Protein AF-0000000080788919 (afdb_homodimer)

Organism: Sulfurisphaera tokodaii (strain DSM 16993 / JCM 10545 / NBRC 100140 / 7) (NCBI:txid273063)

Structure (mmCIF, N/CA/C/O backbone):
data_AF-0000000080788919-model_v1
#
loop_
_entity.id
_entity.type
_entity.pdbx_description
1 polymer 'Uncharacterized protein'
#
loop_
_atom_site.group_PDB
_atom_site.id
_atom_site.type_symbol
_atom_site.label_atom_id
_atom_site.label_alt_id
_atom_site.label_comp_id
_atom_site.label_asym_id
_atom_site.label_entity_id
_atom_site.label_seq_id
_atom_site.pdbx_PDB_ins_code
_atom_site.Cartn_x
_atom_site.Cartn_y
_atom_site.Cartn_z
_atom_site.occupancy
_atom_site.B_iso_or_equiv
_atom_site.auth_seq_id
_atom_site.auth_comp_id
_atom_site.auth_asym_id
_atom_site.auth_atom_id
_atom_site.pdbx_PDB_model_num
ATOM 1 N N . MET A 1 1 ? 0.714 -27.656 5.027 1 92.06 1 MET A N 1
ATOM 2 C CA . MET A 1 1 ? 1.326 -26.547 5.746 1 92.06 1 MET A CA 1
ATOM 3 C C . MET A 1 1 ? 0.27 -25.547 6.203 1 92.06 1 MET A C 1
ATOM 5 O O . MET A 1 1 ? -0.819 -25.484 5.629 1 92.06 1 MET A O 1
ATOM 9 N N . LYS A 1 2 ? 0.567 -24.75 7.246 1 94.69 2 LYS A N 1
ATOM 10 C CA . LYS A 1 2 ? -0.382 -23.797 7.82 1 94.69 2 LYS A CA 1
ATOM 11 C C . LYS A 1 2 ? 0.015 -22.359 7.496 1 94.69 2 LYS A C 1
ATOM 13 O O . LYS A 1 2 ? 1.193 -22.016 7.566 1 94.69 2 LYS A O 1
ATOM 18 N N . CYS A 1 3 ? -1.042 -21.672 7.047 1 95.75 3 CYS A N 1
ATOM 19 C CA . CYS A 1 3 ? -0.857 -20.234 6.789 1 95.75 3 CYS A CA 1
ATOM 20 C C . CYS A 1 3 ? -1.698 -19.406 7.742 1 95.75 3 CYS A C 1
ATOM 22 O O . CYS A 1 3 ? -2.865 -19.719 7.988 1 95.75 3 CYS A O 1
ATOM 24 N N . SER A 1 4 ? -1.069 -18.422 8.266 1 95.31 4 SER A N 1
ATOM 25 C CA . SER A 1 4 ? -1.77 -17.469 9.125 1 95.31 4 SER A CA 1
ATOM 26 C C . SER A 1 4 ? -1.318 -16.047 8.852 1 95.31 4 SER A C 1
ATOM 28 O O . SER A 1 4 ? -0.12 -15.773 8.742 1 95.31 4 SER A O 1
ATOM 30 N N . THR A 1 5 ? -2.281 -15.148 8.789 1 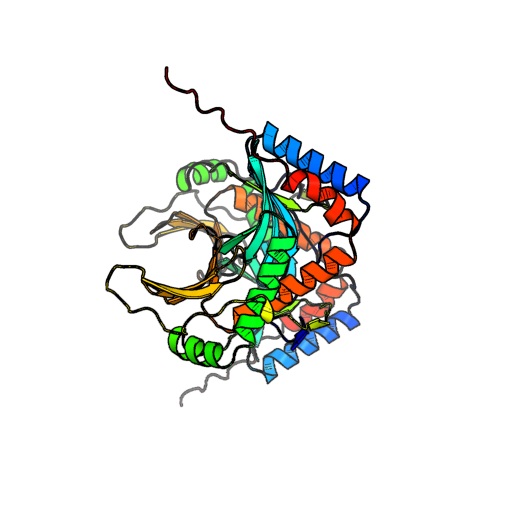94.69 5 THR A N 1
ATOM 31 C CA . THR A 1 5 ? -1.932 -13.742 8.578 1 94.69 5 THR A CA 1
ATOM 32 C C . THR A 1 5 ? -1.255 -13.164 9.82 1 94.69 5 THR A C 1
ATOM 34 O O . THR A 1 5 ? -0.525 -12.18 9.734 1 94.69 5 THR A O 1
ATOM 37 N N . GLU A 1 6 ? -1.433 -13.797 10.93 1 89.81 6 GLU A N 1
ATOM 38 C CA . GLU A 1 6 ? -0.822 -13.336 12.172 1 89.81 6 GLU A CA 1
ATOM 39 C C . GLU A 1 6 ? 0.675 -13.625 12.195 1 89.81 6 GLU A C 1
ATOM 41 O O . GLU A 1 6 ? 1.472 -12.781 12.602 1 89.81 6 GLU A O 1
ATOM 46 N N . SER A 1 7 ? 1.004 -14.758 11.734 1 88.25 7 SER A N 1
ATOM 47 C CA . SER A 1 7 ? 2.393 -15.195 11.828 1 88.25 7 SER A CA 1
ATOM 48 C C . SER A 1 7 ? 3.197 -14.75 10.609 1 88.25 7 SER A C 1
ATOM 50 O O . SER A 1 7 ? 4.43 -14.758 10.641 1 88.25 7 SER A O 1
ATOM 52 N N . ASN A 1 8 ? 2.535 -14.422 9.547 1 92.94 8 ASN A N 1
ATOM 53 C CA . ASN A 1 8 ? 3.189 -14 8.312 1 92.94 8 ASN A CA 1
ATOM 54 C C . ASN A 1 8 ? 3.068 -12.492 8.102 1 92.94 8 ASN A C 1
ATOM 56 O O . ASN A 1 8 ? 2.039 -12.008 7.629 1 92.94 8 ASN A O 1
ATOM 60 N N . ARG A 1 9 ? 4.117 -11.852 8.289 1 90.81 9 ARG A N 1
ATOM 61 C CA . ARG A 1 9 ? 4.148 -10.391 8.289 1 90.81 9 ARG A CA 1
ATOM 62 C C . ARG A 1 9 ? 3.75 -9.836 6.93 1 90.81 9 ARG A C 1
ATOM 64 O O . ARG A 1 9 ? 3.08 -8.805 6.844 1 90.81 9 ARG A O 1
ATOM 71 N N . ASP A 1 10 ? 4.109 -10.492 5.914 1 92.75 10 ASP A N 1
ATOM 72 C CA . ASP A 1 10 ? 3.904 -9.984 4.559 1 92.75 10 ASP A CA 1
ATOM 73 C C . ASP A 1 10 ? 2.428 -10.016 4.176 1 92.75 10 ASP A C 1
ATOM 75 O O . ASP A 1 10 ? 1.976 -9.219 3.357 1 92.75 10 ASP A O 1
ATOM 79 N N . ILE A 1 11 ? 1.684 -10.867 4.812 1 95.5 11 ILE A N 1
ATOM 80 C CA . ILE A 1 11 ? 0.294 -10.969 4.383 1 95.5 11 ILE A CA 1
ATOM 81 C C . ILE A 1 11 ? -0.629 -10.484 5.5 1 95.5 11 ILE A C 1
ATOM 83 O O . ILE A 1 11 ? -1.854 -10.555 5.375 1 95.5 11 ILE A O 1
ATOM 87 N N . ARG A 1 12 ? -0.046 -9.961 6.539 1 93.5 12 ARG A N 1
ATOM 88 C CA . ARG A 1 12 ? -0.843 -9.273 7.551 1 93.5 12 ARG A CA 1
ATOM 89 C C . ARG A 1 12 ? -1.669 -8.148 6.934 1 93.5 12 ARG A C 1
ATOM 91 O O . ARG A 1 12 ? -1.258 -7.543 5.941 1 93.5 12 ARG A O 1
ATOM 98 N N . GLY A 1 13 ? -2.924 -7.965 7.551 1 91.06 13 GLY A N 1
ATOM 99 C CA . GLY A 1 13 ? -3.779 -6.91 7.035 1 91.06 13 GLY A CA 1
ATOM 100 C C . GLY A 1 13 ? -4.504 -7.301 5.762 1 91.06 13 GLY A C 1
ATOM 101 O O . GLY A 1 13 ? -5.012 -6.438 5.039 1 91.06 13 GLY A O 1
ATOM 102 N N . PHE A 1 14 ? -4.508 -8.562 5.496 1 94.44 14 PHE A N 1
ATOM 103 C CA . PHE A 1 14 ? -5.207 -9.039 4.309 1 94.44 14 PHE A CA 1
ATOM 104 C C . PHE A 1 14 ? -6.645 -8.531 4.293 1 94.44 14 PHE A C 1
ATOM 106 O O . PHE A 1 14 ? -7.352 -8.609 5.297 1 94.44 14 PHE A O 1
ATOM 113 N N . ASN A 1 15 ? -6.969 -8.016 3.158 1 91.88 15 ASN A N 1
ATOM 114 C CA . ASN A 1 15 ? -8.32 -7.504 2.947 1 91.88 15 ASN A CA 1
ATOM 115 C C . ASN A 1 15 ? -8.836 -7.852 1.554 1 91.88 15 ASN A C 1
ATOM 117 O O . ASN A 1 15 ? -8.195 -7.531 0.551 1 91.88 15 ASN A O 1
ATOM 121 N N . PHE A 1 16 ? -9.898 -8.625 1.577 1 93.75 16 PHE A N 1
ATOM 122 C CA . PHE A 1 16 ? -10.617 -8.852 0.33 1 93.75 16 PHE A CA 1
ATOM 123 C C . PHE A 1 16 ? -11.609 -7.723 0.065 1 93.75 16 PHE A C 1
ATOM 125 O O . PHE A 1 16 ? -12.508 -7.473 0.875 1 93.75 16 PHE A O 1
ATOM 132 N N . LEU A 1 17 ? -11.469 -6.941 -0.942 1 91.38 17 LEU A N 1
ATOM 133 C CA . LEU A 1 17 ? -12.102 -5.641 -1.112 1 91.38 17 LEU A CA 1
ATOM 134 C C . LEU A 1 17 ? -13.461 -5.781 -1.795 1 91.38 17 LEU A C 1
ATOM 136 O O . LEU A 1 17 ? -13.914 -4.863 -2.48 1 91.38 17 LEU A O 1
ATOM 140 N N . LEU A 1 18 ? -14.047 -6.965 -1.7 1 92.19 18 LEU A N 1
ATOM 141 C CA . LEU A 1 18 ? -15.359 -7.176 -2.305 1 92.19 18 LEU A CA 1
ATOM 142 C C . LEU A 1 18 ? -16.375 -7.605 -1.258 1 92.19 18 LEU A C 1
ATOM 144 O O . LEU A 1 18 ? -16.125 -8.539 -0.488 1 92.19 18 LEU A O 1
ATOM 148 N N . ASP A 1 19 ? -17.531 -6.949 -1.277 1 87.06 19 ASP A N 1
ATOM 149 C CA . ASP A 1 19 ? -18.625 -7.301 -0.381 1 87.06 19 ASP A CA 1
ATOM 150 C C . ASP A 1 19 ? -19.75 -7.992 -1.141 1 87.06 19 ASP A C 1
ATOM 152 O O . ASP A 1 19 ? -20.562 -8.711 -0.545 1 87.06 19 ASP A O 1
ATOM 156 N N . ASN A 1 20 ? -19.828 -7.703 -2.428 1 92.44 20 ASN A N 1
ATOM 157 C CA . ASN A 1 20 ? -20.891 -8.242 -3.281 1 92.44 20 ASN A CA 1
ATOM 158 C C . ASN A 1 20 ? -20.344 -9.273 -4.266 1 92.44 20 ASN A C 1
ATOM 160 O O . ASN A 1 20 ? -19.516 -8.938 -5.117 1 92.44 20 ASN A O 1
ATOM 164 N N . CYS A 1 21 ? -20.859 -10.438 -4.172 1 96.19 21 CYS A N 1
ATOM 165 C CA . CYS A 1 21 ? -20.359 -11.516 -5.016 1 96.19 21 CYS A CA 1
ATOM 166 C C . CYS A 1 21 ? -21.375 -11.883 -6.094 1 96.19 21 CYS A C 1
ATOM 168 O O . CYS A 1 21 ? -21.312 -12.969 -6.664 1 96.19 21 CYS A O 1
ATOM 170 N N . ASP A 1 22 ? -22.281 -10.969 -6.312 1 97 22 ASP A N 1
ATOM 171 C CA . ASP A 1 22 ? -23.266 -11.211 -7.359 1 97 22 ASP A CA 1
ATOM 172 C C . ASP A 1 22 ? -22.625 -11.141 -8.742 1 97 22 ASP A C 1
ATOM 174 O O . ASP A 1 22 ? -22.047 -10.117 -9.117 1 97 22 ASP A O 1
ATOM 178 N N . LYS A 1 23 ? -22.859 -12.117 -9.477 1 97.5 23 LYS A N 1
ATOM 179 C CA . LYS A 1 23 ? -22.203 -12.266 -10.781 1 97.5 23 LYS A CA 1
ATOM 180 C C . LYS A 1 23 ? -22.609 -11.125 -11.719 1 97.5 23 LYS A C 1
ATOM 182 O O . LYS A 1 23 ? -21.75 -10.531 -12.383 1 97.5 23 LYS A O 1
ATOM 187 N N . GLU A 1 24 ? -23.859 -10.867 -11.852 1 97.75 24 GLU A N 1
ATOM 188 C CA . GLU A 1 24 ? -24.344 -9.852 -12.773 1 97.75 24 GLU A CA 1
ATOM 189 C C . GLU A 1 24 ? -23.844 -8.461 -12.383 1 97.75 24 GLU A C 1
ATOM 191 O O . GLU A 1 24 ? -23.422 -7.688 -13.242 1 97.75 24 GLU A O 1
ATOM 196 N N . TYR A 1 25 ? -23.953 -8.258 -11.117 1 97.44 25 TYR A N 1
ATOM 197 C CA . TYR A 1 25 ? -23.438 -6.988 -10.609 1 97.44 25 TYR A CA 1
ATOM 198 C C . TYR A 1 25 ? -21.953 -6.828 -10.953 1 97.44 25 TYR A C 1
ATOM 200 O O . TYR A 1 25 ? -21.547 -5.801 -11.5 1 97.44 25 TYR A O 1
ATOM 208 N N . LEU A 1 26 ? -21.188 -7.82 -10.719 1 97.75 26 LEU A N 1
ATOM 209 C CA . LEU A 1 26 ? -19.75 -7.777 -10.938 1 97.75 26 LEU A CA 1
ATOM 210 C C . LEU A 1 26 ? -19.422 -7.699 -12.43 1 97.75 26 LEU A C 1
ATOM 212 O O . LEU A 1 26 ? -18.531 -6.953 -12.836 1 97.75 26 LEU A O 1
ATOM 216 N N . ALA A 1 27 ? -20.125 -8.414 -13.195 1 97.62 27 ALA A N 1
ATOM 217 C CA . ALA A 1 27 ? -19.938 -8.367 -14.641 1 97.62 27 ALA A CA 1
ATOM 218 C C . ALA A 1 27 ? -20.156 -6.957 -15.18 1 97.62 27 ALA A C 1
ATOM 220 O O . ALA A 1 27 ? -19.406 -6.477 -16.031 1 97.62 27 ALA A O 1
ATOM 221 N N . ASN A 1 28 ? -21.156 -6.336 -14.68 1 97.5 28 ASN A N 1
ATOM 222 C CA . ASN A 1 28 ? -21.453 -4.973 -15.102 1 97.5 28 ASN A CA 1
ATOM 223 C C . ASN A 1 28 ? -20.359 -4.004 -14.695 1 97.5 28 ASN A C 1
ATOM 225 O O . ASN A 1 28 ? -19.984 -3.119 -15.477 1 97.5 28 ASN A O 1
ATOM 229 N N . LYS A 1 29 ? -19.859 -4.199 -13.531 1 96.62 29 LYS A N 1
ATOM 230 C CA . LYS A 1 29 ? -18.766 -3.354 -13.062 1 96.62 29 LYS A CA 1
ATOM 231 C C . LYS A 1 29 ? -17.531 -3.518 -13.945 1 96.62 29 LYS A C 1
ATOM 233 O O . LYS A 1 29 ? -16.906 -2.531 -14.336 1 96.62 29 LYS A O 1
ATOM 238 N N . PHE A 1 30 ? -17.188 -4.719 -14.266 1 97.31 30 PHE A N 1
ATOM 239 C CA . PHE A 1 30 ? -16.031 -4.969 -15.109 1 97.31 30 PHE A CA 1
ATOM 240 C C . PHE A 1 30 ? -16.234 -4.406 -16.5 1 97.31 30 PHE A C 1
ATOM 242 O O . PHE A 1 30 ? -15.305 -3.898 -17.125 1 97.31 30 PHE A O 1
ATOM 249 N N . GLN A 1 31 ? -17.453 -4.527 -16.938 1 97.56 31 GLN A N 1
ATOM 250 C CA . GLN A 1 31 ? -17.781 -3.961 -18.234 1 97.56 31 GLN A CA 1
ATOM 251 C C . GLN A 1 31 ? -17.594 -2.445 -18.25 1 97.56 31 GLN A C 1
ATOM 253 O O . GLN A 1 31 ? -17.094 -1.877 -19.219 1 97.56 31 GLN A O 1
ATOM 258 N N . GLU A 1 32 ? -17.969 -1.853 -17.219 1 96.88 32 GLU A N 1
ATOM 259 C CA . GLU A 1 32 ? -17.781 -0.412 -17.078 1 96.88 32 GLU A CA 1
ATOM 260 C C . GLU A 1 32 ? -16.312 -0.043 -17.125 1 96.88 32 GLU A C 1
ATOM 262 O O . GLU A 1 32 ? -15.914 0.874 -17.844 1 96.88 32 GLU A O 1
ATOM 267 N N . PHE A 1 33 ? -15.523 -0.736 -16.406 1 96.88 33 PHE A N 1
ATOM 268 C CA . PHE A 1 33 ? -14.086 -0.459 -16.391 1 96.88 33 PHE A CA 1
ATOM 269 C C . PHE A 1 33 ? -13.469 -0.733 -17.75 1 96.88 33 PHE A C 1
ATOM 271 O O . PHE A 1 33 ? -12.57 -0.006 -18.188 1 96.88 33 PHE A O 1
ATOM 278 N N . ARG A 1 34 ? -13.906 -1.797 -18.344 1 97.06 34 ARG A N 1
ATOM 279 C CA . ARG A 1 34 ? -13.422 -2.104 -19.688 1 97.06 34 ARG A CA 1
ATOM 280 C C . ARG A 1 34 ? -13.742 -0.966 -20.656 1 97.06 34 ARG A C 1
ATOM 282 O O . ARG A 1 34 ? -12.875 -0.533 -21.422 1 97.06 34 ARG A O 1
ATOM 289 N N . LYS A 1 35 ? -14.953 -0.471 -20.562 1 96.94 35 LYS A N 1
ATOM 290 C CA . LYS A 1 35 ? -15.359 0.657 -21.391 1 96.94 35 LYS A CA 1
ATOM 291 C C . LYS A 1 35 ? -14.508 1.891 -21.109 1 96.94 35 LYS A C 1
ATOM 293 O O . LYS A 1 35 ? -14.031 2.547 -22.031 1 96.94 35 LYS A O 1
ATOM 298 N N . LEU A 1 36 ? -14.297 2.174 -19.922 1 96.12 36 LEU A N 1
ATOM 299 C CA . LEU A 1 36 ? -13.5 3.326 -19.516 1 96.12 36 LEU A CA 1
ATOM 300 C C . LEU A 1 36 ? -12.062 3.193 -20 1 96.12 36 LEU A C 1
ATOM 302 O O . LEU A 1 36 ? -11.492 4.148 -20.547 1 96.12 36 LEU A O 1
ATOM 306 N N . ALA A 1 37 ? -11.5 2.035 -19.812 1 95.81 37 ALA A N 1
ATOM 307 C CA . ALA A 1 37 ? -10.141 1.792 -20.281 1 95.81 37 ALA A CA 1
ATOM 308 C C . ALA A 1 37 ? -10.016 2.035 -21.781 1 95.81 37 ALA A C 1
ATOM 310 O O . ALA A 1 37 ? -9.109 2.738 -22.234 1 95.81 37 ALA A O 1
ATOM 311 N N . ASN A 1 38 ? -10.922 1.567 -22.484 1 96.06 38 ASN A N 1
ATOM 312 C CA . ASN A 1 38 ? -10.898 1.669 -23.938 1 96.06 38 ASN A CA 1
ATOM 313 C C . ASN A 1 38 ? -11.125 3.104 -24.406 1 96.06 38 ASN A C 1
ATOM 315 O O . ASN A 1 38 ? -10.477 3.566 -25.344 1 96.06 38 ASN A O 1
ATOM 319 N N . GLU A 1 39 ? -12.008 3.818 -23.766 1 96.81 39 GLU A N 1
ATOM 320 C CA . GLU A 1 39 ? -12.352 5.176 -24.172 1 96.81 39 GLU A CA 1
ATOM 321 C C . GLU A 1 39 ? -11.25 6.164 -23.812 1 96.81 39 GLU A C 1
ATOM 323 O O . GLU A 1 39 ? -10.938 7.066 -24.594 1 96.81 39 GLU A O 1
ATOM 328 N N . THR A 1 40 ? -10.648 5.957 -22.703 1 94.62 40 THR A N 1
ATOM 329 C CA . THR A 1 40 ? -9.648 6.914 -22.234 1 94.62 40 THR A CA 1
ATOM 330 C C . THR A 1 40 ? -8.258 6.547 -22.75 1 94.62 40 THR A C 1
ATOM 332 O O . THR A 1 40 ? -7.348 7.379 -22.734 1 94.62 40 THR A O 1
ATOM 335 N N . GLY A 1 41 ? -8.102 5.312 -23.125 1 94.69 41 GLY A N 1
ATOM 336 C CA . GLY A 1 41 ? -6.797 4.84 -23.562 1 94.69 41 GLY A CA 1
ATOM 337 C C . GLY A 1 41 ? -5.848 4.566 -22.422 1 94.69 41 GLY A C 1
ATOM 338 O O . GLY A 1 41 ? -4.645 4.379 -22.641 1 94.69 41 GLY A O 1
ATOM 339 N N . LYS A 1 42 ? -6.387 4.484 -21.203 1 95.38 42 LYS A N 1
ATOM 340 C CA . LYS A 1 42 ? -5.566 4.262 -20.016 1 95.38 42 LYS A CA 1
ATOM 341 C C . LYS A 1 42 ? -5.715 2.83 -19.516 1 95.38 42 LYS A C 1
ATOM 343 O O . LYS A 1 42 ? -6.793 2.236 -19.625 1 95.38 42 LYS A O 1
ATOM 348 N N . THR A 1 43 ? -4.656 2.299 -18.938 1 96.19 43 THR A N 1
ATOM 349 C CA . THR A 1 43 ? -4.73 1.003 -18.281 1 96.19 43 THR A CA 1
ATOM 350 C C . THR A 1 43 ? -5.418 1.128 -16.922 1 96.19 43 THR A C 1
ATOM 352 O O . THR A 1 43 ? -5.074 2.002 -16.125 1 96.19 43 THR A O 1
ATOM 355 N N . TYR A 1 44 ? -6.348 0.268 -16.719 1 96.88 44 TYR A N 1
ATOM 356 C CA . TYR A 1 44 ? -7.02 0.245 -15.43 1 96.88 44 TYR A CA 1
ATOM 357 C C . TYR A 1 44 ? -6.539 -0.928 -14.586 1 96.88 44 TYR A C 1
ATOM 359 O O . TYR A 1 44 ? -6.566 -2.076 -15.031 1 96.88 44 TYR A O 1
ATOM 367 N N . ILE A 1 45 ? -6.062 -0.588 -13.43 1 95.5 45 ILE A N 1
ATOM 368 C CA . ILE A 1 45 ? -5.672 -1.569 -12.422 1 95.5 45 ILE A CA 1
ATOM 369 C C . ILE A 1 45 ? -6.723 -1.624 -11.32 1 95.5 45 ILE A C 1
ATOM 371 O O . ILE A 1 45 ? -6.824 -0.7 -10.508 1 95.5 45 ILE A O 1
ATOM 375 N N . ILE A 1 46 ? -7.457 -2.709 -11.305 1 96.69 46 ILE A N 1
ATOM 376 C CA . ILE A 1 46 ? -8.57 -2.857 -10.375 1 96.69 46 ILE A CA 1
ATOM 377 C C . ILE A 1 46 ? -8.141 -3.711 -9.18 1 96.69 46 ILE A C 1
ATOM 379 O O . ILE A 1 46 ? -7.871 -4.906 -9.336 1 96.69 46 ILE A O 1
ATOM 383 N N . ARG A 1 47 ? -8.133 -3.111 -8.023 1 94.62 47 ARG A N 1
ATOM 384 C CA . ARG A 1 47 ? -7.703 -3.822 -6.82 1 94.62 47 ARG A CA 1
ATOM 385 C C . ARG A 1 47 ? -8.82 -4.715 -6.285 1 94.62 47 ARG A C 1
ATOM 387 O O . ARG A 1 47 ? -9.961 -4.277 -6.16 1 94.62 47 ARG A O 1
ATOM 394 N N . LEU A 1 48 ? -8.414 -5.961 -5.965 1 96.62 48 LEU A N 1
ATOM 395 C CA . LEU A 1 48 ? -9.406 -6.902 -5.449 1 96.62 48 LEU A CA 1
ATOM 396 C C . LEU A 1 48 ? -9.039 -7.363 -4.039 1 96.62 48 LEU A C 1
ATOM 398 O O . LEU A 1 48 ? -9.906 -7.793 -3.277 1 96.62 48 LEU A O 1
ATOM 402 N N . ALA A 1 49 ? -7.82 -7.34 -3.738 1 95.38 49 ALA A N 1
ATOM 403 C CA . ALA A 1 49 ? -7.336 -7.695 -2.406 1 95.38 49 ALA A CA 1
ATOM 404 C C . ALA A 1 49 ? -5.977 -7.062 -2.127 1 95.38 49 ALA A C 1
ATOM 406 O O . ALA A 1 49 ? -5.23 -6.746 -3.057 1 95.38 49 ALA A O 1
ATOM 407 N N . ASP A 1 50 ? -5.742 -6.879 -0.892 1 92.44 50 ASP A N 1
ATOM 408 C CA . ASP A 1 50 ? -4.441 -6.332 -0.512 1 92.44 50 ASP A CA 1
ATOM 409 C C . ASP A 1 50 ? -3.977 -6.906 0.825 1 92.44 50 ASP A C 1
ATOM 411 O O . ASP A 1 50 ? -4.727 -7.613 1.499 1 92.44 50 ASP A O 1
ATOM 415 N N . SER A 1 51 ? -2.709 -6.738 1.062 1 92.69 51 SER A N 1
ATOM 416 C CA . SER A 1 51 ? -2.027 -7.039 2.318 1 92.69 51 SER A CA 1
ATOM 417 C C . SER A 1 51 ? -0.844 -6.102 2.539 1 92.69 51 SER A C 1
ATOM 419 O O . SER A 1 51 ? -0.671 -5.125 1.806 1 92.69 51 SER A O 1
ATOM 421 N N . ASN A 1 52 ? -0.05 -6.41 3.512 1 89.94 52 ASN A N 1
ATOM 422 C CA . ASN A 1 52 ? 1.105 -5.57 3.811 1 89.94 52 ASN A CA 1
ATOM 423 C C . ASN A 1 52 ? 2.105 -5.562 2.658 1 89.94 52 ASN A C 1
ATOM 425 O O . ASN A 1 52 ? 2.777 -4.559 2.422 1 89.94 52 ASN A O 1
ATOM 429 N N . TYR A 1 53 ? 2.084 -6.707 1.93 1 92.88 53 TYR A N 1
ATOM 430 C CA . TYR A 1 53 ? 3.16 -6.793 0.949 1 92.88 53 TYR A CA 1
ATOM 431 C C . TYR A 1 53 ? 2.611 -7.109 -0.437 1 92.88 53 TYR A C 1
ATOM 433 O O . TYR A 1 53 ? 3.184 -6.699 -1.448 1 92.88 53 TYR A O 1
ATOM 441 N N . TYR A 1 54 ? 1.488 -7.84 -0.473 1 95.38 54 TYR A N 1
ATOM 442 C CA . TYR A 1 54 ? 0.986 -8.289 -1.768 1 95.38 54 TYR A CA 1
ATOM 443 C C . TYR A 1 54 ? -0.381 -7.684 -2.062 1 95.38 54 TYR A C 1
ATOM 445 O O . TYR A 1 54 ? -1.137 -7.363 -1.142 1 95.38 54 TYR A O 1
ATOM 453 N N . ARG A 1 55 ? -0.616 -7.617 -3.334 1 96 55 ARG A N 1
ATOM 454 C CA . ARG A 1 55 ? -1.917 -7.211 -3.857 1 96 55 ARG A CA 1
ATOM 455 C C . ARG A 1 55 ? -2.381 -8.156 -4.961 1 96 55 ARG A C 1
ATOM 457 O O . ARG A 1 55 ? -1.562 -8.703 -5.703 1 96 55 ARG A O 1
ATOM 464 N N . PHE A 1 56 ? -3.658 -8.336 -5.016 1 97.69 56 PHE A N 1
ATOM 465 C CA . PHE A 1 56 ? -4.316 -9.039 -6.113 1 97.69 56 PHE A CA 1
ATOM 466 C C . PHE A 1 56 ? -5.164 -8.078 -6.938 1 97.69 56 PHE A C 1
ATOM 468 O O . PHE A 1 56 ? -6.07 -7.43 -6.41 1 97.69 56 PHE A O 1
ATOM 475 N N . GLU A 1 57 ? -4.84 -8.039 -8.195 1 97.75 57 GLU A N 1
ATOM 476 C CA . GLU A 1 57 ? -5.414 -6.996 -9.031 1 97.75 57 GLU A CA 1
ATOM 477 C C . GLU A 1 57 ? -5.824 -7.543 -10.398 1 97.75 57 GLU A C 1
ATOM 479 O O . GLU A 1 57 ? -5.332 -8.586 -10.828 1 97.75 57 GLU A O 1
ATOM 484 N N . ILE A 1 58 ? -6.754 -6.84 -11.016 1 98 58 ILE A N 1
ATOM 485 C CA . ILE A 1 58 ? -7.094 -7.039 -12.422 1 98 58 ILE A CA 1
ATOM 486 C C . ILE A 1 58 ? -6.535 -5.891 -13.258 1 98 58 ILE A C 1
ATOM 488 O O . ILE A 1 58 ? -6.73 -4.719 -12.922 1 98 58 ILE A O 1
ATOM 492 N N . ILE A 1 59 ? -5.836 -6.25 -14.297 1 97.62 59 ILE A N 1
ATOM 493 C CA . ILE A 1 59 ? -5.297 -5.242 -15.203 1 97.62 59 ILE A CA 1
ATOM 494 C C . ILE A 1 59 ? -6.082 -5.254 -16.516 1 97.62 59 ILE A C 1
ATOM 496 O O . ILE A 1 59 ? -6.098 -6.262 -17.219 1 97.62 59 ILE A O 1
ATOM 500 N N . MET A 1 60 ? -6.656 -4.168 -16.812 1 97.5 60 MET A N 1
ATOM 501 C CA . MET A 1 60 ? -7.332 -4.016 -18.094 1 97.5 60 MET A CA 1
ATOM 502 C C . MET A 1 60 ? -6.566 -3.055 -19 1 97.5 60 MET A C 1
ATOM 504 O O . MET A 1 60 ? -6.613 -1.84 -18.812 1 97.5 60 MET A O 1
ATOM 508 N N . VAL A 1 61 ? -5.902 -3.613 -19.938 1 96.44 61 VAL A N 1
ATOM 509 C CA . VAL A 1 61 ? -5.168 -2.824 -20.922 1 96.44 61 VAL A CA 1
ATOM 510 C C . VAL A 1 61 ? -6.125 -2.33 -22.016 1 96.44 61 VAL A C 1
ATOM 512 O O . VAL A 1 61 ? -6.934 -3.102 -22.531 1 96.44 61 VAL A O 1
ATOM 515 N N . PRO A 1 62 ? -5.992 -1.065 -22.344 1 96.12 62 PRO A N 1
ATOM 516 C CA . PRO A 1 62 ? -6.938 -0.522 -23.328 1 96.12 62 PRO A CA 1
ATOM 517 C C . PRO A 1 62 ? -6.938 -1.299 -24.641 1 96.12 62 PRO A C 1
ATOM 519 O O . PRO A 1 62 ? -5.875 -1.516 -25.234 1 96.12 62 PRO A O 1
ATOM 522 N N . ASN A 1 63 ? -8.148 -1.633 -25.016 1 94.5 63 ASN A N 1
ATOM 523 C CA . ASN A 1 63 ? -8.398 -2.332 -26.266 1 94.5 63 ASN A CA 1
ATOM 524 C C . ASN A 1 63 ? -7.523 -3.572 -26.406 1 94.5 63 ASN A C 1
ATOM 526 O O . ASN A 1 63 ? -7.059 -3.893 -27.5 1 94.5 63 ASN A O 1
ATOM 530 N N . SER A 1 64 ? -7.219 -4.121 -25.281 1 94.31 64 SER A N 1
ATOM 531 C CA . SER A 1 64 ? -6.316 -5.27 -25.266 1 94.31 64 SER A CA 1
ATOM 532 C C . SER A 1 64 ? -6.723 -6.285 -24.203 1 94.31 64 SER A C 1
ATOM 534 O O . SER A 1 64 ? -7.91 -6.504 -23.969 1 94.31 64 SER A O 1
ATOM 536 N N . VAL A 1 65 ? -5.812 -6.832 -23.609 1 94.94 65 VAL A N 1
ATOM 537 C CA . VAL A 1 65 ? -6.043 -8 -22.766 1 94.94 65 VAL A CA 1
ATOM 538 C C . VAL A 1 65 ? -6.438 -7.547 -21.359 1 94.94 65 VAL A C 1
ATOM 540 O O . VAL A 1 65 ? -6.211 -6.395 -20.984 1 94.94 65 VAL A O 1
ATOM 543 N N . THR A 1 66 ? -7.133 -8.438 -20.719 1 97.56 66 THR A N 1
ATOM 544 C CA . THR A 1 66 ? -7.344 -8.398 -19.281 1 97.56 66 THR A CA 1
ATOM 545 C C . THR A 1 66 ? -6.516 -9.477 -18.578 1 97.56 66 THR A C 1
ATOM 547 O O . THR A 1 66 ? -6.473 -10.625 -19.031 1 97.56 66 THR A O 1
ATOM 550 N N . LEU A 1 67 ? -5.82 -9.047 -17.531 1 98 67 LEU A N 1
ATOM 551 C CA . LEU A 1 67 ? -4.906 -9.969 -16.859 1 98 67 LEU A CA 1
ATOM 552 C C . LEU A 1 67 ? -5.16 -9.984 -15.359 1 98 67 LEU A C 1
ATOM 554 O O . LEU A 1 67 ? -5.613 -8.984 -14.789 1 98 67 LEU A O 1
ATOM 558 N N . LEU A 1 68 ? -4.922 -11.141 -14.758 1 98.31 68 LEU A N 1
ATOM 559 C CA . LEU A 1 68 ? -4.754 -11.203 -13.312 1 98.31 68 LEU A CA 1
ATOM 560 C C . LEU A 1 68 ? -3.346 -10.789 -12.906 1 98.31 68 LEU A C 1
ATOM 562 O O . LEU A 1 68 ? -2.373 -11.141 -13.578 1 98.31 68 LEU A O 1
ATOM 566 N N . SER A 1 69 ? -3.264 -10.078 -11.789 1 98.12 69 SER A N 1
ATOM 567 C CA . SER A 1 69 ? -1.941 -9.633 -11.367 1 98.12 69 SER A CA 1
ATOM 568 C C . SER A 1 69 ? -1.735 -9.844 -9.875 1 98.12 69 SER A C 1
ATOM 570 O O . SER A 1 69 ? -2.596 -9.492 -9.062 1 98.12 69 SER A O 1
ATOM 572 N N . ILE A 1 70 ? -0.691 -10.508 -9.523 1 98.25 70 ILE A N 1
ATOM 573 C CA . ILE A 1 70 ? -0.138 -10.461 -8.172 1 98.25 70 ILE A CA 1
ATOM 574 C C . ILE A 1 70 ? 1.02 -9.461 -8.125 1 98.25 70 ILE A C 1
ATOM 576 O O . ILE A 1 70 ? 2.014 -9.625 -8.836 1 98.25 70 ILE A O 1
ATOM 580 N N . ALA A 1 71 ? 0.837 -8.43 -7.277 1 95.81 71 ALA A N 1
ATOM 581 C CA . ALA A 1 71 ? 1.854 -7.383 -7.215 1 95.81 71 ALA A CA 1
ATOM 582 C C . ALA A 1 71 ? 2.299 -7.141 -5.773 1 95.81 71 ALA A C 1
ATOM 584 O O . ALA A 1 71 ? 1.561 -7.434 -4.832 1 95.81 71 ALA A O 1
ATOM 585 N N . THR A 1 72 ? 3.479 -6.699 -5.652 1 91.56 72 THR A N 1
ATOM 586 C CA . THR A 1 72 ? 3.885 -6.191 -4.348 1 91.56 72 THR A CA 1
ATOM 587 C C . THR A 1 72 ? 3.311 -4.797 -4.105 1 91.56 72 THR A C 1
ATOM 589 O O . THR A 1 72 ? 2.904 -4.117 -5.047 1 91.56 72 THR A O 1
ATOM 592 N N . ALA A 1 73 ? 3.314 -4.352 -2.891 1 78.62 73 ALA A N 1
ATOM 593 C CA . ALA A 1 73 ? 2.697 -3.086 -2.5 1 78.62 73 ALA A CA 1
ATOM 594 C C . ALA A 1 73 ? 3.373 -1.907 -3.197 1 78.62 73 ALA A C 1
ATOM 596 O O . ALA A 1 73 ? 2.738 -0.879 -3.445 1 78.62 73 ALA A O 1
ATOM 597 N N . ARG A 1 74 ? 4.605 -2.078 -3.646 1 69.69 74 ARG A N 1
ATOM 598 C CA . ARG A 1 74 ? 5.332 -1.007 -4.324 1 69.69 74 ARG A CA 1
ATOM 599 C C . ARG A 1 74 ? 4.973 -0.955 -5.805 1 69.69 74 ARG A C 1
ATOM 601 O O . ARG A 1 74 ? 5.219 0.051 -6.473 1 69.69 74 ARG A O 1
ATOM 608 N N . GLY A 1 75 ? 4.383 -2.029 -6.379 1 68.88 75 GLY A N 1
ATOM 609 C CA . GLY A 1 75 ? 3.803 -2.074 -7.711 1 68.88 75 GLY A CA 1
ATOM 610 C C . GLY A 1 75 ? 4.816 -2.385 -8.797 1 68.88 75 GLY A C 1
ATOM 611 O O . GLY A 1 75 ? 4.445 -2.646 -9.945 1 68.88 75 GLY A O 1
ATOM 612 N N . VAL A 1 76 ? 6.082 -2.355 -8.547 1 76.19 76 VAL A N 1
ATOM 613 C CA . VAL A 1 76 ? 7.074 -2.514 -9.602 1 76.19 76 VAL A CA 1
ATOM 614 C C . VAL A 1 76 ? 7.461 -3.984 -9.734 1 76.19 76 VAL A C 1
ATOM 616 O O . VAL A 1 76 ? 8.039 -4.395 -10.75 1 76.19 76 VAL A O 1
ATOM 619 N N . ASN A 1 77 ? 7.105 -4.789 -8.828 1 92.19 77 ASN A N 1
ATOM 620 C CA . ASN A 1 77 ? 7.348 -6.227 -8.797 1 92.19 77 ASN A CA 1
ATOM 621 C C . ASN A 1 77 ? 6.043 -7.016 -8.852 1 92.19 77 ASN A C 1
ATOM 623 O O . ASN A 1 77 ? 5.293 -7.051 -7.871 1 92.19 77 ASN A O 1
ATOM 627 N N . ASN A 1 78 ? 5.789 -7.52 -10.086 1 96.19 78 ASN A N 1
ATOM 628 C CA . ASN A 1 78 ? 4.508 -8.195 -10.266 1 96.19 78 ASN A CA 1
ATOM 629 C C . ASN A 1 78 ? 4.609 -9.328 -11.281 1 96.19 78 ASN A C 1
ATOM 631 O O . ASN A 1 78 ? 5.594 -9.422 -12.016 1 96.19 78 ASN A O 1
ATOM 635 N N . ILE A 1 79 ? 3.662 -10.234 -11.227 1 97.81 79 ILE A N 1
ATOM 636 C CA . ILE A 1 79 ? 3.457 -11.258 -12.242 1 97.81 79 ILE A CA 1
ATOM 637 C C . ILE A 1 79 ? 2.014 -11.211 -12.742 1 97.81 79 ILE A C 1
ATOM 639 O O . ILE A 1 79 ? 1.079 -11.125 -11.938 1 97.81 79 ILE A O 1
ATOM 643 N N . ASN A 1 80 ? 1.933 -11.188 -14.039 1 97.69 80 ASN A N 1
ATOM 644 C CA . ASN A 1 80 ? 0.621 -11.125 -14.68 1 97.69 80 ASN A CA 1
ATOM 645 C C . ASN A 1 80 ? 0.225 -12.477 -15.266 1 97.69 80 ASN A C 1
ATOM 647 O O . ASN A 1 80 ? 1.022 -13.117 -15.953 1 97.69 80 ASN A O 1
ATOM 651 N N . LEU A 1 81 ? -0.946 -12.891 -14.961 1 97.81 81 LEU A N 1
ATOM 652 C CA . LEU A 1 81 ? -1.441 -14.211 -15.344 1 97.81 81 LEU A CA 1
ATOM 653 C C . LEU A 1 81 ? -2.682 -14.086 -16.219 1 97.81 81 LEU A C 1
ATOM 655 O O . LEU A 1 81 ? -3.428 -13.117 -16.125 1 97.81 81 LEU A O 1
ATOM 659 N N . ARG A 1 82 ? -2.955 -15.109 -16.984 1 95.5 82 ARG A N 1
ATOM 660 C CA . ARG A 1 82 ? -3.99 -15.023 -18.016 1 95.5 82 ARG A CA 1
ATOM 661 C C . ARG A 1 82 ? -5.305 -15.617 -17.516 1 95.5 82 ARG A C 1
ATOM 663 O O . ARG A 1 82 ? -6.363 -15.367 -18.094 1 95.5 82 ARG A O 1
ATOM 670 N N . ASP A 1 83 ? -5.199 -16.453 -16.578 1 96.25 83 ASP A N 1
ATOM 671 C CA . ASP A 1 83 ? -6.41 -17.125 -16.109 1 96.25 83 ASP A CA 1
ATOM 672 C C . ASP A 1 83 ? -6.227 -17.641 -14.68 1 96.25 83 ASP A C 1
ATOM 674 O O . ASP A 1 83 ? -5.141 -17.516 -14.102 1 96.25 83 ASP A O 1
ATOM 678 N N . PHE A 1 84 ? -7.285 -18.234 -14.156 1 97.56 84 PHE A N 1
ATOM 679 C CA . PHE A 1 84 ? -7.285 -18.656 -12.758 1 97.56 84 PHE A CA 1
ATOM 680 C C . PHE A 1 84 ? -6.504 -19.953 -12.578 1 97.56 84 PHE A C 1
ATOM 682 O O . PHE A 1 84 ? -5.977 -20.219 -11.5 1 97.56 84 PHE A O 1
ATOM 689 N N . SER A 1 85 ? -6.406 -20.719 -13.617 1 96.94 85 SER A N 1
ATOM 690 C CA . SER A 1 85 ? -5.586 -21.922 -13.531 1 96.94 85 SER A CA 1
ATOM 691 C C . SER A 1 85 ? -4.117 -21.578 -13.32 1 96.94 85 SER A C 1
ATOM 693 O O . SER A 1 85 ? -3.402 -22.281 -12.609 1 96.94 85 SER A O 1
ATOM 695 N N . ALA A 1 86 ? -3.697 -20.547 -13.938 1 97.31 86 ALA A N 1
ATOM 696 C CA . ALA A 1 86 ? -2.328 -20.078 -13.742 1 97.31 86 ALA A CA 1
ATOM 697 C C . ALA A 1 86 ? -2.115 -19.594 -12.312 1 97.31 86 ALA A C 1
ATOM 699 O O . ALA A 1 86 ? -1.018 -19.719 -11.766 1 97.31 86 ALA A O 1
ATOM 700 N N . LEU A 1 87 ? -3.115 -19.031 -11.766 1 98.31 87 LEU A N 1
ATOM 701 C CA . LEU A 1 87 ? -3.064 -18.625 -10.367 1 98.31 87 LEU A CA 1
ATOM 702 C C . LEU A 1 87 ? -2.877 -19.828 -9.453 1 98.31 87 LEU A C 1
ATOM 704 O O . LEU A 1 87 ? -2.094 -19.781 -8.5 1 98.31 87 LEU A O 1
ATOM 708 N N . GLU A 1 88 ? -3.531 -20.875 -9.758 1 98.31 88 GLU A N 1
ATOM 709 C CA . GLU A 1 88 ? -3.375 -22.125 -9.023 1 98.31 88 GLU A CA 1
ATOM 710 C C . GLU A 1 88 ? -1.961 -22.672 -9.172 1 98.31 88 GLU A C 1
ATOM 712 O O . GLU A 1 88 ? -1.384 -23.188 -8.211 1 98.31 88 GLU A O 1
ATOM 717 N N . GLU A 1 89 ? -1.482 -22.531 -10.32 1 98.5 89 GLU A N 1
ATOM 718 C CA . GLU A 1 89 ? -0.112 -22.984 -10.562 1 98.5 89 GLU A CA 1
ATOM 719 C C . GLU A 1 89 ? 0.88 -22.172 -9.727 1 98.5 89 GLU A C 1
ATOM 721 O O . GLU A 1 89 ? 1.849 -22.719 -9.203 1 98.5 89 GLU A O 1
ATOM 726 N N . LEU A 1 90 ? 0.613 -20.922 -9.688 1 98.81 90 LEU A N 1
ATOM 727 C CA . LEU A 1 90 ? 1.473 -20.062 -8.891 1 98.81 90 LEU A CA 1
ATOM 728 C C . LEU A 1 90 ? 1.468 -20.469 -7.426 1 98.81 90 LEU A C 1
ATOM 730 O O . LEU A 1 90 ? 2.521 -20.516 -6.789 1 98.81 90 LEU A O 1
ATOM 734 N N . ALA A 1 91 ? 0.289 -20.766 -6.938 1 98.69 91 ALA A N 1
ATOM 735 C CA . ALA A 1 91 ? 0.161 -21.25 -5.562 1 98.69 91 ALA A CA 1
ATOM 736 C C . ALA A 1 91 ? 0.938 -22.547 -5.363 1 98.69 91 ALA A C 1
ATOM 738 O O . ALA A 1 91 ? 1.728 -22.656 -4.426 1 98.69 91 ALA A O 1
ATOM 739 N N . THR A 1 92 ? 0.771 -23.406 -6.262 1 98.69 92 THR A N 1
ATOM 740 C CA . THR A 1 92 ? 1.403 -24.719 -6.168 1 98.69 92 THR A CA 1
ATOM 741 C C . THR A 1 92 ? 2.924 -24.578 -6.207 1 98.69 92 THR A C 1
ATOM 743 O O . THR A 1 92 ? 3.621 -25.141 -5.355 1 98.69 92 THR A O 1
ATOM 746 N N . LEU A 1 93 ? 3.375 -23.844 -7.133 1 98.81 93 LEU A N 1
ATOM 747 C CA . LEU A 1 93 ? 4.816 -23.703 -7.312 1 98.81 93 LEU A CA 1
ATOM 748 C C . LEU A 1 93 ? 5.445 -23.016 -6.105 1 98.81 93 LEU A C 1
ATOM 750 O O . LEU A 1 93 ? 6.488 -23.453 -5.613 1 98.81 93 LEU A O 1
ATOM 754 N N . SER A 1 94 ? 4.832 -21.984 -5.637 1 98.62 94 SER A N 1
ATOM 755 C CA . SER A 1 94 ? 5.383 -21.25 -4.5 1 98.62 94 SER A CA 1
ATOM 756 C C . SER A 1 94 ? 5.375 -22.109 -3.236 1 98.62 94 SER A C 1
ATOM 758 O O . SER A 1 94 ? 6.352 -22.125 -2.488 1 98.62 94 SER A O 1
ATOM 760 N N . CYS A 1 95 ? 4.305 -22.812 -3.039 1 98.62 95 CYS A N 1
ATOM 761 C CA . CYS A 1 95 ? 4.199 -23.641 -1.849 1 98.62 95 CYS A CA 1
ATOM 762 C C . CYS A 1 95 ? 5.188 -24.797 -1.903 1 98.62 95 CYS A C 1
ATOM 764 O O . CYS A 1 95 ? 5.875 -25.078 -0.921 1 98.62 95 CYS A O 1
ATOM 766 N N . CYS A 1 96 ? 5.207 -25.453 -2.996 1 98.75 96 CYS A N 1
ATOM 767 C CA . CYS A 1 96 ? 6.098 -26.594 -3.139 1 98.75 96 CYS A CA 1
ATOM 768 C C . CYS A 1 96 ? 7.559 -26.172 -3.051 1 98.75 96 CYS A C 1
ATOM 770 O O . CYS A 1 96 ? 8.391 -26.891 -2.492 1 98.75 96 CYS A O 1
ATOM 772 N N . ALA A 1 97 ? 7.82 -25.031 -3.633 1 98.44 97 ALA A N 1
ATOM 773 C CA . ALA A 1 97 ? 9.172 -24.484 -3.52 1 98.44 97 ALA A CA 1
ATOM 774 C C . ALA A 1 97 ? 9.547 -24.25 -2.059 1 98.44 97 ALA A C 1
ATOM 776 O O . ALA A 1 97 ? 10.633 -24.625 -1.617 1 98.44 97 ALA A O 1
ATOM 777 N N . TYR A 1 98 ? 8.672 -23.703 -1.293 1 97.25 98 TYR A N 1
ATOM 778 C CA . TYR A 1 98 ? 8.953 -23.391 0.103 1 97.25 98 TYR A CA 1
ATOM 779 C C . TYR A 1 98 ? 9.102 -24.656 0.934 1 97.25 98 TYR A C 1
ATOM 781 O O . TYR A 1 98 ? 9.867 -24.688 1.9 1 97.25 98 TYR A O 1
ATOM 789 N N . GLN A 1 99 ? 8.406 -25.625 0.546 1 96.56 99 GLN A N 1
ATOM 790 C CA . GLN A 1 99 ? 8.391 -26.859 1.324 1 96.56 99 GLN A CA 1
ATOM 791 C C . GLN A 1 99 ? 9.555 -27.766 0.941 1 96.56 99 GLN A C 1
ATOM 793 O O . GLN A 1 99 ? 9.781 -28.797 1.571 1 96.56 99 GLN A O 1
ATOM 798 N N . ASN A 1 100 ? 10.242 -27.406 -0.089 1 96.94 100 ASN A N 1
ATOM 799 C CA . ASN A 1 100 ? 11.391 -28.203 -0.522 1 96.94 100 ASN A CA 1
ATOM 800 C C . ASN A 1 100 ? 12.633 -27.891 0.305 1 96.94 100 ASN A C 1
ATOM 802 O O . ASN A 1 100 ? 13.273 -26.859 0.106 1 96.94 100 ASN A O 1
ATOM 806 N N . ASP A 1 101 ? 13.031 -28.844 1.118 1 95.75 101 ASP A N 1
ATOM 807 C CA . ASP A 1 101 ? 14.117 -28.625 2.078 1 95.75 101 ASP A CA 1
ATOM 808 C C . ASP A 1 101 ? 15.438 -28.359 1.363 1 95.75 101 ASP A C 1
ATOM 810 O O . ASP A 1 101 ? 16.219 -27.516 1.798 1 95.75 101 ASP A O 1
ATOM 814 N N . LYS A 1 102 ? 15.664 -29.078 0.38 1 96.5 102 LYS A N 1
ATOM 815 C CA . LYS A 1 102 ? 16.906 -28.875 -0.37 1 96.5 102 LYS A CA 1
ATOM 816 C C . LYS A 1 102 ? 16.953 -27.484 -0.975 1 96.5 102 LYS A C 1
ATOM 818 O O . LYS A 1 102 ? 18 -26.828 -0.935 1 96.5 102 LYS A O 1
ATOM 823 N N . LEU A 1 103 ? 15.875 -27.094 -1.524 1 97.25 103 LEU A N 1
ATOM 824 C CA . LEU A 1 103 ? 15.812 -25.75 -2.092 1 97.25 103 LEU A CA 1
ATOM 825 C C . LEU A 1 103 ? 15.984 -24.688 -1.006 1 97.25 103 LEU A C 1
ATOM 827 O O . LEU A 1 103 ? 16.656 -23.672 -1.224 1 97.25 103 LEU A O 1
ATOM 831 N N . LYS A 1 104 ? 15.359 -24.859 0.068 1 94.69 104 LYS A N 1
ATOM 832 C CA . LYS A 1 104 ? 15.469 -23.922 1.19 1 94.69 104 LYS A CA 1
ATOM 833 C C . LYS A 1 104 ? 16.922 -23.719 1.59 1 94.69 104 LYS A C 1
ATOM 835 O O . LYS A 1 104 ? 17.375 -22.578 1.747 1 94.69 104 LYS A O 1
ATOM 840 N N . GLU A 1 105 ? 17.641 -24.766 1.721 1 94.56 105 GLU A N 1
ATOM 841 C CA . GLU A 1 105 ? 19.062 -24.688 2.08 1 94.56 105 GLU A CA 1
ATOM 842 C C . GLU A 1 105 ? 19.859 -23.953 1.015 1 94.56 105 GLU A C 1
ATOM 844 O O . GLU A 1 105 ? 20.672 -23.078 1.337 1 94.56 105 GLU A O 1
ATOM 849 N N . LEU A 1 106 ? 19.578 -24.281 -0.149 1 95 106 LEU A N 1
ATOM 850 C CA . LEU A 1 106 ? 20.266 -23.641 -1.271 1 95 106 LEU A CA 1
ATOM 851 C C . LEU A 1 106 ? 19.953 -22.156 -1.318 1 95 106 LEU A C 1
ATOM 853 O O . LEU A 1 106 ? 20.859 -21.344 -1.532 1 95 106 LEU A O 1
ATOM 857 N N . ALA A 1 107 ? 18.734 -21.844 -1.136 1 93.44 107 ALA A N 1
ATOM 858 C CA . ALA A 1 107 ? 18.281 -20.453 -1.214 1 93.44 107 ALA A CA 1
ATOM 859 C C . ALA A 1 107 ? 18.875 -19.625 -0.086 1 93.44 107 ALA A C 1
ATOM 861 O O . ALA A 1 107 ? 19.219 -18.453 -0.281 1 93.44 107 ALA A O 1
ATOM 862 N N . LEU A 1 108 ? 18.984 -20.156 1.05 1 91.88 108 LEU A N 1
ATOM 863 C CA . LEU A 1 108 ? 19.578 -19.453 2.184 1 91.88 108 LEU A CA 1
ATOM 864 C C . LEU A 1 108 ? 21.031 -19.094 1.914 1 91.88 108 LEU A C 1
ATOM 866 O O . LEU A 1 108 ? 21.5 -18.016 2.275 1 91.88 108 LEU A O 1
ATOM 870 N N . GLN A 1 109 ? 21.703 -19.984 1.288 1 90.31 109 GLN A N 1
ATOM 871 C CA . GLN A 1 109 ? 23.094 -19.734 0.893 1 90.31 109 GLN A CA 1
ATOM 872 C C . GLN A 1 109 ? 23.172 -18.672 -0.201 1 90.31 109 GLN A C 1
ATOM 874 O O . GLN A 1 109 ? 24.078 -17.844 -0.209 1 90.31 109 GLN A O 1
ATOM 879 N N . PHE A 1 110 ? 22.266 -18.703 -1.022 1 94.56 110 PHE A N 1
ATOM 880 C CA . PHE A 1 110 ? 22.25 -17.859 -2.213 1 94.56 110 PHE A CA 1
ATOM 881 C C . PHE A 1 110 ? 21.828 -16.438 -1.863 1 94.56 110 PHE A C 1
ATOM 883 O O . PHE A 1 110 ? 22.5 -15.469 -2.266 1 94.56 110 PHE A O 1
ATOM 890 N N . LEU A 1 111 ? 20.719 -16.234 -1.159 1 93.69 111 LEU A N 1
ATOM 891 C CA . LEU A 1 111 ? 20.125 -14.938 -0.868 1 93.69 111 LEU A CA 1
ATOM 892 C C . LEU A 1 111 ? 20.719 -14.336 0.401 1 93.69 111 LEU A C 1
ATOM 894 O O . LEU A 1 111 ? 20.641 -13.125 0.619 1 93.69 111 LEU A O 1
ATOM 898 N N . GLY A 1 112 ? 21.312 -15.086 1.142 1 82.25 112 GLY A N 1
ATOM 899 C CA . GLY A 1 112 ? 21.766 -14.648 2.449 1 82.25 112 GLY A CA 1
ATOM 900 C C . GLY A 1 112 ? 20.734 -14.844 3.541 1 82.25 112 GLY A C 1
ATOM 901 O O . GLY A 1 112 ? 19.594 -15.203 3.262 1 82.25 112 GLY A O 1
ATOM 902 N N . GLY A 1 113 ? 21.234 -14.688 4.762 1 67.38 113 GLY A N 1
ATOM 903 C CA . GLY A 1 113 ? 20.359 -14.914 5.902 1 67.38 113 GLY A CA 1
ATOM 904 C C . GLY A 1 113 ? 19.234 -13.891 6.008 1 67.38 113 GLY A C 1
ATOM 905 O O . GLY A 1 113 ? 19.297 -12.836 5.371 1 67.38 113 GLY A O 1
ATOM 906 N N . GLN A 1 114 ? 18.172 -14.359 6.664 1 66.62 114 GLN A N 1
ATOM 907 C CA . GLN A 1 114 ? 16.984 -13.531 6.883 1 66.62 114 GLN A CA 1
ATOM 908 C C . GLN A 1 114 ? 17.328 -12.312 7.734 1 66.62 114 GLN A C 1
ATOM 910 O O . GLN A 1 114 ? 18.016 -12.422 8.75 1 66.62 114 GLN A O 1
ATOM 915 N N . ARG A 1 115 ? 17.047 -11.227 7.09 1 63.72 115 ARG A N 1
ATOM 916 C CA . ARG A 1 115 ? 17.266 -10.016 7.875 1 63.72 115 ARG A CA 1
ATOM 917 C C . ARG A 1 115 ? 16.141 -9.812 8.891 1 63.72 115 ARG A C 1
ATOM 919 O O . ARG A 1 115 ? 14.969 -10.039 8.578 1 63.72 115 ARG A O 1
ATOM 926 N N . GLU A 1 116 ? 16.484 -9.672 10.117 1 72.56 116 GLU A N 1
ATOM 927 C CA . GLU A 1 116 ? 15.516 -9.297 11.148 1 72.56 116 GLU A CA 1
ATOM 928 C C . GLU A 1 116 ? 14.938 -7.906 10.875 1 72.56 116 GLU A C 1
ATOM 930 O O . GLU A 1 116 ? 15.656 -7.004 10.445 1 72.56 116 GLU A O 1
ATOM 935 N N . TYR A 1 117 ? 13.586 -7.91 11.055 1 79.12 117 TYR A N 1
ATOM 936 C CA . TYR A 1 117 ? 12.938 -6.617 10.836 1 79.12 117 TYR A CA 1
ATOM 937 C C . TYR A 1 117 ? 12.961 -5.781 12.109 1 79.12 117 TYR A C 1
ATOM 939 O O . TYR A 1 117 ? 12.68 -6.289 13.203 1 79.12 117 TYR A O 1
ATOM 947 N N . GLU A 1 118 ? 13.281 -4.52 11.938 1 84.88 118 GLU A N 1
ATOM 948 C CA . GLU A 1 118 ? 13.328 -3.586 13.055 1 84.88 118 GLU A CA 1
ATOM 949 C C . GLU A 1 118 ? 11.93 -3.053 13.383 1 84.88 118 GLU A C 1
ATOM 951 O O . GLU A 1 118 ? 11.719 -2.477 14.453 1 84.88 118 GLU A O 1
ATOM 956 N N . SER A 1 119 ? 10.992 -3.367 12.508 1 90.19 119 SER A N 1
ATOM 957 C CA . SER A 1 119 ? 9.648 -2.854 12.719 1 90.19 119 SER A CA 1
ATOM 958 C C . SER A 1 119 ? 8.594 -3.887 12.328 1 90.19 119 SER A C 1
ATOM 960 O O . SER A 1 119 ? 8.867 -4.793 11.539 1 90.19 119 SER A O 1
ATOM 962 N N . GLU A 1 120 ? 7.465 -3.797 12.969 1 90.94 120 GLU A N 1
ATOM 963 C CA . GLU A 1 120 ? 6.266 -4.566 12.648 1 90.94 120 GLU A CA 1
ATOM 964 C C . GLU A 1 120 ? 5.141 -3.664 12.156 1 90.94 120 GLU A C 1
ATOM 966 O O . GLU A 1 120 ? 4.898 -2.598 12.727 1 90.94 120 GLU A O 1
ATOM 971 N N . VAL A 1 121 ? 4.609 -4.008 11.047 1 89.69 121 VAL A N 1
ATOM 972 C CA . VAL A 1 121 ? 3.443 -3.287 10.539 1 89.69 121 VAL A CA 1
ATOM 973 C C . VAL A 1 121 ? 2.174 -4.086 10.828 1 89.69 121 VAL A C 1
ATOM 975 O O . VAL A 1 121 ? 2.049 -5.238 10.414 1 89.69 121 VAL A O 1
ATOM 978 N N . VAL A 1 122 ? 1.277 -3.438 11.562 1 91.69 122 VAL A N 1
ATOM 979 C CA . VAL A 1 122 ? 0.084 -4.148 12.016 1 91.69 122 VAL A CA 1
ATOM 980 C C . VAL A 1 122 ? -1.141 -3.25 11.859 1 91.69 122 VAL A C 1
ATOM 982 O O . VAL A 1 122 ? -1.012 -2.027 11.75 1 91.69 122 VAL A O 1
ATOM 985 N N . ASP A 1 123 ? -2.281 -3.879 11.734 1 89.56 123 ASP A N 1
ATOM 986 C CA . ASP A 1 123 ? -3.543 -3.152 11.844 1 89.56 123 ASP A CA 1
ATOM 987 C C . ASP A 1 123 ? -4.043 -3.133 13.281 1 89.56 123 ASP A C 1
ATOM 989 O O . ASP A 1 123 ? -3.791 -4.066 14.047 1 89.56 123 ASP A O 1
ATOM 993 N N . LEU A 1 124 ? -4.742 -2.086 13.594 1 90 124 LEU A N 1
ATOM 994 C CA . LEU A 1 124 ? -5.262 -1.976 14.953 1 90 124 LEU A CA 1
ATOM 995 C C . LEU A 1 124 ? -6.25 -3.098 15.25 1 90 124 LEU A C 1
ATOM 997 O O . LEU A 1 124 ? -6.227 -3.684 16.328 1 90 124 LEU A O 1
ATOM 1001 N N . GLU A 1 125 ? -7.105 -3.295 14.273 1 83.31 125 GLU A N 1
ATOM 1002 C CA . GLU A 1 125 ? -8.055 -4.402 14.344 1 83.31 125 GLU A CA 1
ATOM 1003 C C . GLU A 1 125 ? -7.738 -5.461 13.281 1 83.31 125 GLU A C 1
ATOM 1005 O O . GLU A 1 125 ? -8.141 -5.32 12.125 1 83.31 125 GLU A O 1
ATOM 1010 N N . GLU A 1 126 ? -6.926 -6.344 13.695 1 76.81 126 GLU A N 1
ATOM 1011 C CA . GLU A 1 126 ? -6.473 -7.352 12.742 1 76.81 126 GLU A CA 1
ATOM 1012 C C . GLU A 1 126 ? -7.484 -8.484 12.609 1 76.81 126 GLU A C 1
ATOM 1014 O O . GLU A 1 126 ? -7.992 -8.984 13.617 1 76.81 126 GLU A O 1
ATOM 1019 N N . LYS A 1 127 ? -7.879 -8.703 11.406 1 81.56 127 LYS A N 1
ATOM 1020 C CA . LYS A 1 127 ? -8.641 -9.914 11.117 1 81.56 127 LYS A CA 1
ATOM 1021 C C . LYS A 1 127 ? -7.715 -11.07 10.734 1 81.56 127 LYS A C 1
ATOM 1023 O O . LYS A 1 127 ? -7 -10.992 9.734 1 81.56 127 LYS A O 1
ATOM 1028 N N . THR A 1 128 ? -7.734 -12.078 11.594 1 90.56 128 THR A N 1
ATOM 1029 C CA . THR A 1 128 ? -6.84 -13.211 11.367 1 90.56 128 THR A CA 1
ATOM 1030 C C . THR A 1 128 ? -7.484 -14.234 10.445 1 90.56 128 THR A C 1
ATOM 1032 O O . THR A 1 128 ? -8.648 -14.602 10.625 1 90.56 128 THR A O 1
ATOM 1035 N N . ILE A 1 129 ? -6.742 -14.562 9.461 1 94.56 129 ILE A N 1
ATOM 1036 C CA . ILE A 1 129 ? -7.129 -15.641 8.555 1 94.56 129 ILE A CA 1
ATOM 1037 C C . ILE A 1 129 ? -6.133 -16.797 8.664 1 94.56 129 ILE A C 1
ATOM 1039 O O . ILE A 1 129 ? -4.922 -16.578 8.609 1 94.56 129 ILE A O 1
ATOM 1043 N N . GLU A 1 130 ? -6.691 -18 8.938 1 96.06 130 GLU A N 1
ATOM 1044 C CA . GLU A 1 130 ? -5.875 -19.203 8.984 1 96.06 130 GLU A CA 1
ATOM 1045 C C . GLU A 1 130 ? -6.398 -20.266 8.023 1 96.06 130 GLU A C 1
ATOM 1047 O O . GLU A 1 130 ? -7.598 -20.562 8 1 96.06 130 GLU A O 1
ATOM 1052 N N . ILE A 1 131 ? -5.434 -20.75 7.277 1 96.19 131 ILE A N 1
ATOM 1053 C CA . ILE A 1 131 ? -5.836 -21.797 6.352 1 96.19 131 ILE A CA 1
ATOM 1054 C C . ILE A 1 131 ? -4.789 -22.906 6.34 1 96.19 131 ILE A C 1
ATOM 1056 O O . ILE A 1 131 ? -3.621 -22.672 6.652 1 96.19 131 ILE A O 1
ATOM 1060 N N . GLU A 1 132 ? -5.258 -24.062 6.031 1 97.12 132 GLU A N 1
ATOM 1061 C CA . GLU A 1 132 ? -4.379 -25.219 5.816 1 97.12 132 GLU A CA 1
ATOM 1062 C C . GLU A 1 132 ? -4.234 -25.531 4.332 1 97.12 132 GLU A C 1
ATOM 1064 O O . GLU A 1 132 ? -5.227 -25.594 3.605 1 97.12 132 GLU A O 1
ATOM 1069 N N . ILE A 1 133 ? -3.006 -25.688 3.975 1 96.25 133 ILE A N 1
ATOM 1070 C CA . ILE A 1 133 ? -2.717 -25.891 2.561 1 96.25 133 ILE A CA 1
ATOM 1071 C C . ILE A 1 133 ? -1.997 -27.219 2.365 1 96.25 133 ILE A C 1
ATOM 1073 O O . ILE A 1 133 ? -1.067 -27.547 3.107 1 96.25 133 ILE A O 1
ATOM 1077 N N . SER A 1 134 ? -2.486 -27.969 1.434 1 95.12 134 SER A N 1
ATOM 1078 C CA . SER A 1 134 ? -1.836 -29.203 0.987 1 95.12 134 SER A CA 1
ATOM 1079 C C . SER A 1 134 ? -1.594 -29.172 -0.519 1 95.12 134 SER A C 1
ATOM 1081 O O . SER A 1 134 ? -2.404 -29.688 -1.291 1 95.12 134 SER A O 1
ATOM 1083 N N . PRO A 1 135 ? -0.471 -28.578 -0.844 1 95.75 135 PRO A N 1
ATOM 1084 C CA . PRO A 1 135 ? -0.228 -28.453 -2.283 1 95.75 135 PRO A CA 1
ATOM 1085 C C . PRO A 1 135 ? 0.098 -29.797 -2.941 1 95.75 135 PRO A C 1
ATOM 1087 O O . PRO A 1 135 ? 0.723 -30.656 -2.32 1 95.75 135 PRO A O 1
ATOM 1090 N N . ASP A 1 136 ? -0.291 -30.031 -4.16 1 96.69 136 ASP A N 1
ATOM 1091 C CA . ASP A 1 136 ? 0.082 -31.203 -4.965 1 96.69 136 ASP A CA 1
ATOM 1092 C C . ASP A 1 136 ? 1.413 -30.969 -5.676 1 96.69 136 ASP A C 1
ATOM 1094 O O . ASP A 1 136 ? 1.438 -30.531 -6.828 1 96.69 136 ASP A O 1
ATOM 1098 N N . CYS A 1 137 ? 2.451 -31.375 -5.055 1 97.88 137 CYS A N 1
ATOM 1099 C CA . CYS A 1 137 ? 3.781 -31.062 -5.562 1 97.88 137 CYS A CA 1
ATOM 1100 C C . CYS A 1 137 ? 4.168 -31.984 -6.703 1 97.88 137 CYS A C 1
ATOM 1102 O O . CYS A 1 137 ? 5.215 -31.812 -7.328 1 97.88 137 CYS A O 1
ATOM 1104 N N . ASN A 1 138 ? 3.275 -32.938 -7.008 1 96.94 138 ASN A N 1
ATOM 1105 C CA . ASN A 1 138 ? 3.488 -33.781 -8.195 1 96.94 138 ASN A CA 1
ATOM 1106 C C . ASN A 1 138 ? 3.357 -32.938 -9.477 1 96.94 138 ASN A C 1
ATOM 1108 O O . ASN A 1 138 ? 3.805 -33.375 -10.539 1 96.94 138 ASN A O 1
ATOM 1112 N N . LYS A 1 139 ? 2.781 -31.812 -9.312 1 97.62 139 LYS A N 1
ATOM 1113 C CA . LYS A 1 139 ? 2.555 -30.953 -10.477 1 97.62 139 LYS A CA 1
ATOM 1114 C C . LYS A 1 139 ? 3.766 -30.078 -10.75 1 97.62 139 LYS A C 1
ATOM 1116 O O . LYS A 1 139 ? 3.754 -29.266 -11.688 1 97.62 139 LYS A O 1
ATOM 1121 N N . VAL A 1 140 ? 4.746 -30.234 -9.938 1 98.56 140 VAL A N 1
ATOM 1122 C CA . VAL A 1 140 ? 5.961 -29.438 -10.078 1 98.56 140 VAL A CA 1
ATOM 1123 C C . VAL A 1 140 ? 7.113 -30.328 -10.547 1 98.56 140 VAL A C 1
ATOM 1125 O O . VAL A 1 140 ? 7.379 -31.375 -9.953 1 98.56 140 VAL A O 1
ATOM 1128 N N . GLU A 1 141 ? 7.707 -29.906 -11.664 1 98.5 141 GLU A N 1
ATOM 1129 C CA . GLU A 1 141 ? 8.906 -30.578 -12.148 1 98.5 141 GLU A CA 1
ATOM 1130 C C . GLU A 1 141 ? 10.172 -29.891 -11.633 1 98.5 141 GLU A C 1
ATOM 1132 O O . GLU A 1 141 ? 10.305 -28.672 -11.734 1 98.5 141 GLU A O 1
ATOM 1137 N N . TRP A 1 142 ? 11.07 -30.672 -11.133 1 98.31 142 TRP A N 1
ATOM 1138 C CA . TRP A 1 142 ? 12.281 -30.125 -10.523 1 98.31 142 TRP A CA 1
ATOM 1139 C C . TRP A 1 142 ? 13.5 -30.391 -11.406 1 98.31 142 TRP A C 1
ATOM 1141 O O . TRP A 1 142 ? 13.648 -31.484 -11.961 1 98.31 142 TRP A O 1
ATOM 1151 N N . ASN A 1 143 ? 14.258 -29.375 -11.531 1 97.31 143 ASN A N 1
ATOM 1152 C CA . ASN A 1 143 ? 15.586 -29.531 -12.117 1 97.31 143 ASN A CA 1
ATOM 1153 C C . ASN A 1 143 ? 16.641 -29.781 -11.047 1 97.31 143 ASN A C 1
ATOM 1155 O O . ASN A 1 143 ? 16.344 -29.766 -9.852 1 97.31 143 ASN A O 1
ATOM 1159 N N . GLU A 1 144 ? 17.828 -30.062 -11.602 1 95.62 144 GLU A N 1
ATOM 1160 C CA . GLU A 1 144 ? 18.938 -30.094 -10.641 1 95.62 144 GLU A CA 1
ATOM 1161 C C . GLU A 1 144 ? 19.094 -28.75 -9.938 1 95.62 144 GLU A C 1
ATOM 1163 O O . GLU A 1 144 ? 19.172 -27.703 -10.594 1 95.62 144 GLU A O 1
ATOM 1168 N N . LEU A 1 145 ? 19.062 -28.828 -8.617 1 96.12 145 LEU A N 1
ATOM 1169 C CA . LEU A 1 145 ? 19.156 -27.594 -7.836 1 96.12 145 LEU A CA 1
ATOM 1170 C C . LEU A 1 145 ? 20.594 -27.078 -7.797 1 96.12 145 LEU A C 1
ATOM 1172 O O . LEU A 1 145 ? 21.406 -27.562 -7.008 1 96.12 145 LEU A O 1
ATOM 1176 N N . LYS A 1 146 ? 20.797 -26.156 -8.633 1 94.69 146 LYS A N 1
ATOM 1177 C CA . LYS A 1 146 ? 22.109 -25.516 -8.742 1 94.69 146 LYS A CA 1
ATOM 1178 C C . LYS A 1 146 ? 21.969 -24 -8.812 1 94.69 146 LYS A C 1
ATOM 1180 O O . LYS A 1 146 ? 21 -23.469 -9.352 1 94.69 146 LYS A O 1
ATOM 1185 N N . LEU A 1 147 ? 22.922 -23.359 -8.266 1 94.69 147 LEU A N 1
ATOM 1186 C CA . LEU A 1 147 ? 22.938 -21.906 -8.289 1 94.69 147 LEU A CA 1
ATOM 1187 C C . LEU A 1 147 ? 23.609 -21.391 -9.555 1 94.69 147 LEU A C 1
ATOM 1189 O O . LEU A 1 147 ? 24.5 -22.047 -10.109 1 94.69 147 LEU A O 1
ATOM 1193 N N . PRO A 1 148 ? 23.141 -20.234 -10.008 1 94.88 148 PRO A N 1
ATOM 1194 C CA . PRO A 1 148 ? 23.812 -19.672 -11.18 1 94.88 148 PRO A CA 1
ATOM 1195 C C . PRO A 1 148 ? 25.219 -19.172 -10.883 1 94.88 148 PRO A C 1
ATOM 1197 O O . PRO A 1 148 ? 25.5 -18.703 -9.773 1 94.88 148 PRO A O 1
ATOM 1200 N N . GLU A 1 149 ? 26.047 -19.234 -11.891 1 91.56 149 GLU A N 1
ATOM 1201 C CA . GLU A 1 149 ? 27.406 -18.703 -11.766 1 91.56 149 GLU A CA 1
ATOM 1202 C C . GLU A 1 149 ? 27.422 -17.188 -11.992 1 91.56 149 GLU A C 1
ATOM 1204 O O . GLU A 1 149 ? 26.828 -16.688 -12.945 1 91.56 149 GLU A O 1
ATOM 1209 N N . GLN A 1 150 ? 28.047 -16.531 -11.102 1 88.44 150 GLN A N 1
ATOM 1210 C CA . GLN A 1 150 ? 28.109 -15.078 -11.227 1 88.44 150 GLN A CA 1
ATOM 1211 C C . GLN A 1 150 ? 29.125 -14.664 -12.289 1 88.44 150 GLN A C 1
ATOM 1213 O O . GLN A 1 150 ? 30.281 -15.102 -12.266 1 88.44 150 GLN A O 1
ATOM 1218 N N . VAL A 1 151 ? 28.625 -13.961 -13.266 1 88.19 151 VAL A N 1
ATOM 1219 C CA . VAL A 1 151 ? 29.469 -13.367 -14.289 1 88.19 151 VAL A CA 1
ATOM 1220 C C . VAL A 1 151 ? 29.422 -11.844 -14.188 1 88.19 151 VAL A C 1
ATOM 1222 O O . VAL A 1 151 ? 28.328 -11.258 -14.156 1 88.19 151 VAL A O 1
ATOM 1225 N N . GLU A 1 152 ? 30.547 -11.25 -14.156 1 89.31 152 GLU A N 1
ATOM 1226 C CA . GLU A 1 152 ? 30.609 -9.805 -13.961 1 89.31 152 GLU A CA 1
ATOM 1227 C C . GLU A 1 152 ? 29.875 -9.062 -15.062 1 89.31 152 GLU A C 1
ATOM 1229 O O . GLU A 1 152 ? 30.062 -9.344 -16.25 1 89.31 152 GLU A O 1
ATOM 1234 N N . GLY A 1 153 ? 29.016 -8.18 -14.688 1 88.44 153 GLY A N 1
ATOM 1235 C CA . GLY A 1 153 ? 28.328 -7.273 -15.594 1 88.44 153 GLY A CA 1
ATOM 1236 C C . GLY A 1 153 ? 27.141 -7.91 -16.281 1 88.44 153 GLY A C 1
ATOM 1237 O O . GLY A 1 153 ? 26.5 -7.293 -17.141 1 88.44 153 GLY A O 1
ATOM 1238 N N . LYS A 1 154 ? 26.875 -9.219 -15.938 1 90.88 154 LYS A N 1
ATOM 1239 C CA . LYS A 1 154 ? 25.781 -9.891 -16.656 1 90.88 154 LYS A CA 1
ATOM 1240 C C . LYS A 1 154 ? 24.844 -10.594 -15.68 1 90.88 154 LYS A C 1
ATOM 1242 O O . LYS A 1 154 ? 25.266 -11.055 -14.617 1 90.88 154 LYS A O 1
ATOM 1247 N N . TRP A 1 155 ? 23.547 -10.594 -16.062 1 91.44 155 TRP A N 1
ATOM 1248 C CA . TRP A 1 155 ? 22.562 -11.406 -15.344 1 91.44 155 TRP A CA 1
ATOM 1249 C C . TRP A 1 155 ? 22.641 -12.867 -15.773 1 91.44 155 TRP A C 1
ATOM 1251 O O . TRP A 1 155 ? 22.688 -13.164 -16.969 1 91.44 155 TRP A O 1
ATOM 1261 N N . THR A 1 156 ? 22.828 -13.734 -14.789 1 95 156 THR A N 1
ATOM 1262 C CA . THR A 1 156 ? 22.797 -15.172 -15.039 1 95 156 THR A CA 1
ATOM 1263 C C . THR A 1 156 ? 21.625 -15.82 -14.305 1 95 156 THR A C 1
ATOM 1265 O O . THR A 1 156 ? 21.219 -15.359 -13.234 1 95 156 THR A O 1
ATOM 1268 N N . THR A 1 157 ? 21.094 -16.875 -14.945 1 95.06 157 THR A N 1
ATOM 1269 C CA . THR A 1 157 ? 19.891 -17.5 -14.398 1 95.06 157 THR A CA 1
ATOM 1270 C C . THR A 1 157 ? 20.016 -19.016 -14.414 1 95.06 157 THR A C 1
ATOM 1272 O O . THR A 1 157 ? 20.672 -19.578 -15.289 1 95.06 157 THR A O 1
ATOM 1275 N N . THR A 1 158 ? 19.484 -19.688 -13.406 1 96.81 158 THR A N 1
ATOM 1276 C CA . THR A 1 158 ? 19.297 -21.141 -13.367 1 96.81 158 THR A CA 1
ATOM 1277 C C . THR A 1 158 ? 17.844 -21.5 -13.078 1 96.81 158 THR A C 1
ATOM 1279 O O . THR A 1 158 ? 17.25 -20.953 -12.148 1 96.81 158 THR A O 1
ATOM 1282 N N . GLU A 1 159 ? 17.328 -22.266 -13.898 1 97.44 159 GLU A N 1
ATOM 1283 C CA . GLU A 1 159 ? 15.977 -22.75 -13.656 1 97.44 159 GLU A CA 1
ATOM 1284 C C . GLU A 1 159 ? 15.969 -23.875 -12.625 1 97.44 159 GLU A C 1
ATOM 1286 O O . GLU A 1 159 ? 16.703 -24.859 -12.758 1 97.44 159 GLU A O 1
ATOM 1291 N N . LEU A 1 160 ? 15.117 -23.781 -11.664 1 98.31 160 LEU A N 1
ATOM 1292 C CA . LEU A 1 160 ? 15.125 -24.703 -10.539 1 98.31 160 LEU A CA 1
ATOM 1293 C C . LEU A 1 160 ? 13.938 -25.672 -10.609 1 98.31 160 LEU A C 1
ATOM 1295 O O . LEU A 1 160 ? 14.055 -26.844 -10.242 1 98.31 160 LEU A O 1
ATOM 1299 N N . ALA A 1 161 ? 12.852 -25.203 -10.992 1 98.62 161 ALA A N 1
ATOM 1300 C CA . ALA A 1 161 ? 11.617 -25.969 -11.109 1 98.62 161 ALA A CA 1
ATOM 1301 C C . ALA A 1 161 ? 10.648 -25.312 -12.086 1 98.62 161 ALA A C 1
ATOM 1303 O O . ALA A 1 161 ? 10.836 -24.156 -12.477 1 98.62 161 ALA A O 1
ATOM 1304 N N . TYR A 1 162 ? 9.688 -26.062 -12.516 1 98.31 162 TYR A N 1
ATOM 1305 C CA . TYR A 1 162 ? 8.695 -25.484 -13.406 1 98.31 162 TYR A CA 1
ATOM 1306 C C . TYR A 1 162 ? 7.383 -26.25 -13.336 1 98.31 162 TYR A C 1
ATOM 1308 O O . TYR A 1 162 ? 7.352 -27.391 -12.867 1 98.31 162 TYR A O 1
ATOM 1316 N N . THR A 1 163 ? 6.348 -25.625 -13.617 1 98.12 163 THR A N 1
ATOM 1317 C CA . THR A 1 163 ? 5.039 -26.203 -13.93 1 98.12 163 THR A CA 1
ATOM 1318 C C . THR A 1 163 ? 4.723 -26.047 -15.414 1 98.12 163 THR A C 1
ATOM 1320 O O . THR A 1 163 ? 5.625 -25.875 -16.234 1 98.12 163 THR A O 1
ATOM 1323 N N . ASP A 1 164 ? 3.426 -26.156 -15.773 1 96.06 164 ASP A N 1
ATOM 1324 C CA . ASP A 1 164 ? 3.055 -26.078 -17.172 1 96.06 164 ASP A CA 1
ATOM 1325 C C . ASP A 1 164 ? 3.385 -24.688 -17.75 1 96.06 164 ASP A C 1
ATOM 1327 O O . ASP A 1 164 ? 3.807 -24.578 -18.891 1 96.06 164 ASP A O 1
ATOM 1331 N N . ARG A 1 165 ? 3.248 -23.641 -16.922 1 96.62 165 ARG A N 1
ATOM 1332 C CA . ARG A 1 165 ? 3.334 -22.297 -17.5 1 96.62 165 ARG A CA 1
ATOM 1333 C C . ARG A 1 165 ? 4.285 -21.422 -16.703 1 96.62 165 ARG A C 1
ATOM 1335 O O . ARG A 1 165 ? 4.609 -20.312 -17.125 1 96.62 165 ARG A O 1
ATOM 1342 N N . LEU A 1 166 ? 4.711 -21.875 -15.523 1 98.56 166 LEU A N 1
ATOM 1343 C CA . LEU A 1 166 ? 5.504 -21.031 -14.648 1 98.56 166 LEU A CA 1
ATOM 1344 C C . LEU A 1 166 ? 6.863 -21.656 -14.359 1 98.56 166 LEU A C 1
ATOM 1346 O O . LEU A 1 166 ? 6.992 -22.891 -14.336 1 98.56 166 LEU A O 1
ATOM 1350 N N . TYR A 1 167 ? 7.801 -20.781 -14.141 1 98.5 167 TYR A N 1
ATOM 1351 C CA . TYR A 1 167 ? 9.18 -21.219 -13.938 1 98.5 167 TYR A CA 1
ATOM 1352 C C . TYR A 1 167 ? 9.773 -20.578 -12.695 1 98.5 167 TYR A C 1
ATOM 1354 O O . TYR A 1 167 ? 9.711 -19.359 -12.523 1 98.5 167 TYR A O 1
ATOM 1362 N N . LEU A 1 168 ? 10.336 -21.391 -11.836 1 98.62 168 LEU A N 1
ATOM 1363 C CA . LEU A 1 168 ? 11.109 -20.938 -10.68 1 98.62 168 LEU A CA 1
ATOM 1364 C C . LEU A 1 168 ? 12.586 -20.844 -11.023 1 98.62 168 LEU A C 1
ATOM 1366 O O . LEU A 1 168 ? 13.188 -21.812 -11.477 1 98.62 168 LEU A O 1
ATOM 1370 N N . LYS A 1 169 ? 13.133 -19.703 -10.781 1 97.81 169 LYS A N 1
ATOM 1371 C CA . LYS A 1 169 ? 14.523 -19.5 -11.195 1 97.81 169 LYS A CA 1
ATOM 1372 C C . LYS A 1 169 ? 15.312 -18.781 -10.109 1 97.81 169 LYS A C 1
ATOM 1374 O O . LYS A 1 169 ? 14.75 -18.031 -9.305 1 97.81 169 LYS A O 1
ATOM 1379 N N . ALA A 1 170 ? 16.578 -19.062 -10.102 1 97.38 170 ALA A N 1
ATOM 1380 C CA . ALA A 1 170 ? 17.547 -18.234 -9.375 1 97.38 170 ALA A CA 1
ATOM 1381 C C . ALA A 1 170 ? 18.25 -17.266 -10.305 1 97.38 170 ALA A C 1
ATOM 1383 O O . ALA A 1 170 ? 18.719 -17.641 -11.383 1 97.38 170 ALA A O 1
ATOM 1384 N N . LEU A 1 171 ? 18.25 -16.047 -9.93 1 96.12 171 LEU A N 1
ATOM 1385 C CA . LEU A 1 171 ? 18.812 -14.984 -10.742 1 96.12 171 LEU A CA 1
ATOM 1386 C C . LEU A 1 171 ? 19.922 -14.25 -9.977 1 96.12 171 LEU A C 1
ATOM 1388 O O . LEU A 1 171 ? 19.734 -13.875 -8.82 1 96.12 171 LEU A O 1
ATOM 1392 N N . THR A 1 172 ? 21.109 -14.047 -10.656 1 94.56 172 THR A N 1
ATOM 1393 C CA . THR A 1 172 ? 22.188 -13.305 -10.016 1 94.56 172 THR A CA 1
ATOM 1394 C C . THR A 1 172 ? 22.766 -12.266 -10.969 1 94.56 172 THR A C 1
ATOM 1396 O O . THR A 1 172 ? 22.859 -12.508 -12.172 1 94.56 172 THR A O 1
ATOM 1399 N N . GLY A 1 173 ? 23.016 -11.141 -10.531 1 91.88 173 GLY A N 1
ATOM 1400 C CA . GLY A 1 173 ? 23.625 -9.984 -11.172 1 91.88 173 GLY A CA 1
ATOM 1401 C C . GLY A 1 173 ? 24.047 -8.906 -10.188 1 91.88 173 GLY A C 1
ATOM 1402 O O . GLY A 1 173 ? 24.828 -9.164 -9.273 1 91.88 173 GLY A O 1
ATOM 1403 N N . GLN A 1 174 ? 23.406 -7.75 -10.383 1 88.94 174 GLN A N 1
ATOM 1404 C CA . GLN A 1 174 ? 23.641 -6.715 -9.375 1 88.94 174 GLN A CA 1
ATOM 1405 C C . GLN A 1 174 ? 23.031 -7.094 -8.039 1 88.94 174 GLN A C 1
ATOM 1407 O O . GLN A 1 174 ? 23.406 -6.551 -6.996 1 88.94 174 GLN A O 1
ATOM 1412 N N . GLY A 1 175 ? 22.219 -8 -8.148 1 90.69 175 GLY A N 1
ATOM 1413 C CA . GLY A 1 175 ? 21.578 -8.578 -6.973 1 90.69 175 GLY A CA 1
ATOM 1414 C C . GLY A 1 175 ? 21.25 -10.047 -7.133 1 90.69 175 GLY A C 1
ATOM 1415 O O . GLY A 1 175 ? 21.516 -10.641 -8.18 1 90.69 175 GLY A O 1
ATOM 1416 N N . LYS A 1 176 ? 20.859 -10.656 -6.051 1 94.12 176 LYS A N 1
ATOM 1417 C CA . LYS A 1 176 ? 20.453 -12.055 -6.078 1 94.12 176 LYS A CA 1
ATOM 1418 C C . LYS A 1 176 ? 18.969 -12.203 -5.766 1 94.12 176 LYS A C 1
ATOM 1420 O O . LYS A 1 176 ? 18.469 -11.609 -4.809 1 94.12 176 LYS A O 1
ATOM 1425 N N . PHE A 1 177 ? 18.281 -13.055 -6.594 1 95.62 177 PHE A N 1
ATOM 1426 C CA . PHE A 1 177 ? 16.844 -13.195 -6.426 1 95.62 177 PHE A CA 1
ATOM 1427 C C . PHE A 1 177 ? 16.391 -14.617 -6.742 1 95.62 177 PHE A C 1
ATOM 1429 O O . PHE A 1 177 ? 17.016 -15.297 -7.566 1 95.62 177 PHE A O 1
ATOM 1436 N N . ILE A 1 178 ? 15.367 -15 -6.066 1 97.06 178 ILE A N 1
ATOM 1437 C CA . ILE A 1 178 ? 14.523 -16.078 -6.57 1 97.06 178 ILE A CA 1
ATOM 1438 C C . ILE A 1 178 ? 13.328 -15.484 -7.309 1 97.06 178 ILE A C 1
ATOM 1440 O O . ILE A 1 178 ? 12.719 -14.516 -6.848 1 97.06 178 ILE A O 1
ATOM 1444 N N . THR A 1 179 ? 13.023 -16.078 -8.477 1 97.38 179 THR A N 1
ATOM 1445 C CA . THR A 1 179 ? 11.945 -15.5 -9.281 1 97.38 179 THR A CA 1
ATOM 1446 C C . THR A 1 179 ? 10.984 -16.578 -9.758 1 97.38 179 THR A C 1
ATOM 1448 O O . THR A 1 179 ? 11.391 -17.734 -9.969 1 97.38 179 THR A O 1
ATOM 1451 N N . ILE A 1 180 ? 9.797 -16.234 -9.82 1 98.5 180 ILE A N 1
ATOM 1452 C CA . ILE A 1 180 ? 8.812 -17 -10.578 1 98.5 180 ILE A CA 1
ATOM 1453 C C . ILE A 1 180 ? 8.391 -16.219 -11.82 1 98.5 180 ILE A C 1
ATOM 1455 O O . ILE A 1 180 ? 7.973 -15.062 -11.719 1 98.5 180 ILE A O 1
ATOM 1459 N N . SER A 1 181 ? 8.539 -16.859 -12.938 1 98.12 181 SER A N 1
ATOM 1460 C CA . SER A 1 181 ? 8.25 -16.156 -14.188 1 98.12 181 SER A CA 1
ATOM 1461 C C . SER A 1 181 ? 7.355 -17.016 -15.094 1 98.12 181 SER A C 1
ATOM 1463 O O . SER A 1 181 ? 7.203 -18.219 -14.875 1 98.12 181 SER A O 1
ATOM 1465 N N . THR A 1 182 ? 6.723 -16.312 -16.031 1 97 182 THR A N 1
ATOM 1466 C CA . THR A 1 182 ? 6.109 -17.016 -17.156 1 97 182 THR A CA 1
ATOM 1467 C C . THR A 1 182 ? 7.145 -17.344 -18.219 1 97 182 THR A C 1
ATOM 1469 O O . THR A 1 182 ? 8.352 -17.234 -17.984 1 97 182 THR A O 1
ATOM 1472 N N . GLU A 1 183 ? 6.621 -17.797 -19.359 1 93.56 183 GLU A N 1
ATOM 1473 C CA . GLU A 1 183 ? 7.527 -18.062 -20.469 1 93.56 183 GLU A CA 1
ATOM 1474 C C . GLU A 1 183 ? 8.312 -16.828 -20.859 1 93.56 183 GLU A C 1
ATOM 1476 O O . GLU A 1 183 ? 9.445 -16.922 -21.344 1 93.56 183 GLU A O 1
ATOM 1481 N N . ARG A 1 184 ? 7.637 -15.75 -20.656 1 91.81 184 ARG A N 1
ATOM 1482 C CA . ARG A 1 184 ? 8.312 -14.469 -20.844 1 91.81 184 ARG A CA 1
ATOM 1483 C C . ARG A 1 184 ? 9.031 -14.039 -19.562 1 91.81 184 ARG A C 1
ATOM 1485 O O . ARG A 1 184 ? 8.391 -13.633 -18.594 1 91.81 184 ARG A O 1
ATOM 1492 N N . PRO A 1 185 ? 10.281 -13.922 -19.609 1 89.62 185 PRO A N 1
ATOM 1493 C CA . PRO A 1 185 ? 11.039 -13.695 -18.375 1 89.62 185 PRO A CA 1
ATOM 1494 C C . PRO A 1 185 ? 10.766 -12.328 -17.75 1 89.62 185 PRO A C 1
ATOM 1496 O O . PRO A 1 185 ? 10.953 -12.141 -16.547 1 89.62 185 PRO A O 1
ATOM 1499 N N . GLN A 1 186 ? 10.289 -11.414 -18.516 1 91.5 186 GLN A N 1
ATOM 1500 C CA . GLN A 1 186 ? 10 -10.078 -18 1 91.5 186 GLN A CA 1
ATOM 1501 C C . GLN A 1 186 ? 8.758 -10.078 -17.125 1 91.5 186 GLN A C 1
ATOM 1503 O O . GLN A 1 186 ? 8.594 -9.203 -16.266 1 91.5 186 GLN A O 1
ATOM 1508 N N . ASN A 1 187 ? 7.926 -11.008 -17.438 1 96.44 187 ASN A N 1
ATOM 1509 C CA . ASN A 1 187 ? 6.754 -11.188 -16.594 1 96.44 187 ASN A CA 1
ATOM 1510 C C . ASN A 1 187 ? 7.055 -12.109 -15.406 1 96.44 187 ASN A C 1
ATOM 1512 O O . ASN A 1 187 ? 6.879 -13.32 -15.5 1 96.44 187 ASN A O 1
ATOM 1516 N N . SER A 1 188 ? 7.57 -11.422 -14.344 1 97.06 188 SER A N 1
ATOM 1517 C CA . SER A 1 188 ? 8.062 -12.211 -13.219 1 97.06 188 SER A CA 1
ATOM 1518 C C . SER A 1 188 ? 7.883 -11.461 -11.898 1 97.06 188 SER A C 1
ATOM 1520 O O . SER A 1 188 ? 7.777 -10.234 -11.883 1 97.06 188 SER A O 1
ATOM 1522 N N . ILE A 1 189 ? 7.793 -12.203 -10.875 1 97.31 189 ILE A N 1
ATOM 1523 C CA . ILE A 1 189 ? 7.863 -11.68 -9.516 1 97.31 189 ILE A CA 1
ATOM 1524 C C . ILE A 1 189 ? 9.148 -12.156 -8.844 1 97.31 189 ILE A C 1
ATOM 1526 O O . ILE A 1 189 ? 9.508 -13.336 -8.938 1 97.31 189 ILE A O 1
ATOM 1530 N N . LYS A 1 190 ? 9.812 -11.281 -8.18 1 95.94 190 LYS A N 1
ATOM 1531 C CA . LYS A 1 190 ? 11.148 -11.555 -7.652 1 95.94 190 LYS A CA 1
ATOM 1532 C C . LYS A 1 190 ? 11.148 -11.508 -6.125 1 95.94 190 LYS A C 1
ATOM 1534 O O . LYS A 1 190 ? 10.438 -10.703 -5.523 1 95.94 190 LYS A O 1
ATOM 1539 N N . PHE A 1 191 ? 12.023 -12.305 -5.562 1 94.06 191 PHE A N 1
ATOM 1540 C CA . PHE A 1 191 ? 12.141 -12.398 -4.113 1 94.06 191 PHE A CA 1
ATOM 1541 C C . PHE A 1 191 ? 13.602 -12.305 -3.686 1 94.06 191 PHE A C 1
ATOM 1543 O O . PHE A 1 191 ? 14.461 -12.984 -4.246 1 94.06 191 PHE A O 1
ATOM 1550 N N . ASN A 1 192 ? 13.844 -11.484 -2.67 1 92.56 192 ASN A N 1
ATOM 1551 C CA . ASN A 1 192 ? 15.195 -11.391 -2.123 1 92.56 192 ASN A CA 1
ATOM 1552 C C . ASN A 1 192 ? 15.328 -12.18 -0.822 1 92.56 192 ASN A C 1
ATOM 1554 O O . ASN A 1 192 ? 16.359 -12.109 -0.149 1 92.56 192 ASN A O 1
ATOM 1558 N N . SER A 1 193 ? 14.328 -12.82 -0.408 1 92.25 193 SER A N 1
ATOM 1559 C CA . SER A 1 193 ? 14.305 -13.719 0.742 1 92.25 193 SER A CA 1
ATOM 1560 C C . SER A 1 193 ? 13.461 -14.961 0.459 1 92.25 193 SER A C 1
ATOM 1562 O O . SER A 1 193 ? 12.438 -14.875 -0.226 1 92.25 193 SER A O 1
ATOM 1564 N N . PHE A 1 194 ? 13.883 -16.031 1.041 1 93.44 194 PHE A N 1
ATOM 1565 C CA . PHE A 1 194 ? 13.18 -17.297 0.803 1 93.44 194 PHE A CA 1
ATOM 1566 C C . PHE A 1 194 ? 11.812 -17.281 1.468 1 93.44 194 PHE A C 1
ATOM 1568 O O . PHE A 1 194 ? 10.859 -17.875 0.952 1 93.44 194 PHE A O 1
ATOM 1575 N N . GLU A 1 195 ? 11.648 -16.5 2.553 1 92.62 195 GLU A N 1
ATOM 1576 C CA . GLU A 1 195 ? 10.406 -16.422 3.314 1 92.62 195 GLU A CA 1
ATOM 1577 C C . GLU A 1 195 ? 9.289 -15.797 2.488 1 92.62 195 GLU A C 1
ATOM 1579 O O . GLU A 1 195 ? 8.109 -16.078 2.711 1 92.62 195 GLU A O 1
ATOM 1584 N N . ARG A 1 196 ? 9.688 -15.094 1.547 1 93.69 196 ARG A N 1
ATOM 1585 C CA . ARG A 1 196 ? 8.688 -14.43 0.719 1 93.69 196 ARG A CA 1
ATOM 1586 C C . ARG A 1 196 ? 7.973 -15.43 -0.182 1 93.69 196 ARG A C 1
ATOM 1588 O O . ARG A 1 196 ? 6.84 -15.188 -0.61 1 93.69 196 ARG A O 1
ATOM 1595 N N . LEU A 1 197 ? 8.617 -16.562 -0.438 1 95.38 197 LEU A N 1
ATOM 1596 C CA . LEU A 1 197 ? 7.922 -17.625 -1.157 1 95.38 197 LEU A CA 1
ATOM 1597 C C . LEU A 1 197 ? 6.773 -18.188 -0.325 1 95.38 197 LEU A C 1
ATOM 1599 O O . LEU A 1 197 ? 5.699 -18.484 -0.856 1 95.38 197 LEU A O 1
ATOM 1603 N N . ASN A 1 198 ? 7.07 -18.297 0.923 1 96.06 198 ASN A N 1
ATOM 1604 C CA . ASN A 1 198 ? 6.02 -18.719 1.841 1 96.06 198 ASN A CA 1
ATOM 1605 C C . ASN A 1 198 ? 4.863 -17.734 1.868 1 96.06 198 ASN A C 1
ATOM 1607 O O . ASN A 1 198 ? 3.697 -18.125 1.824 1 96.06 198 ASN A O 1
ATOM 1611 N N . SER A 1 199 ? 5.25 -16.5 1.938 1 97.19 199 SER A N 1
ATOM 1612 C CA . SER A 1 199 ? 4.238 -15.445 1.979 1 97.19 199 SER A CA 1
ATOM 1613 C C . SER A 1 199 ? 3.391 -15.445 0.709 1 97.19 199 SER A C 1
ATOM 1615 O O . SER A 1 199 ? 2.172 -15.266 0.77 1 97.19 199 SER A O 1
ATOM 1617 N N . LEU A 1 200 ? 4.082 -15.648 -0.382 1 98.31 200 LEU A N 1
ATOM 1618 C CA . LEU A 1 200 ? 3.348 -15.703 -1.642 1 98.31 200 LEU A CA 1
ATOM 1619 C C . LEU A 1 200 ? 2.402 -16.891 -1.667 1 98.31 200 LEU A C 1
ATOM 1621 O O . LEU A 1 200 ? 1.235 -16.766 -2.041 1 98.31 200 LEU A O 1
ATOM 1625 N N . CYS A 1 201 ? 2.934 -18.016 -1.317 1 98.38 201 CYS A N 1
ATOM 1626 C CA . CYS A 1 201 ? 2.125 -19.219 -1.231 1 98.38 201 CYS A CA 1
ATOM 1627 C C . CYS A 1 201 ? 0.865 -18.969 -0.407 1 98.38 201 CYS A C 1
ATOM 1629 O O . CYS A 1 201 ? -0.244 -19.25 -0.863 1 98.38 201 CYS A O 1
ATOM 1631 N N . CYS A 1 202 ? 1.04 -18.422 0.759 1 98.62 202 CYS A N 1
ATOM 1632 C CA . CYS A 1 202 ? -0.078 -18.188 1.666 1 98.62 202 CYS A CA 1
ATOM 1633 C C . CYS A 1 202 ? -1.042 -17.156 1.087 1 98.62 202 CYS A C 1
ATOM 1635 O O . CYS A 1 202 ? -2.258 -17.359 1.115 1 98.62 202 CYS A O 1
ATOM 1637 N N . PHE A 1 203 ? -0.542 -16.078 0.534 1 98.5 203 PHE A N 1
ATOM 1638 C CA . PHE A 1 203 ? -1.371 -15.023 -0.02 1 98.5 203 PHE A CA 1
ATOM 1639 C C . PHE A 1 203 ? -2.246 -15.547 -1.149 1 98.5 203 PHE A C 1
ATOM 1641 O O . PHE A 1 203 ? -3.459 -15.32 -1.16 1 98.5 203 PHE A O 1
ATOM 1648 N N . VAL A 1 204 ? -1.612 -16.281 -2.045 1 98.81 204 VAL A N 1
ATOM 1649 C CA . VAL A 1 204 ? -2.34 -16.75 -3.221 1 98.81 204 VAL A CA 1
ATOM 1650 C C . VAL A 1 204 ? -3.379 -17.781 -2.807 1 98.81 204 VAL A C 1
ATOM 1652 O O . VAL A 1 204 ? -4.488 -17.812 -3.348 1 98.81 204 VAL A O 1
ATOM 1655 N N . ASN A 1 205 ? -3.047 -18.562 -1.846 1 98.62 205 ASN A N 1
ATOM 1656 C CA . ASN A 1 205 ? -4.016 -19.562 -1.404 1 98.62 205 ASN A CA 1
ATOM 1657 C C . ASN A 1 205 ? -5.199 -18.906 -0.688 1 98.62 205 ASN A C 1
ATOM 1659 O O . ASN A 1 205 ? -6.332 -19.391 -0.793 1 98.62 205 ASN A O 1
ATOM 1663 N N . ILE A 1 206 ? -4.938 -17.844 0.065 1 98.31 206 ILE A N 1
ATOM 1664 C CA . ILE A 1 206 ? -6.039 -17.094 0.668 1 98.31 206 ILE A CA 1
ATOM 1665 C C . ILE A 1 206 ? -6.922 -16.5 -0.427 1 98.31 206 ILE A C 1
ATOM 1667 O O . ILE A 1 206 ? -8.148 -16.547 -0.337 1 98.31 206 ILE A O 1
ATOM 1671 N N . ILE A 1 207 ? -6.285 -15.984 -1.482 1 98.38 207 ILE A N 1
ATOM 1672 C CA . ILE A 1 207 ? -7.027 -15.453 -2.619 1 98.38 207 ILE A CA 1
ATOM 1673 C C . ILE A 1 207 ? -7.898 -16.547 -3.229 1 98.38 207 ILE A C 1
ATOM 1675 O O . ILE A 1 207 ? -9.086 -16.328 -3.49 1 98.38 207 ILE A O 1
ATOM 1679 N N . LEU A 1 208 ? -7.297 -17.688 -3.449 1 98.25 208 LEU A N 1
ATOM 1680 C CA . LEU A 1 208 ? -8.031 -18.797 -4.059 1 98.25 208 LEU A CA 1
ATOM 1681 C C . LEU A 1 208 ? -9.227 -19.203 -3.195 1 98.25 208 LEU A C 1
ATOM 1683 O O . LEU A 1 208 ? -10.305 -19.484 -3.717 1 98.25 208 LEU A O 1
ATOM 1687 N N . GLN A 1 209 ? -9.031 -19.219 -1.927 1 97.19 209 GLN A N 1
ATOM 1688 C CA . GLN A 1 209 ? -10.133 -19.516 -1.021 1 97.19 209 GLN A CA 1
ATOM 1689 C C . GLN A 1 209 ? -11.234 -18.469 -1.133 1 97.19 209 GLN A C 1
ATOM 1691 O O . GLN A 1 209 ? -12.422 -18.812 -1.187 1 97.19 209 GLN A O 1
ATOM 1696 N N . LYS A 1 210 ? -10.859 -17.188 -1.15 1 97.38 210 LYS A N 1
ATOM 1697 C CA . LYS A 1 210 ? -11.836 -16.109 -1.274 1 97.38 210 LYS A CA 1
ATOM 1698 C C . LYS A 1 210 ? -12.578 -16.188 -2.605 1 97.38 210 LYS A C 1
ATOM 1700 O O . LYS A 1 210 ? -13.773 -15.898 -2.676 1 97.38 210 LYS A O 1
ATOM 1705 N N . LEU A 1 211 ? -11.844 -16.609 -3.633 1 97.88 211 LEU A N 1
ATOM 1706 C CA . LEU A 1 211 ? -12.461 -16.75 -4.945 1 97.88 211 LEU A CA 1
ATOM 1707 C C . LEU A 1 211 ? -13.484 -17.875 -4.945 1 97.88 211 LEU A C 1
ATOM 1709 O O . LEU A 1 211 ? -14.523 -17.781 -5.602 1 97.88 211 LEU A O 1
ATOM 1713 N N . LYS A 1 212 ? -13.188 -18.906 -4.23 1 96.62 212 LYS A N 1
ATOM 1714 C CA . LYS A 1 212 ? -14.148 -20 -4.098 1 96.62 212 LYS A CA 1
ATOM 1715 C C . LYS A 1 212 ? -15.398 -19.531 -3.354 1 96.62 212 LYS A C 1
ATOM 1717 O O . LYS A 1 212 ? -16.516 -19.922 -3.709 1 96.62 212 LYS A O 1
ATOM 1722 N N . GLU A 1 213 ? -15.203 -18.734 -2.35 1 96.19 213 GLU A N 1
ATOM 1723 C CA . GLU A 1 213 ? -16.312 -18.203 -1.56 1 96.19 213 GLU A CA 1
ATOM 1724 C C . GLU A 1 213 ? -17.125 -17.188 -2.363 1 96.19 213 GLU A C 1
ATOM 1726 O O . GLU A 1 213 ? -18.312 -17 -2.117 1 96.19 213 GLU A O 1
ATOM 1731 N N . CYS A 1 214 ? -16.469 -16.578 -3.279 1 97.19 214 CYS A N 1
ATOM 1732 C CA . CYS A 1 214 ? -17.094 -15.594 -4.145 1 97.19 214 CYS A CA 1
ATOM 1733 C C . CYS A 1 214 ? -17.031 -16.031 -5.605 1 97.19 214 CYS A C 1
ATOM 1735 O O . CYS A 1 214 ? -16.438 -15.344 -6.438 1 97.19 214 CYS A O 1
ATOM 1737 N N . ASN A 1 215 ? -17.766 -17.016 -5.898 1 96.44 215 ASN A N 1
ATOM 1738 C CA . ASN A 1 215 ? -17.688 -17.625 -7.223 1 96.44 215 ASN A CA 1
ATOM 1739 C C . ASN A 1 215 ? -18.234 -16.688 -8.297 1 96.44 215 ASN A C 1
ATOM 1741 O O . ASN A 1 215 ? -17.859 -16.797 -9.469 1 96.44 215 ASN A O 1
ATOM 1745 N N . GLY A 1 216 ? -19.125 -15.82 -7.906 1 97.75 216 GLY A N 1
ATOM 1746 C CA . GLY A 1 216 ? -19.641 -14.836 -8.844 1 97.75 216 GLY A CA 1
ATOM 1747 C C . GLY A 1 216 ? -18.547 -13.984 -9.469 1 97.75 216 GLY A C 1
ATOM 1748 O O . GLY A 1 216 ? -18.672 -13.562 -10.617 1 97.75 216 GLY A O 1
ATOM 1749 N N . LEU A 1 217 ? -17.547 -13.75 -8.711 1 97.94 217 LEU A N 1
ATOM 1750 C CA . LEU A 1 217 ? -16.422 -12.977 -9.219 1 97.94 217 LEU A CA 1
ATOM 1751 C C . LEU A 1 217 ? -15.703 -13.727 -10.336 1 97.94 217 LEU A C 1
ATOM 1753 O O . LEU A 1 217 ? -15.383 -13.148 -11.367 1 97.94 217 LEU A O 1
ATOM 1757 N N . VAL A 1 218 ? -15.438 -15.008 -10.156 1 97.94 218 VAL A N 1
ATOM 1758 C CA . VAL A 1 218 ? -14.758 -15.844 -11.141 1 97.94 218 VAL A CA 1
ATOM 1759 C C . VAL A 1 218 ? -15.586 -15.891 -12.43 1 97.94 218 VAL A C 1
ATOM 1761 O O . VAL A 1 218 ? -15.055 -15.688 -13.523 1 97.94 218 VAL A O 1
ATOM 1764 N N . GLU A 1 219 ? -16.828 -16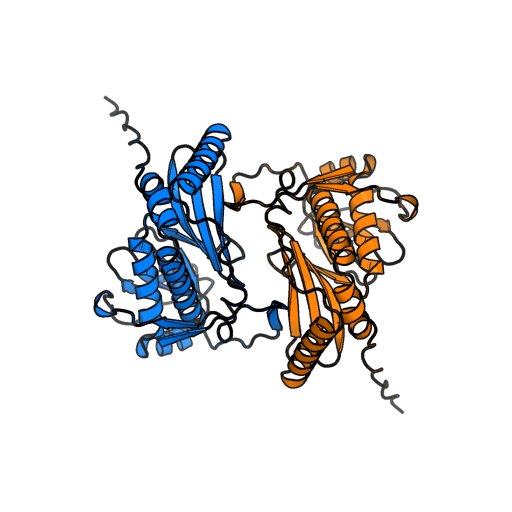.062 -12.281 1 97.88 219 GLU A N 1
ATOM 1765 C CA . GLU A 1 219 ? -17.734 -16.172 -13.43 1 97.88 219 GLU A CA 1
ATOM 1766 C C . GLU A 1 219 ? -17.812 -14.859 -14.188 1 97.88 219 GLU A C 1
ATOM 1768 O O . GLU A 1 219 ? -17.859 -14.844 -15.422 1 97.88 219 GLU A O 1
ATOM 1773 N N . ALA A 1 220 ? -17.828 -13.82 -13.445 1 97.94 220 ALA A N 1
ATOM 1774 C CA . ALA A 1 220 ? -17.953 -12.492 -14.055 1 97.94 220 ALA A CA 1
ATOM 1775 C C . ALA A 1 220 ?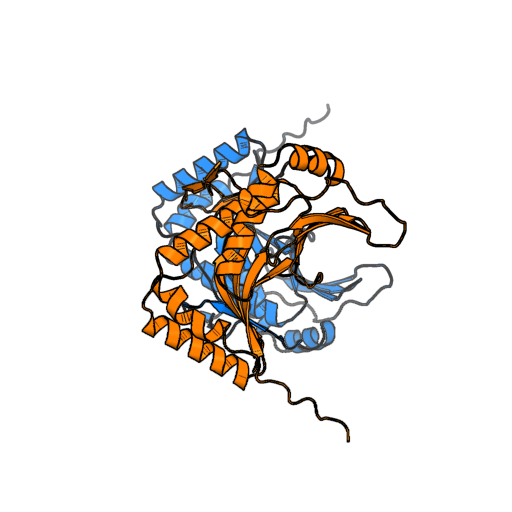 -16.672 -12.133 -14.828 1 97.94 220 ALA A C 1
ATOM 1777 O O . ALA A 1 220 ? -16.75 -11.5 -15.883 1 97.94 220 ALA A O 1
ATOM 1778 N N . LEU A 1 221 ? -15.594 -12.523 -14.305 1 97.75 221 LEU A N 1
ATOM 1779 C CA . LEU A 1 221 ? -14.305 -12.078 -14.82 1 97.75 221 LEU A CA 1
ATOM 1780 C C . LEU A 1 221 ? -13.828 -12.969 -15.961 1 97.75 221 LEU A C 1
ATOM 1782 O O . LEU A 1 221 ? -13.102 -12.523 -16.844 1 97.75 221 LEU A O 1
ATOM 1786 N N . THR A 1 222 ? -14.211 -14.188 -16 1 97.19 222 THR A N 1
ATOM 1787 C CA . THR A 1 222 ? -13.703 -15.203 -16.922 1 97.19 222 THR A CA 1
ATOM 1788 C C . THR A 1 222 ? -13.859 -14.758 -18.375 1 97.19 222 THR A C 1
ATOM 1790 O O . THR A 1 222 ? -12.922 -14.852 -19.156 1 97.19 222 THR A O 1
ATOM 1793 N N . PRO A 1 223 ? -14.992 -14.203 -18.766 1 95.81 223 PRO A N 1
ATOM 1794 C CA . PRO A 1 223 ? -15.133 -13.766 -20.156 1 95.81 223 PRO A CA 1
ATOM 1795 C C . PRO A 1 223 ? -14.117 -12.695 -20.531 1 95.81 223 PRO A C 1
ATOM 1797 O O . PRO A 1 223 ? -13.68 -12.648 -21.688 1 95.81 223 PRO A O 1
ATOM 1800 N N . PHE A 1 224 ? -13.711 -11.867 -19.641 1 96.56 224 PHE A N 1
ATOM 1801 C CA . PHE A 1 224 ? -12.766 -10.797 -19.922 1 96.56 224 PHE A CA 1
ATOM 1802 C C . PHE A 1 224 ? -11.352 -11.344 -20.047 1 96.56 224 PHE A C 1
ATOM 1804 O O . PHE A 1 224 ? -10.523 -10.789 -20.766 1 96.56 224 PHE A O 1
ATOM 1811 N N . LEU A 1 225 ? -11.086 -12.375 -19.344 1 96.69 225 LEU A N 1
ATOM 1812 C CA . LEU A 1 225 ? -9.75 -12.969 -19.359 1 96.69 225 LEU A CA 1
ATOM 1813 C C . LEU A 1 225 ? -9.516 -13.727 -20.656 1 96.69 225 LEU A C 1
ATOM 1815 O O . LEU A 1 225 ? -8.367 -13.875 -21.109 1 96.69 225 LEU A O 1
ATOM 1819 N N . GLN A 1 226 ? -10.531 -14.234 -21.266 1 87.81 226 GLN A N 1
ATOM 1820 C CA . GLN A 1 226 ? -10.453 -15.062 -22.469 1 87.81 226 GLN A CA 1
ATOM 1821 C C . GLN A 1 226 ? -10.438 -14.203 -23.734 1 87.81 226 GLN A C 1
ATOM 1823 O O . GLN A 1 226 ? -10.086 -14.68 -24.812 1 87.81 226 GLN A O 1
ATOM 1828 N N . GLN A 1 227 ? -10.945 -13.023 -23.531 1 73.75 227 GLN A N 1
ATOM 1829 C CA . GLN A 1 227 ? -11.039 -12.172 -24.703 1 73.75 227 GLN A CA 1
ATOM 1830 C C . GLN A 1 227 ? -9.656 -11.945 -25.328 1 73.75 227 GLN A C 1
ATOM 1832 O O . GLN A 1 227 ? -8.703 -11.625 -24.609 1 73.75 227 GLN A O 1
ATOM 1837 N N . GLU A 1 228 ? -9.297 -12.781 -26.312 1 60.06 228 GLU A N 1
ATOM 1838 C CA . GLU A 1 228 ? -8.039 -12.648 -27.031 1 60.06 228 GLU A CA 1
ATOM 1839 C C . GLU A 1 228 ? -7.926 -11.281 -27.703 1 60.06 228 GLU A C 1
ATOM 1841 O O . GLU A 1 228 ? -8.938 -10.648 -28.016 1 60.06 228 GLU A O 1
ATOM 1846 N N . SER A 1 229 ? -6.828 -10.539 -27.406 1 53.97 229 SER A N 1
ATOM 1847 C CA . SER A 1 229 ? -6.586 -9.352 -28.203 1 53.97 229 SER A CA 1
ATOM 1848 C C . SER A 1 229 ? -6.941 -9.594 -29.672 1 53.97 229 SER A C 1
ATOM 1850 O O . SER A 1 229 ? -6.727 -10.688 -30.188 1 53.97 229 SER A O 1
ATOM 1852 N N . GLY A 1 230 ? -8.016 -9.219 -30.156 1 47 230 GLY A N 1
ATOM 1853 C CA . GLY A 1 230 ? -8.172 -9.297 -31.609 1 47 230 GLY A CA 1
ATOM 1854 C C . GLY A 1 230 ? -6.848 -9.406 -32.344 1 47 230 GLY A C 1
ATOM 1855 O O . GLY A 1 230 ? -5.863 -8.766 -31.953 1 47 230 GLY A O 1
ATOM 1856 N N . LYS A 1 231 ? -6.457 -10.602 -33.062 1 42.97 231 LYS A N 1
ATOM 1857 C CA . LYS A 1 231 ? -5.406 -10.797 -34.062 1 42.97 231 LYS A CA 1
ATOM 1858 C C . LYS A 1 231 ? -5.082 -9.484 -34.781 1 42.97 231 LYS A C 1
ATOM 1860 O O . LYS A 1 231 ? -5.969 -8.859 -35.375 1 42.97 231 LYS A O 1
ATOM 1865 N N . ARG A 1 232 ? -4.246 -8.758 -34.375 1 41.09 232 ARG A N 1
ATOM 1866 C CA . ARG A 1 232 ? -3.697 -7.93 -35.438 1 41.09 232 ARG A CA 1
ATOM 1867 C C . ARG A 1 232 ? -3.543 -8.727 -36.719 1 41.09 232 ARG A C 1
ATOM 1869 O O . ARG A 1 232 ? -2.842 -9.742 -36.75 1 41.09 232 ARG A O 1
ATOM 1876 N N . LYS A 1 233 ? -4.469 -8.836 -37.625 1 38.59 233 LYS A N 1
ATOM 1877 C CA . LYS A 1 233 ? -4.207 -9.234 -39 1 38.59 233 LYS A CA 1
ATOM 1878 C C . LYS A 1 233 ? -2.865 -8.688 -39.469 1 38.59 233 LYS A C 1
ATOM 1880 O O . LYS A 1 233 ? -2.648 -7.477 -39.469 1 38.59 233 LYS A O 1
ATOM 1885 N N . ARG A 1 234 ? -1.804 -9.312 -39.344 1 36.09 234 ARG A N 1
ATOM 1886 C CA . ARG A 1 234 ? -0.611 -9 -40.125 1 36.09 234 ARG A CA 1
ATOM 1887 C C . ARG A 1 234 ? -0.976 -8.641 -41.562 1 36.09 234 ARG A C 1
ATOM 1889 O O . ARG A 1 234 ? -1.65 -9.406 -42.25 1 36.09 234 ARG A O 1
ATOM 1896 N N . ARG A 1 235 ? -1.021 -7.449 -41.938 1 36.81 235 ARG A N 1
ATOM 1897 C CA . ARG A 1 235 ? -0.982 -7.117 -43.375 1 36.81 235 ARG A CA 1
ATOM 1898 C C . ARG A 1 235 ? 0.117 -7.895 -44.094 1 36.81 235 ARG A C 1
ATOM 1900 O O . ARG A 1 235 ? 1.291 -7.793 -43.719 1 36.81 235 ARG A O 1
ATOM 1907 N N . LYS A 1 236 ? -0.212 -9.086 -44.5 1 31.7 236 LYS A N 1
ATOM 1908 C CA . LYS A 1 236 ? 0.669 -9.672 -45.5 1 31.7 236 LYS A CA 1
ATOM 1909 C C . LYS A 1 236 ? 1.116 -8.617 -46.5 1 31.7 236 LYS A C 1
ATOM 1911 O O . LYS A 1 236 ? 0.284 -7.961 -47.125 1 31.7 236 LYS A O 1
ATOM 1916 N N . ASN A 1 237 ? 2.156 -7.891 -46.312 1 32.44 237 ASN A N 1
ATOM 1917 C CA . ASN A 1 237 ? 2.732 -7.328 -47.531 1 32.44 237 ASN A CA 1
ATOM 1918 C C . ASN A 1 237 ? 2.688 -8.32 -48.688 1 32.44 237 ASN A C 1
ATOM 1920 O O . ASN A 1 237 ? 3.266 -9.406 -48.594 1 32.44 237 ASN A O 1
ATOM 1924 N N . GLU A 1 238 ? 1.627 -8.289 -49.469 1 25.52 238 GLU A N 1
ATOM 1925 C CA . GLU A 1 238 ? 1.894 -8.531 -50.875 1 25.52 238 GLU A CA 1
ATOM 1926 C C . GLU A 1 238 ? 2.998 -7.621 -51.406 1 25.52 238 GLU A C 1
ATOM 1928 O O . GLU A 1 238 ? 3.043 -6.434 -51.062 1 25.52 238 GLU A O 1
ATOM 1933 N N . MET B 1 1 ? -12.664 24.703 -0.646 1 92 1 MET B N 1
ATOM 1934 C CA . MET B 1 1 ? -12.328 23.797 -1.744 1 92 1 MET B CA 1
ATOM 1935 C C . MET B 1 1 ? -12.977 22.438 -1.549 1 92 1 MET B C 1
ATOM 1937 O O . MET B 1 1 ? -13.312 22.062 -0.426 1 92 1 MET B O 1
ATOM 1941 N N . LYS B 1 2 ? -13.18 21.688 -2.627 1 94.75 2 LYS B N 1
ATOM 1942 C CA . LYS B 1 2 ? -13.844 20.391 -2.582 1 94.75 2 LYS B CA 1
ATOM 1943 C C . LYS B 1 2 ? -12.852 19.25 -2.787 1 94.75 2 LYS B C 1
ATOM 1945 O O . LYS B 1 2 ? -11.969 19.344 -3.643 1 94.75 2 LYS B O 1
ATOM 1950 N N . CYS B 1 3 ? -13.023 18.281 -1.877 1 95.75 3 CYS B N 1
ATOM 1951 C CA . CYS B 1 3 ? -12.227 17.062 -1.996 1 95.75 3 CYS B CA 1
ATOM 1952 C C . CYS B 1 3 ? -13.109 15.852 -2.285 1 95.75 3 CYS B C 1
ATOM 1954 O O . CYS B 1 3 ? -14.164 15.695 -1.676 1 95.75 3 CYS B O 1
ATOM 1956 N N . SER B 1 4 ? -12.664 15.117 -3.211 1 95.44 4 SER B N 1
ATOM 1957 C CA . SER B 1 4 ? -13.352 13.875 -3.535 1 95.44 4 SER B CA 1
ATOM 1958 C C . SER B 1 4 ? -12.359 12.75 -3.818 1 95.44 4 SER B C 1
ATOM 1960 O O . SER B 1 4 ? -11.383 12.938 -4.547 1 95.44 4 SER B O 1
ATOM 1962 N N . THR B 1 5 ? -12.648 11.57 -3.273 1 94.75 5 THR B N 1
ATOM 1963 C CA . THR B 1 5 ? -11.781 10.43 -3.533 1 94.75 5 THR B CA 1
ATOM 1964 C C . THR B 1 5 ? -11.914 9.961 -4.98 1 94.75 5 THR B C 1
ATOM 1966 O O . THR B 1 5 ? -11.016 9.32 -5.52 1 94.75 5 THR B O 1
ATOM 1969 N N . GLU B 1 6 ? -12.984 10.336 -5.602 1 90 6 GLU B N 1
ATOM 1970 C CA . GLU B 1 6 ? -13.211 9.945 -6.988 1 90 6 GLU B CA 1
ATOM 1971 C C . GLU B 1 6 ? -12.328 10.75 -7.938 1 90 6 GLU B C 1
ATOM 1973 O O . GLU B 1 6 ? -11.75 10.195 -8.875 1 90 6 GLU B O 1
ATOM 1978 N N . SER B 1 7 ? -12.219 11.984 -7.66 1 88.31 7 SER B N 1
ATOM 1979 C CA . SER B 1 7 ? -11.5 12.875 -8.57 1 88.31 7 SER B CA 1
ATOM 1980 C C . SER B 1 7 ? -10.016 12.922 -8.242 1 88.31 7 SER B C 1
ATOM 1982 O O . SER B 1 7 ? -9.203 13.359 -9.062 1 88.31 7 SER B O 1
ATOM 1984 N N . ASN B 1 8 ? -9.648 12.531 -7.062 1 93 8 ASN B N 1
ATOM 1985 C CA . ASN B 1 8 ? -8.258 12.539 -6.621 1 93 8 ASN B CA 1
ATOM 1986 C C . ASN B 1 8 ? -7.664 11.133 -6.594 1 93 8 ASN B C 1
ATOM 1988 O O . ASN B 1 8 ? -7.875 10.383 -5.641 1 93 8 ASN B O 1
ATOM 1992 N N . ARG B 1 9 ? -6.859 10.898 -7.504 1 90.88 9 ARG B N 1
ATOM 1993 C CA . ARG B 1 9 ? -6.32 9.562 -7.723 1 90.88 9 ARG B CA 1
ATOM 1994 C C . ARG B 1 9 ? -5.504 9.094 -6.523 1 90.88 9 ARG B C 1
ATOM 1996 O O . ARG B 1 9 ? -5.527 7.914 -6.168 1 90.88 9 ARG B O 1
ATOM 2003 N N . ASP B 1 10 ? -4.84 9.977 -5.906 1 92.69 10 ASP B N 1
ATOM 2004 C CA . ASP B 1 10 ? -3.914 9.625 -4.832 1 92.69 10 ASP B CA 1
ATOM 2005 C C . ASP B 1 10 ? -4.668 9.172 -3.584 1 92.69 10 ASP B C 1
ATOM 2007 O O . ASP B 1 10 ? -4.148 8.383 -2.793 1 92.69 10 ASP B O 1
ATOM 2011 N N . ILE B 1 11 ? -5.887 9.602 -3.457 1 95.5 11 ILE B N 1
ATOM 2012 C CA . ILE B 1 11 ? -6.574 9.258 -2.219 1 95.5 11 ILE B CA 1
ATOM 2013 C C . ILE B 1 11 ? -7.746 8.32 -2.523 1 95.5 11 ILE B C 1
ATOM 2015 O O . ILE B 1 11 ? -8.516 7.965 -1.626 1 95.5 11 ILE B O 1
ATOM 2019 N N . ARG B 1 12 ? -7.844 7.895 -3.752 1 93.56 12 ARG B N 1
ATOM 2020 C CA . ARG B 1 12 ? -8.789 6.836 -4.086 1 93.56 12 ARG B CA 1
ATOM 2021 C C . ARG B 1 12 ? -8.539 5.59 -3.244 1 93.56 12 ARG B C 1
ATOM 2023 O O . ARG B 1 12 ? -7.398 5.316 -2.854 1 93.56 12 ARG B O 1
ATOM 2030 N N . GLY B 1 13 ? -9.711 4.887 -2.924 1 91.19 13 GLY B N 1
ATOM 2031 C CA . GLY B 1 13 ? -9.57 3.678 -2.127 1 91.19 13 GLY B CA 1
ATOM 2032 C C . GLY B 1 13 ? -9.375 3.957 -0.649 1 91.19 13 GLY B C 1
ATOM 2033 O O . GLY B 1 13 ? -8.938 3.082 0.1 1 91.19 13 GLY B O 1
ATOM 2034 N N . PHE B 1 14 ? -9.656 5.164 -0.278 1 94.5 14 PHE B N 1
ATOM 2035 C CA . PHE B 1 14 ? -9.531 5.516 1.132 1 94.5 14 PHE B CA 1
ATOM 2036 C C . PHE B 1 14 ? -10.305 4.531 2.004 1 94.5 14 PHE B C 1
ATOM 2038 O O . PHE B 1 14 ? -11.461 4.211 1.714 1 94.5 14 PHE B O 1
ATOM 2045 N N . ASN B 1 15 ? -9.609 4.102 2.998 1 91.88 15 ASN B N 1
ATOM 2046 C CA . ASN B 1 15 ? -10.203 3.174 3.957 1 91.88 15 ASN B CA 1
ATOM 2047 C C . ASN B 1 15 ? -9.773 3.498 5.387 1 91.88 15 ASN B C 1
ATOM 2049 O O . ASN B 1 15 ? -8.578 3.568 5.68 1 91.88 15 ASN B O 1
ATOM 2053 N N . PHE B 1 16 ? -10.789 3.822 6.148 1 93.69 16 PHE B N 1
ATOM 2054 C CA . PHE B 1 16 ? -10.555 3.951 7.578 1 93.69 16 PHE B CA 1
ATOM 2055 C C . PHE B 1 16 ? -10.648 2.594 8.266 1 93.69 16 PHE B C 1
ATOM 2057 O O . PHE B 1 16 ? -11.688 1.935 8.211 1 93.69 16 PHE B O 1
ATOM 2064 N N . LEU B 1 17 ? -9.625 2.061 8.82 1 91.19 17 LEU B N 1
ATOM 2065 C CA . LEU B 1 17 ? -9.477 0.655 9.188 1 91.19 17 LEU B CA 1
ATOM 2066 C C . LEU B 1 17 ? -10.008 0.4 10.594 1 91.19 17 LEU B C 1
ATOM 2068 O O . LEU B 1 17 ? -9.547 -0.517 11.273 1 91.19 17 LEU B O 1
ATOM 2072 N N . LEU B 1 18 ? -10.898 1.267 11.062 1 91.94 18 LEU B N 1
ATOM 2073 C CA . LEU B 1 18 ? -11.469 1.077 12.398 1 91.94 18 LEU B CA 1
ATOM 2074 C C . LEU B 1 18 ? -12.984 0.977 12.32 1 91.94 18 LEU B C 1
ATOM 2076 O O . LEU B 1 18 ? -13.641 1.819 11.703 1 91.94 18 LEU B O 1
ATOM 2080 N N . ASP B 1 19 ? -13.516 -0.034 12.992 1 86.56 19 ASP B N 1
ATOM 2081 C CA . ASP B 1 19 ? -14.961 -0.215 13.07 1 86.56 19 ASP B CA 1
ATOM 2082 C C . ASP B 1 19 ? -15.477 0.126 14.469 1 86.56 19 ASP B C 1
ATOM 2084 O O . ASP B 1 19 ? -16.672 0.416 14.641 1 86.56 19 ASP B O 1
ATOM 2088 N N . ASN B 1 20 ? -14.594 0.009 15.438 1 92.12 20 ASN B N 1
ATOM 2089 C CA . ASN B 1 20 ? -14.945 0.247 16.828 1 92.12 20 ASN B CA 1
ATOM 2090 C C . ASN B 1 20 ? -14.305 1.526 17.359 1 92.12 20 ASN B C 1
ATOM 2092 O O . ASN B 1 20 ? -13.078 1.636 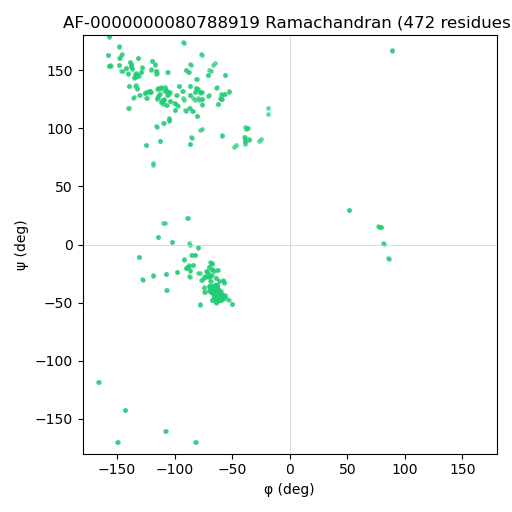17.406 1 92.12 20 ASN B O 1
ATOM 2096 N N . CYS B 1 21 ? -15.133 2.389 17.812 1 96 21 CYS B N 1
ATOM 2097 C CA . CYS B 1 21 ? -14.633 3.68 18.266 1 96 21 CYS B CA 1
ATOM 2098 C C . CYS B 1 21 ? -14.75 3.801 19.781 1 96 21 CYS B C 1
ATOM 2100 O O . CYS B 1 21 ? -14.734 4.906 20.328 1 96 21 CYS B O 1
ATOM 2102 N N . ASP B 1 22 ? -14.883 2.68 20.406 1 96.94 22 ASP B N 1
ATOM 2103 C CA . ASP B 1 22 ? -14.961 2.688 21.859 1 96.94 22 ASP B CA 1
ATOM 2104 C C 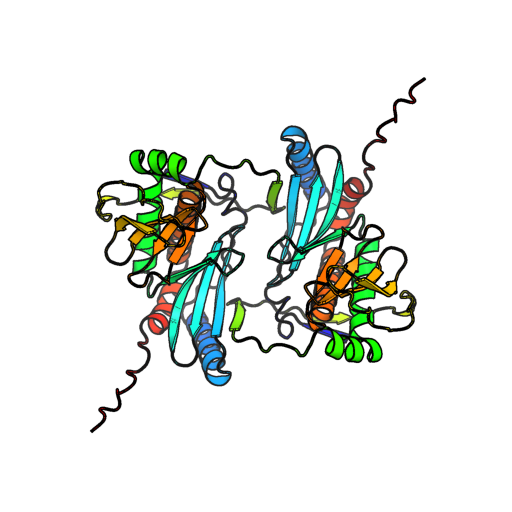. ASP B 1 22 ? -13.609 3.041 22.484 1 96.94 22 ASP B C 1
ATOM 2106 O O . ASP B 1 22 ? -12.609 2.348 22.25 1 96.94 22 ASP B O 1
ATOM 2110 N N . LYS B 1 23 ? -13.633 3.957 23.312 1 97.44 23 LYS B N 1
ATOM 2111 C CA . LYS B 1 23 ? -12.406 4.5 23.891 1 97.44 23 LYS B CA 1
ATOM 2112 C C . LYS B 1 23 ? -11.656 3.436 24.703 1 97.44 23 LYS B C 1
ATOM 2114 O O . LYS B 1 23 ? -10.445 3.283 24.562 1 97.44 23 LYS B O 1
ATOM 2119 N N . GLU B 1 24 ? -12.336 2.746 25.578 1 97.75 24 GLU B N 1
ATOM 2120 C CA . GLU B 1 24 ? -11.703 1.759 26.453 1 97.75 24 GLU B CA 1
ATOM 2121 C C . GLU B 1 24 ? -11.125 0.602 25.641 1 97.75 24 GLU B C 1
ATOM 2123 O O . GLU B 1 24 ? -10.008 0.157 25.906 1 97.75 24 GLU B O 1
ATOM 2128 N N . TYR B 1 25 ? -11.938 0.221 24.734 1 97.38 25 TYR B N 1
ATOM 2129 C CA . TYR B 1 25 ? -11.461 -0.835 23.844 1 97.38 25 TYR B CA 1
ATOM 2130 C C . TYR B 1 25 ? -10.195 -0.41 23.109 1 97.38 25 TYR B C 1
ATOM 2132 O O . TYR B 1 25 ? -9.195 -1.138 23.125 1 97.38 25 TYR B O 1
ATOM 2140 N N . LEU B 1 26 ? -10.172 0.747 22.562 1 97.69 26 LEU B N 1
ATOM 2141 C CA . LEU B 1 26 ? -9.047 1.253 21.797 1 97.69 26 LEU B CA 1
ATOM 2142 C C . LEU B 1 26 ? -7.836 1.503 22.688 1 97.69 26 LEU B C 1
ATOM 2144 O O . LEU B 1 26 ? -6.703 1.189 22.312 1 97.69 26 LEU B O 1
ATOM 2148 N N . ALA B 1 27 ? -8.078 2.014 23.812 1 97.62 27 ALA B N 1
ATOM 2149 C CA . ALA B 1 27 ? -6.992 2.238 24.766 1 97.62 27 ALA B CA 1
ATOM 2150 C C . ALA B 1 27 ? -6.297 0.927 25.125 1 97.62 27 ALA B C 1
ATOM 2152 O O . ALA B 1 27 ? -5.066 0.87 25.203 1 97.62 27 ALA B O 1
ATOM 2153 N N . ASN B 1 28 ? -7.082 -0.07 25.328 1 97.5 28 ASN B N 1
ATOM 2154 C CA . ASN B 1 28 ? -6.531 -1.381 25.641 1 97.5 28 ASN B CA 1
ATOM 2155 C C . ASN B 1 28 ? -5.699 -1.939 24.5 1 97.5 28 ASN B C 1
ATOM 2157 O O . ASN B 1 28 ? -4.633 -2.518 24.719 1 97.5 28 ASN B O 1
ATOM 2161 N N . LYS B 1 29 ? -6.176 -1.743 23.328 1 96.56 29 LYS B N 1
ATOM 2162 C CA . LYS B 1 29 ? -5.441 -2.199 22.156 1 96.56 29 LYS B CA 1
ATOM 2163 C C . LYS B 1 29 ? -4.098 -1.487 22.031 1 96.56 29 LYS B C 1
ATOM 2165 O O . LYS B 1 29 ? -3.07 -2.125 21.797 1 96.56 29 LYS B O 1
ATOM 2170 N N . PHE B 1 30 ? -4.09 -0.21 22.219 1 97.25 30 PHE B N 1
ATOM 2171 C CA . PHE B 1 30 ? -2.846 0.549 22.141 1 97.25 30 PHE B CA 1
ATOM 2172 C C . PHE B 1 30 ? -1.886 0.142 23.25 1 97.25 30 PHE B C 1
ATOM 2174 O O . PHE B 1 30 ? -0.672 0.089 23.047 1 97.25 30 PHE B O 1
ATOM 2181 N N . GLN B 1 31 ? -2.473 -0.132 24.375 1 97.5 31 GLN B N 1
ATOM 2182 C CA . GLN B 1 31 ? -1.637 -0.592 25.484 1 97.5 31 GLN B CA 1
ATOM 2183 C C . GLN B 1 31 ? -0.973 -1.926 25.156 1 97.5 31 GLN B C 1
ATOM 2185 O O . GLN B 1 31 ? 0.193 -2.145 25.484 1 97.5 31 GLN B O 1
ATOM 2190 N N . GLU B 1 32 ? -1.689 -2.75 24.547 1 96.81 32 GLU B N 1
ATOM 2191 C CA . GLU B 1 32 ? -1.138 -4.031 24.109 1 96.81 32 GLU B CA 1
ATOM 2192 C C . GLU B 1 32 ? 0.021 -3.84 23.141 1 96.81 32 GLU B C 1
ATOM 2194 O O . GLU B 1 32 ? 1.079 -4.453 23.297 1 96.81 32 GLU B O 1
ATOM 2199 N N . PHE B 1 33 ? -0.159 -3.008 22.203 1 96.88 33 PHE B N 1
ATOM 2200 C CA . PHE B 1 33 ? 0.893 -2.756 21.219 1 96.88 33 PHE B CA 1
ATOM 2201 C C . PHE B 1 33 ? 2.1 -2.098 21.891 1 96.88 33 PHE B C 1
ATOM 2203 O O . PHE B 1 33 ? 3.244 -2.393 21.531 1 96.88 33 PHE B O 1
ATOM 2210 N N . ARG B 1 34 ? 1.817 -1.194 22.75 1 97 34 ARG B N 1
ATOM 2211 C CA . ARG B 1 34 ? 2.904 -0.559 23.484 1 97 34 ARG B CA 1
ATOM 2212 C C . ARG B 1 34 ? 3.721 -1.593 24.25 1 97 34 ARG B C 1
ATOM 2214 O O . ARG B 1 34 ? 4.953 -1.578 24.203 1 97 34 ARG B O 1
ATOM 2221 N N . LYS B 1 35 ? 3.02 -2.496 24.906 1 96.94 35 LYS B N 1
ATOM 2222 C CA . LYS B 1 35 ? 3.678 -3.574 25.641 1 96.94 35 LYS B CA 1
ATOM 2223 C C . LYS B 1 35 ? 4.508 -4.449 24.703 1 96.94 35 LYS B C 1
ATOM 2225 O O . LYS B 1 35 ? 5.664 -4.758 25 1 96.94 35 LYS B O 1
ATOM 2230 N N . LEU B 1 36 ? 3.977 -4.777 23.625 1 96.06 36 LEU B N 1
ATOM 2231 C CA . LEU B 1 36 ? 4.66 -5.613 22.656 1 96.06 36 LEU B CA 1
ATOM 2232 C C . LEU B 1 36 ? 5.902 -4.91 22.109 1 96.06 36 LEU B C 1
ATOM 2234 O O . LEU B 1 36 ? 6.969 -5.523 22 1 96.06 36 LEU B O 1
ATOM 2238 N N . ALA B 1 37 ? 5.746 -3.668 21.766 1 95.81 37 ALA B N 1
ATOM 2239 C CA . ALA B 1 37 ? 6.883 -2.895 21.266 1 95.81 37 ALA B CA 1
ATOM 2240 C C . ALA B 1 37 ? 8.023 -2.879 22.281 1 95.81 37 ALA B C 1
ATOM 2242 O O . ALA B 1 37 ? 9.172 -3.145 21.922 1 95.81 37 ALA B O 1
ATOM 2243 N N . ASN B 1 38 ? 7.703 -2.676 23.453 1 96 38 ASN B N 1
ATOM 2244 C CA . ASN B 1 38 ? 8.695 -2.572 24.516 1 96 38 ASN B CA 1
ATOM 2245 C C . ASN B 1 38 ? 9.352 -3.92 24.812 1 96 38 ASN B C 1
ATOM 2247 O O . ASN B 1 38 ? 10.562 -3.996 25.016 1 96 38 ASN B O 1
ATOM 2251 N N . GLU B 1 39 ? 8.594 -4.973 24.797 1 96.81 39 GLU B N 1
ATOM 2252 C CA . GLU B 1 39 ? 9.094 -6.301 25.141 1 96.81 39 GLU B CA 1
ATOM 2253 C C . GLU B 1 39 ? 9.961 -6.867 24.016 1 96.81 39 GLU B C 1
ATOM 2255 O O . GLU B 1 39 ? 10.992 -7.492 24.266 1 96.81 39 GLU B O 1
ATOM 2260 N N . THR B 1 40 ? 9.586 -6.598 22.844 1 94.62 40 THR B N 1
ATOM 2261 C CA . THR B 1 40 ? 10.297 -7.188 21.703 1 94.62 40 THR B CA 1
ATOM 2262 C C . THR B 1 40 ? 11.43 -6.285 21.25 1 94.62 40 THR B C 1
ATOM 2264 O O . THR B 1 40 ? 12.328 -6.723 20.531 1 94.62 40 THR B O 1
ATOM 2267 N N . GLY B 1 41 ? 11.352 -5.035 21.609 1 94.69 41 GLY B N 1
ATOM 2268 C CA . GLY B 1 41 ? 12.352 -4.07 21.156 1 94.69 41 GLY B CA 1
ATOM 2269 C C . GLY B 1 41 ? 12.156 -3.633 19.719 1 94.69 41 GLY B C 1
ATOM 2270 O O . GLY B 1 41 ? 13.047 -3.02 19.125 1 94.69 41 GLY B O 1
ATOM 2271 N N . LYS B 1 42 ? 10.977 -3.9 19.172 1 95.31 42 LYS B N 1
ATOM 2272 C CA . LYS B 1 42 ? 10.688 -3.561 17.781 1 95.31 42 LYS B CA 1
ATOM 2273 C C . LYS B 1 42 ? 9.75 -2.363 17.688 1 95.31 42 LYS B C 1
ATOM 2275 O O . LYS B 1 42 ? 8.883 -2.182 18.547 1 95.31 42 LYS B O 1
ATOM 2280 N N . THR B 1 43 ? 9.906 -1.577 16.641 1 96.19 43 THR B N 1
ATOM 2281 C CA . THR B 1 43 ? 8.969 -0.495 16.375 1 96.19 43 THR B CA 1
ATOM 2282 C C . THR B 1 43 ? 7.672 -1.039 15.773 1 96.19 43 THR B C 1
ATOM 2284 O O . THR B 1 43 ? 7.703 -1.826 14.828 1 96.19 43 THR B O 1
ATOM 2287 N N . TYR B 1 44 ? 6.605 -0.604 16.344 1 96.81 44 TYR B N 1
ATOM 2288 C CA . TYR B 1 44 ? 5.309 -1 15.812 1 96.81 44 TYR B CA 1
ATOM 2289 C C . TYR B 1 44 ? 4.672 0.143 15.031 1 96.81 44 TYR B C 1
ATOM 2291 O O . TYR B 1 44 ? 4.531 1.254 15.547 1 96.81 44 TYR B O 1
ATOM 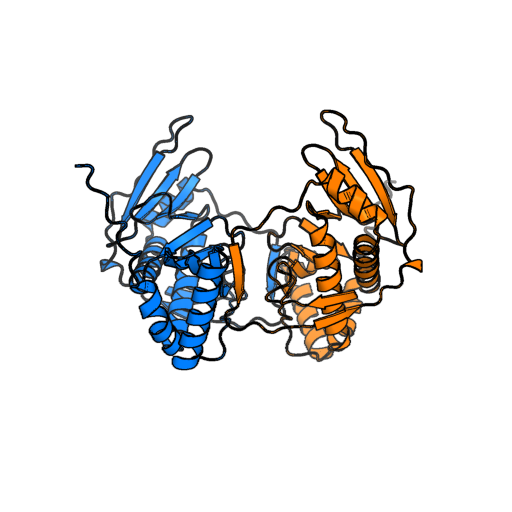2299 N N . ILE B 1 45 ? 4.367 -0.157 13.797 1 95.44 45 ILE B N 1
ATOM 2300 C CA . ILE B 1 45 ? 3.627 0.752 12.93 1 95.44 45 ILE B CA 1
ATOM 2301 C C . ILE B 1 45 ? 2.184 0.272 12.789 1 95.44 45 ILE B C 1
ATOM 2303 O O . ILE B 1 45 ? 1.919 -0.726 12.109 1 95.44 45 ILE B O 1
ATOM 2307 N N . ILE B 1 46 ? 1.294 1.011 13.414 1 96.62 46 ILE B N 1
ATOM 2308 C CA . ILE B 1 46 ? -0.112 0.622 13.453 1 96.62 46 ILE B CA 1
ATOM 2309 C C . ILE B 1 46 ? -0.896 1.405 12.406 1 96.62 46 ILE B C 1
ATOM 2311 O O . ILE B 1 46 ? -1.05 2.623 12.516 1 96.62 46 ILE B O 1
ATOM 2315 N N . ARG B 1 47 ? -1.437 0.701 11.445 1 94.56 47 ARG B N 1
ATOM 2316 C CA . ARG B 1 47 ? -2.178 1.351 10.375 1 94.56 47 ARG B CA 1
ATOM 2317 C C . ARG B 1 47 ? -3.594 1.697 10.812 1 94.56 47 ARG B C 1
ATOM 2319 O O . ARG B 1 47 ? -4.293 0.862 11.391 1 94.56 47 ARG B O 1
ATOM 2326 N N . LEU B 1 48 ? -3.984 2.938 10.5 1 96.56 48 LEU B N 1
ATOM 2327 C CA . LEU B 1 48 ? -5.32 3.381 10.875 1 96.56 48 LEU B CA 1
ATOM 2328 C C . LEU B 1 48 ? -6.145 3.738 9.648 1 96.56 48 LEU B C 1
ATOM 2330 O O . LEU B 1 48 ? -7.379 3.723 9.695 1 96.56 48 LEU B O 1
ATOM 2334 N N . ALA B 1 49 ? -5.5 4.117 8.625 1 95.44 49 ALA B N 1
ATOM 2335 C CA . ALA B 1 49 ? -6.164 4.434 7.363 1 95.44 49 ALA B CA 1
ATOM 2336 C C . ALA B 1 49 ? -5.203 4.301 6.188 1 95.44 49 ALA B C 1
ATOM 2338 O O . ALA B 1 49 ? -3.984 4.406 6.359 1 95.44 49 ALA B O 1
ATOM 2339 N N . ASP B 1 50 ? -5.781 4.043 5.07 1 92.44 50 ASP B N 1
ATOM 2340 C CA . ASP B 1 50 ? -4.953 3.953 3.871 1 92.44 50 ASP B CA 1
ATOM 2341 C C . ASP B 1 50 ? -5.703 4.465 2.645 1 92.44 50 ASP B C 1
ATOM 2343 O O . ASP B 1 50 ? -6.898 4.758 2.721 1 92.44 50 ASP B O 1
ATOM 2347 N N . SER B 1 51 ? -4.949 4.73 1.624 1 92.69 51 SER B N 1
ATOM 2348 C CA . SER B 1 51 ? -5.41 5.078 0.283 1 92.69 51 SER B CA 1
ATOM 2349 C C . SER B 1 51 ? -4.414 4.613 -0.777 1 92.69 51 SER B C 1
ATOM 2351 O O . SER B 1 51 ? -3.473 3.879 -0.473 1 92.69 51 SER B O 1
ATOM 2353 N N . ASN B 1 52 ? -4.621 5.047 -1.976 1 89.88 52 ASN B N 1
ATOM 2354 C CA . ASN B 1 52 ? -3.736 4.648 -3.064 1 89.88 52 ASN B CA 1
ATOM 2355 C C . ASN B 1 52 ? -2.314 5.16 -2.848 1 89.88 52 ASN B C 1
ATOM 2357 O O . ASN B 1 52 ? -1.348 4.504 -3.24 1 89.88 52 ASN B O 1
ATOM 2361 N N . TYR B 1 53 ? -2.271 6.309 -2.125 1 92.88 53 TYR B N 1
ATOM 2362 C CA . TYR B 1 53 ? -0.942 6.91 -2.074 1 92.88 53 TYR B CA 1
ATOM 2363 C C . TYR B 1 53 ? -0.527 7.195 -0.636 1 92.88 53 TYR B C 1
ATOM 2365 O O . TYR B 1 53 ? 0.661 7.156 -0.307 1 92.88 53 TYR B O 1
ATOM 2373 N N . TYR B 1 54 ? -1.508 7.469 0.226 1 95.44 54 TYR B N 1
ATOM 2374 C CA . TYR B 1 54 ? -1.167 7.879 1.584 1 95.44 54 TYR B CA 1
ATOM 2375 C C . TYR B 1 54 ? -1.685 6.871 2.604 1 95.44 54 TYR B C 1
ATOM 2377 O O . TYR B 1 54 ? -2.676 6.18 2.354 1 95.44 54 TYR B O 1
ATOM 2385 N N . ARG B 1 55 ? -1.009 6.898 3.699 1 96 55 ARG B N 1
ATOM 2386 C CA . ARG B 1 55 ? -1.407 6.133 4.875 1 96 55 ARG B CA 1
ATOM 2387 C C . ARG B 1 55 ? -1.341 6.988 6.137 1 96 55 ARG B C 1
ATOM 2389 O O . ARG B 1 55 ? -0.501 7.887 6.238 1 96 55 ARG B O 1
ATOM 2396 N N . PHE B 1 56 ? -2.232 6.699 7.027 1 97.69 56 PHE B N 1
ATOM 2397 C CA . PHE B 1 56 ? -2.217 7.266 8.375 1 97.69 56 PHE B CA 1
ATOM 2398 C C . PHE B 1 56 ? -1.909 6.188 9.406 1 97.69 56 PHE B C 1
ATOM 2400 O O . PHE B 1 56 ? -2.625 5.188 9.5 1 97.69 56 PHE B O 1
ATOM 2407 N N . GLU B 1 57 ? -0.863 6.441 10.133 1 97.75 57 GLU B N 1
ATOM 2408 C CA . GLU B 1 57 ? -0.334 5.383 10.992 1 97.75 57 GLU B CA 1
ATOM 2409 C C . GLU B 1 57 ? 0.075 5.93 12.359 1 97.75 57 GLU B C 1
ATOM 2411 O O . GLU B 1 57 ? 0.32 7.129 12.508 1 97.75 57 GLU B O 1
ATOM 2416 N N . ILE B 1 58 ? 0.105 5.031 13.328 1 98 58 ILE B N 1
ATOM 2417 C CA . ILE B 1 58 ? 0.711 5.285 14.633 1 98 58 ILE B CA 1
ATOM 2418 C C . ILE B 1 58 ? 2.037 4.535 14.742 1 98 58 ILE B C 1
ATOM 2420 O O . ILE B 1 58 ? 2.105 3.338 14.461 1 98 58 ILE B O 1
ATOM 2424 N N . ILE B 1 59 ? 3.053 5.258 15.117 1 97.62 59 ILE B N 1
ATOM 2425 C CA . ILE B 1 59 ? 4.363 4.645 15.312 1 97.62 59 ILE B CA 1
ATOM 2426 C C . ILE B 1 59 ? 4.676 4.555 16.797 1 97.62 59 ILE B C 1
ATOM 2428 O O . ILE B 1 59 ? 4.77 5.574 17.484 1 97.62 59 ILE B O 1
ATOM 2432 N N . MET B 1 60 ? 4.871 3.387 17.25 1 97.5 60 MET B N 1
ATOM 2433 C CA . MET B 1 60 ? 5.301 3.178 18.625 1 97.5 60 MET B CA 1
ATOM 2434 C C . MET B 1 60 ? 6.746 2.689 18.672 1 97.5 60 MET B C 1
ATOM 2436 O O . MET B 1 60 ? 7.023 1.524 18.375 1 97.5 60 MET B O 1
ATOM 2440 N N . VAL B 1 61 ? 7.598 3.57 19.031 1 96.5 61 VAL B N 1
ATOM 2441 C CA . VAL B 1 61 ? 9.008 3.238 19.188 1 96.5 61 VAL B CA 1
ATOM 2442 C C . VAL B 1 61 ? 9.242 2.586 20.547 1 96.5 61 VAL B C 1
ATOM 2444 O O . VAL B 1 61 ? 8.758 3.078 21.562 1 96.5 61 VAL B O 1
ATOM 2447 N N . PRO B 1 62 ? 10.008 1.513 20.547 1 96.19 62 PRO B N 1
ATOM 2448 C CA . PRO B 1 62 ? 10.195 0.808 21.812 1 96.19 62 PRO B CA 1
ATOM 2449 C C . PRO B 1 62 ? 10.773 1.706 22.906 1 96.19 62 PRO B C 1
ATOM 2451 O O . PRO B 1 62 ? 11.789 2.371 22.688 1 96.19 62 PRO B O 1
ATOM 2454 N N . ASN B 1 63 ? 10.07 1.63 24.016 1 94.38 63 ASN B N 1
ATOM 2455 C CA . ASN B 1 63 ? 10.461 2.359 25.219 1 94.38 63 ASN B CA 1
ATOM 2456 C C . ASN B 1 63 ? 10.703 3.838 24.922 1 94.38 63 ASN B C 1
ATOM 2458 O O . ASN B 1 63 ? 11.609 4.449 25.484 1 94.38 63 ASN B O 1
ATOM 2462 N N . SER B 1 64 ? 9.984 4.301 23.938 1 94.19 64 SER B N 1
ATOM 2463 C CA . SER B 1 64 ? 10.172 5.684 23.516 1 94.19 64 SER B CA 1
ATOM 2464 C C . SER B 1 64 ? 8.852 6.328 23.109 1 94.19 64 SER B C 1
ATOM 2466 O O . SER B 1 64 ? 7.816 6.074 23.734 1 94.19 64 SER B O 1
ATOM 2468 N N . VAL B 1 65 ? 8.883 7.086 22.156 1 94.81 65 VAL B N 1
ATOM 2469 C CA . VAL B 1 65 ? 7.766 7.965 21.828 1 94.81 65 VAL B CA 1
ATOM 2470 C C . VAL B 1 65 ? 6.75 7.215 20.969 1 94.81 65 VAL B C 1
ATOM 2472 O O . VAL B 1 65 ? 7.074 6.18 20.375 1 94.81 65 VAL B O 1
ATOM 2475 N N . THR B 1 66 ? 5.555 7.695 21.062 1 97.56 66 THR B N 1
ATOM 2476 C CA . THR B 1 66 ? 4.492 7.387 20.109 1 97.56 66 THR B CA 1
ATOM 2477 C C . THR B 1 66 ? 4.219 8.578 19.203 1 97.56 66 THR B C 1
ATOM 2479 O O . THR B 1 66 ? 4.125 9.719 19.672 1 97.56 66 THR B O 1
ATOM 2482 N N . LEU B 1 67 ? 4.156 8.297 17.906 1 98 67 LEU B N 1
ATOM 2483 C CA . LEU B 1 67 ? 4.016 9.375 16.938 1 98 67 LEU B CA 1
ATOM 2484 C C . LEU B 1 67 ? 2.863 9.094 15.984 1 98 67 LEU B C 1
ATOM 2486 O O . LEU B 1 67 ? 2.541 7.938 15.711 1 98 67 LEU B O 1
ATOM 2490 N N . LEU B 1 68 ? 2.232 10.164 15.531 1 98.31 68 LEU B N 1
ATOM 2491 C CA . LEU B 1 68 ? 1.382 10.086 14.352 1 98.31 68 LEU B CA 1
ATOM 2492 C C . LEU B 1 68 ? 2.217 10.156 13.078 1 98.31 68 LEU B C 1
ATOM 2494 O O . LEU B 1 68 ? 3.18 10.922 13 1 98.31 68 LEU B O 1
ATOM 2498 N N . SER B 1 69 ? 1.803 9.383 12.094 1 98.06 69 SER B N 1
ATOM 2499 C CA . SER B 1 69 ? 2.578 9.383 10.852 1 98.06 69 SER B CA 1
ATOM 2500 C C . SER B 1 69 ? 1.671 9.453 9.633 1 98.06 69 SER B C 1
ATOM 2502 O O . SER B 1 69 ? 0.692 8.711 9.531 1 98.06 69 SER B O 1
ATOM 2504 N N . ILE B 1 70 ? 1.911 10.383 8.789 1 98.25 70 ILE B N 1
ATOM 2505 C CA . ILE B 1 70 ? 1.431 10.344 7.414 1 98.25 70 ILE B CA 1
ATOM 2506 C C . ILE B 1 70 ? 2.537 9.836 6.496 1 98.25 70 ILE B C 1
ATOM 2508 O O . ILE B 1 70 ? 3.613 10.43 6.418 1 98.25 70 ILE B O 1
ATOM 2512 N N . ALA B 1 71 ? 2.234 8.711 5.828 1 95.81 71 ALA B N 1
ATOM 2513 C CA . ALA B 1 71 ? 3.254 8.094 4.98 1 95.81 71 ALA B CA 1
ATOM 2514 C C . ALA B 1 71 ? 2.715 7.828 3.58 1 95.81 71 ALA B C 1
ATOM 2516 O O . ALA B 1 71 ? 1.503 7.695 3.389 1 95.81 71 ALA B O 1
ATOM 2517 N N . THR B 1 72 ? 3.584 7.836 2.664 1 91.62 72 THR B N 1
ATOM 2518 C CA . THR B 1 72 ? 3.199 7.324 1.352 1 91.62 72 THR B CA 1
ATOM 2519 C C . THR B 1 72 ? 3.145 5.801 1.358 1 91.62 72 THR B C 1
ATOM 2521 O O . THR B 1 72 ? 3.73 5.156 2.23 1 91.62 72 THR B O 1
ATOM 2524 N N . ALA B 1 73 ? 2.514 5.219 0.392 1 78.62 73 ALA B N 1
ATOM 2525 C CA . ALA B 1 73 ? 2.291 3.775 0.333 1 78.62 73 ALA B CA 1
ATOM 2526 C C . ALA B 1 73 ? 3.615 3.02 0.243 1 78.62 73 ALA B C 1
ATOM 2528 O O . ALA B 1 73 ? 3.717 1.88 0.701 1 78.62 73 ALA B O 1
ATOM 2529 N N . ARG B 1 74 ? 4.668 3.68 -0.2 1 69.88 74 ARG B N 1
ATOM 2530 C CA . ARG B 1 74 ? 5.977 3.043 -0.315 1 69.88 74 ARG B CA 1
ATOM 2531 C C . ARG B 1 74 ? 6.719 3.07 1.018 1 69.88 74 ARG B C 1
ATOM 2533 O O . ARG B 1 74 ? 7.676 2.322 1.216 1 69.88 74 ARG B O 1
ATOM 2540 N N . GLY B 1 75 ? 6.32 3.924 1.972 1 69 75 GLY B N 1
ATOM 2541 C CA . GLY B 1 75 ? 6.773 3.941 3.354 1 69 75 GLY B CA 1
ATOM 2542 C C . GLY B 1 75 ? 8.047 4.742 3.553 1 69 75 GLY B C 1
ATOM 2543 O O . GLY B 1 75 ? 8.438 5.023 4.688 1 69 75 GLY B O 1
ATOM 2544 N N . VAL B 1 76 ? 8.758 5.133 2.547 1 76.56 76 VAL B N 1
ATOM 2545 C CA . VAL B 1 76 ? 10.055 5.781 2.719 1 76.56 76 VAL B CA 1
ATOM 2546 C C . VAL B 1 76 ? 9.867 7.293 2.785 1 76.56 76 VAL B C 1
ATOM 2548 O O . VAL B 1 76 ? 10.758 8.016 3.246 1 76.56 76 VAL B O 1
ATOM 2551 N N . ASN B 1 77 ? 8.766 7.785 2.441 1 92.06 77 ASN B N 1
ATOM 2552 C CA . ASN B 1 77 ? 8.398 9.195 2.463 1 92.06 77 ASN B CA 1
ATOM 2553 C C . ASN B 1 77 ? 7.273 9.469 3.455 1 92.06 77 ASN B C 1
ATOM 2555 O O . ASN B 1 77 ? 6.121 9.102 3.213 1 92.06 77 ASN B O 1
ATOM 2559 N N . ASN B 1 78 ? 7.727 10 4.613 1 96.25 78 ASN B N 1
ATOM 2560 C CA . ASN B 1 78 ? 6.738 10.195 5.668 1 96.25 78 ASN B CA 1
ATOM 2561 C C . ASN B 1 78 ? 7.055 11.422 6.52 1 96.25 78 ASN B C 1
ATOM 2563 O O . ASN B 1 78 ? 8.156 11.961 6.445 1 96.25 78 ASN B O 1
ATOM 2567 N N . ILE B 1 79 ? 6.051 11.922 7.219 1 97.88 79 ILE B N 1
ATOM 2568 C CA . ILE B 1 79 ? 6.207 12.938 8.258 1 97.88 79 ILE B CA 1
ATOM 2569 C C . ILE B 1 79 ? 5.57 12.445 9.555 1 97.88 79 ILE B C 1
ATOM 2571 O O . ILE B 1 79 ? 4.457 11.914 9.547 1 97.88 79 ILE B O 1
ATOM 2575 N N . ASN B 1 80 ? 6.355 12.562 10.578 1 97.75 80 ASN B N 1
ATOM 2576 C CA . ASN B 1 80 ? 5.902 12.133 11.898 1 97.75 80 ASN B CA 1
ATOM 2577 C C . ASN B 1 80 ? 5.539 13.32 12.789 1 97.75 80 ASN B C 1
ATOM 2579 O O . ASN B 1 80 ? 6.297 14.289 12.875 1 97.75 80 ASN B O 1
ATOM 2583 N N . LEU B 1 81 ? 4.41 13.25 13.375 1 97.81 81 LEU B N 1
ATOM 2584 C CA . LEU B 1 81 ? 3.857 14.336 14.172 1 97.81 81 LEU B CA 1
ATOM 2585 C C . LEU B 1 81 ? 3.635 13.898 15.617 1 97.81 81 LEU B C 1
ATOM 2587 O O . LEU B 1 81 ? 3.41 12.719 15.883 1 97.81 81 LEU B O 1
ATOM 2591 N N . ARG B 1 82 ? 3.58 14.836 16.5 1 95.5 82 ARG B N 1
ATOM 2592 C CA . ARG B 1 82 ? 3.572 14.523 17.938 1 95.5 82 ARG B CA 1
ATOM 2593 C C . ARG B 1 82 ? 2.152 14.539 18.484 1 95.5 82 ARG B C 1
ATOM 2595 O O . ARG B 1 82 ? 1.897 14 19.562 1 95.5 82 ARG B O 1
ATOM 2602 N N . ASP B 1 83 ? 1.321 15.234 17.828 1 96.31 83 ASP B N 1
ATOM 2603 C CA . ASP B 1 83 ? -0.038 15.352 18.344 1 96.31 83 ASP B CA 1
ATOM 2604 C C . ASP B 1 83 ? -1.022 15.695 17.234 1 96.31 83 ASP B C 1
ATOM 2606 O O . ASP B 1 83 ? -0.622 15.906 16.094 1 96.31 83 ASP B O 1
ATOM 2610 N N . PHE B 1 84 ? -2.287 15.812 17.609 1 97.56 84 PHE B N 1
ATOM 2611 C CA . PHE B 1 84 ? -3.342 16 16.609 1 97.56 84 PHE B CA 1
ATOM 2612 C C . PHE B 1 84 ? -3.395 17.453 16.156 1 97.56 84 PHE B C 1
ATOM 2614 O O . PHE B 1 84 ? -3.83 17.734 15.031 1 97.56 84 PHE B O 1
ATOM 2621 N N . SER B 1 85 ? -2.943 18.344 16.969 1 96.94 85 SER B N 1
ATOM 2622 C CA . SER B 1 85 ? -2.879 19.734 16.547 1 96.94 85 SER B CA 1
ATOM 2623 C C . SER B 1 85 ? -1.897 19.906 15.383 1 96.94 85 SER B C 1
ATOM 2625 O O . SER B 1 85 ? -2.129 20.719 14.484 1 96.94 85 SER B O 1
ATOM 2627 N N . ALA B 1 86 ? -0.843 19.188 15.445 1 97.38 86 ALA B N 1
ATOM 2628 C CA . ALA B 1 86 ? 0.12 19.203 14.344 1 97.38 86 ALA B CA 1
ATOM 2629 C C . ALA B 1 86 ? -0.487 18.641 13.07 1 97.38 86 ALA B C 1
ATOM 2631 O O . ALA B 1 86 ? -0.146 19.078 11.969 1 97.38 86 ALA B O 1
ATOM 2632 N N . LEU B 1 87 ? -1.311 17.703 13.234 1 98.31 87 LEU B N 1
ATOM 2633 C CA . LEU B 1 87 ? -2.031 17.156 12.094 1 98.31 87 LEU B CA 1
ATOM 2634 C C . LEU B 1 87 ? -2.928 18.203 11.453 1 98.31 87 LEU B C 1
ATOM 2636 O O . LEU B 1 87 ? -3 18.297 10.227 1 98.31 87 LEU B O 1
ATOM 2640 N N . GLU B 1 88 ? -3.547 18.969 12.242 1 98.25 88 GLU B N 1
ATOM 2641 C CA . GLU B 1 88 ? -4.363 20.078 11.766 1 98.25 88 GLU B CA 1
ATOM 2642 C C . GLU B 1 88 ? -3.512 21.109 11.039 1 98.25 88 GLU B C 1
ATOM 2644 O O . GLU B 1 88 ? -3.926 21.656 10.008 1 98.25 88 GLU B O 1
ATOM 2649 N N . GLU B 1 89 ? -2.395 21.328 11.57 1 98.5 89 GLU B N 1
ATOM 2650 C CA . GLU B 1 89 ? -1.474 22.25 10.93 1 98.5 89 GLU B CA 1
ATOM 2651 C C . GLU B 1 89 ? -1.053 21.75 9.547 1 98.5 89 GLU B C 1
ATOM 2653 O O . GLU B 1 89 ? -0.938 22.531 8.602 1 98.5 89 GLU B O 1
ATOM 2658 N N . LEU B 1 90 ? -0.815 20.5 9.516 1 98.81 90 LEU B N 1
ATOM 2659 C CA . LEU B 1 90 ? -0.437 19.891 8.242 1 98.81 90 LEU B CA 1
ATOM 2660 C C . LEU B 1 90 ? -1.539 20.062 7.207 1 98.81 90 LEU B C 1
ATOM 2662 O O . LEU B 1 90 ? -1.262 20.406 6.055 1 98.81 90 LEU B O 1
ATOM 2666 N N . ALA B 1 91 ? -2.762 19.844 7.637 1 98.69 91 ALA B N 1
ATOM 2667 C CA . ALA B 1 91 ? -3.91 20.062 6.758 1 98.69 91 ALA B CA 1
ATOM 2668 C C . ALA B 1 91 ? -3.977 21.5 6.281 1 98.69 91 ALA B C 1
ATOM 2670 O O . ALA B 1 91 ? -4.094 21.766 5.082 1 98.69 91 ALA B O 1
ATOM 2671 N N . THR B 1 92 ? -3.807 22.359 7.188 1 98.69 92 THR B N 1
ATOM 2672 C CA . THR B 1 92 ? -3.91 23.781 6.887 1 98.69 92 THR B CA 1
ATOM 2673 C C . THR B 1 92 ? -2.812 24.219 5.918 1 98.69 92 THR B C 1
ATOM 2675 O O . THR B 1 92 ? -3.092 24.859 4.898 1 98.69 92 THR B O 1
ATOM 2678 N N . LEU B 1 93 ? -1.64 23.812 6.215 1 98.81 93 LEU B N 1
ATOM 2679 C CA . LEU B 1 93 ? -0.498 24.219 5.402 1 98.81 93 LEU B CA 1
ATOM 2680 C C . LEU B 1 93 ? -0.608 23.656 3.992 1 98.81 93 LEU B C 1
ATOM 2682 O O . LEU B 1 93 ? -0.383 24.359 3.012 1 98.81 93 LEU B O 1
ATOM 2686 N N . SER B 1 94 ? -0.973 22.422 3.891 1 98.62 94 SER B N 1
ATOM 2687 C CA . SER B 1 94 ? -1.071 21.797 2.58 1 98.62 94 SER B CA 1
ATOM 2688 C C . SER B 1 94 ? -2.201 22.406 1.757 1 98.62 94 SER B C 1
ATOM 2690 O O . SER B 1 94 ? -2.035 22.672 0.564 1 98.62 94 SER B O 1
ATOM 2692 N N . CYS B 1 95 ? -3.305 22.641 2.404 1 98.62 95 CYS B N 1
ATOM 2693 C CA . CYS B 1 95 ? -4.449 23.203 1.699 1 98.62 95 CYS B CA 1
ATOM 2694 C C . CYS B 1 95 ? -4.164 24.641 1.262 1 98.62 95 CYS B C 1
ATOM 2696 O O . CYS B 1 95 ? -4.438 25.016 0.118 1 98.62 95 CYS B O 1
ATOM 2698 N N . CYS B 1 96 ? -3.676 25.391 2.15 1 98.69 96 CYS B N 1
ATOM 2699 C CA . CYS B 1 96 ? -3.393 26.797 1.838 1 98.69 96 CYS B CA 1
ATOM 2700 C C . CYS B 1 96 ? -2.311 26.906 0.77 1 98.69 96 CYS B C 1
ATOM 2702 O O . CYS B 1 96 ? -2.369 27.781 -0.089 1 98.69 96 CYS B O 1
ATOM 2704 N N . ALA B 1 97 ? -1.345 26.031 0.873 1 98.44 97 ALA B N 1
ATOM 2705 C CA . ALA B 1 97 ? -0.313 26 -0.162 1 98.44 97 ALA B CA 1
ATOM 2706 C C . ALA B 1 97 ? -0.919 25.719 -1.532 1 98.44 97 ALA B C 1
ATOM 2708 O O . ALA B 1 97 ? -0.606 26.391 -2.512 1 98.44 97 ALA B O 1
ATOM 2709 N N . TYR B 1 98 ? -1.806 24.797 -1.61 1 97.25 98 TYR B N 1
ATOM 2710 C CA . TYR B 1 98 ? -2.404 24.406 -2.883 1 97.25 98 TYR B CA 1
ATOM 2711 C C . TYR B 1 98 ? -3.295 25.516 -3.428 1 97.25 98 TYR B C 1
ATOM 2713 O O . TYR B 1 98 ? -3.414 25.688 -4.645 1 97.25 98 TYR B O 1
ATOM 2721 N N . GLN B 1 99 ? -3.863 26.219 -2.551 1 96.5 99 GLN B N 1
ATOM 2722 C CA . GLN B 1 99 ? -4.816 27.25 -2.955 1 96.5 99 GLN B CA 1
ATOM 2723 C C . GLN B 1 99 ? -4.105 28.547 -3.297 1 96.5 99 GLN B C 1
ATOM 2725 O O . GLN B 1 99 ? -4.734 29.5 -3.768 1 96.5 99 GLN B O 1
ATOM 2730 N N . ASN B 1 100 ? -2.85 28.609 -3.014 1 96.94 100 ASN B N 1
ATOM 2731 C CA . ASN B 1 100 ? -2.078 29.812 -3.32 1 96.94 100 ASN B CA 1
ATOM 2732 C C . ASN B 1 100 ? -1.662 29.844 -4.789 1 96.94 100 ASN B C 1
ATOM 2734 O O . ASN B 1 100 ? -0.732 29.156 -5.191 1 96.94 100 ASN B O 1
ATOM 2738 N N . ASP B 1 101 ? -2.254 30.766 -5.527 1 95.69 101 ASP B N 1
ATOM 2739 C CA . ASP B 1 101 ? -2.07 30.812 -6.973 1 95.69 101 ASP B CA 1
ATOM 2740 C C . ASP B 1 101 ? -0.622 31.141 -7.332 1 95.69 101 ASP B C 1
ATOM 2742 O O . ASP B 1 101 ? -0.072 30.594 -8.281 1 95.69 101 ASP B O 1
ATOM 2746 N N . LYS B 1 102 ? -0.095 32.031 -6.625 1 96.56 102 LYS B N 1
ATOM 2747 C CA . LYS B 1 102 ? 1.294 32.375 -6.891 1 96.56 102 LYS B CA 1
ATOM 2748 C C . LYS B 1 102 ? 2.227 31.203 -6.672 1 96.56 102 LYS B C 1
ATOM 2750 O O . LYS B 1 102 ? 3.143 30.969 -7.465 1 96.56 102 LYS B O 1
ATOM 2755 N N . LEU B 1 103 ? 1.997 30.516 -5.625 1 97.25 103 LEU B N 1
ATOM 2756 C CA . LEU B 1 103 ? 2.801 29.344 -5.348 1 97.25 103 LEU B CA 1
ATOM 2757 C C . LEU B 1 103 ? 2.596 28.281 -6.422 1 97.25 103 LEU B C 1
ATOM 2759 O O . LEU B 1 103 ? 3.549 27.609 -6.832 1 97.25 103 LEU B O 1
ATOM 2763 N N . LYS B 1 104 ? 1.403 28.062 -6.797 1 94.75 104 LYS B N 1
ATOM 2764 C CA . LYS B 1 104 ? 1.083 27.094 -7.844 1 94.75 104 LYS B CA 1
ATOM 2765 C C . LYS B 1 104 ? 1.883 27.359 -9.109 1 94.75 104 LYS B C 1
ATOM 2767 O O . LYS B 1 104 ? 2.492 26.453 -9.68 1 94.75 104 LYS B O 1
ATOM 2772 N N . GLU B 1 105 ? 1.908 28.578 -9.531 1 94.56 105 GLU B N 1
ATOM 2773 C CA . GLU B 1 105 ? 2.656 28.969 -10.719 1 94.56 105 GLU B CA 1
ATOM 2774 C C . GLU B 1 105 ? 4.148 28.719 -10.539 1 94.56 105 GLU B C 1
ATOM 2776 O O . GLU B 1 105 ? 4.801 28.172 -11.438 1 94.56 105 GLU B O 1
ATOM 2781 N N . LEU B 1 106 ? 4.602 29.078 -9.445 1 94.88 106 LEU B N 1
ATOM 2782 C CA . LEU B 1 106 ? 6.012 28.875 -9.133 1 94.88 106 LEU B CA 1
ATOM 2783 C C . LEU B 1 106 ? 6.371 27.406 -9.109 1 94.88 106 LEU B C 1
ATOM 2785 O O . LEU B 1 106 ? 7.41 27 -9.641 1 94.88 106 LEU B O 1
ATOM 2789 N N . ALA B 1 107 ? 5.535 26.641 -8.508 1 93.38 107 ALA B N 1
ATOM 2790 C CA . ALA B 1 107 ? 5.773 25.203 -8.352 1 93.38 107 ALA B CA 1
ATOM 2791 C C . ALA B 1 107 ? 5.75 24.5 -9.703 1 93.38 107 ALA B C 1
ATOM 2793 O O . ALA B 1 107 ? 6.523 23.562 -9.938 1 93.38 107 ALA B O 1
ATOM 2794 N N . LEU B 1 108 ? 4.898 24.875 -10.539 1 91.75 108 LEU B N 1
ATOM 2795 C CA . LEU B 1 108 ? 4.816 24.281 -11.867 1 91.75 108 LEU B CA 1
ATOM 2796 C C . LEU B 1 108 ? 6.102 24.531 -12.656 1 91.75 108 LEU B C 1
ATOM 2798 O O . LEU B 1 108 ? 6.57 23.641 -13.375 1 91.75 108 LEU B O 1
ATOM 2802 N N . GLN B 1 109 ? 6.648 25.656 -12.5 1 90.19 109 GLN B N 1
ATOM 2803 C CA . GLN B 1 109 ? 7.926 25.984 -13.125 1 90.19 109 GLN B CA 1
ATOM 2804 C C . GLN B 1 109 ? 9.062 25.172 -12.5 1 90.19 109 GLN B C 1
ATOM 2806 O O . GLN B 1 109 ? 9.984 24.75 -13.203 1 90.19 109 GLN B O 1
ATOM 2811 N N . PHE B 1 110 ? 8.969 24.984 -11.289 1 94.5 110 PHE B N 1
ATOM 2812 C CA . PHE B 1 110 ? 10.023 24.359 -10.5 1 94.5 110 PHE B CA 1
ATOM 2813 C C . PHE B 1 110 ? 10.023 22.844 -10.695 1 94.5 110 PHE B C 1
ATOM 2815 O O . PHE B 1 110 ? 11.07 22.25 -10.945 1 94.5 110 PHE B O 1
ATOM 2822 N N . LEU B 1 111 ? 8.891 22.172 -10.531 1 93.69 111 LEU B N 1
ATOM 2823 C CA . LEU B 1 111 ? 8.758 20.719 -10.547 1 93.69 111 LEU B CA 1
ATOM 2824 C C . LEU B 1 111 ? 8.547 20.203 -11.969 1 93.69 111 LEU B C 1
ATOM 2826 O O . LEU B 1 111 ? 8.781 19.016 -12.242 1 93.69 111 LEU B O 1
ATOM 2830 N N . GLY B 1 112 ? 8.188 21 -12.797 1 81.94 112 GLY B N 1
ATOM 2831 C CA . GLY B 1 112 ? 7.797 20.594 -14.133 1 81.94 112 GLY B CA 1
ATOM 2832 C C . GLY B 1 112 ? 6.324 20.25 -14.25 1 81.94 112 GLY B C 1
ATOM 2833 O O . GLY B 1 112 ? 5.613 20.203 -13.242 1 81.94 112 GLY B O 1
ATOM 2834 N N . GLY B 1 113 ? 5.914 20.156 -15.508 1 67.38 113 GLY B N 1
ATOM 2835 C CA . GLY B 1 113 ? 4.508 19.906 -15.766 1 67.38 113 GLY B CA 1
ATOM 2836 C C . GLY B 1 113 ? 4.043 18.547 -15.266 1 67.38 113 GLY B C 1
ATOM 2837 O O . GLY B 1 113 ? 4.867 17.672 -14.953 1 67.38 113 GLY B O 1
ATOM 2838 N N . GLN B 1 114 ? 2.73 18.484 -15.023 1 66.62 114 GLN B N 1
ATOM 2839 C CA . GLN B 1 114 ? 2.078 17.281 -14.547 1 66.62 114 GLN B CA 1
ATOM 2840 C C . GLN B 1 114 ? 2.215 16.141 -15.555 1 66.62 114 GLN B C 1
ATOM 2842 O O . GLN B 1 114 ? 2.018 16.344 -16.75 1 66.62 114 GLN B O 1
ATOM 2847 N N . ARG B 1 115 ? 2.811 15.133 -15.016 1 63.56 115 ARG B N 1
ATOM 2848 C CA . ARG B 1 115 ? 2.902 13.969 -15.898 1 63.56 115 ARG B CA 1
ATOM 2849 C C . ARG B 1 115 ? 1.565 13.242 -15.984 1 63.56 115 ARG B C 1
ATOM 2851 O O . ARG B 1 115 ? 0.869 13.094 -14.977 1 63.56 115 ARG B O 1
ATOM 2858 N N . GLU B 1 116 ? 1.071 13.055 -17.156 1 72.62 116 GLU B N 1
ATOM 2859 C CA . GLU B 1 116 ? -0.099 12.211 -17.375 1 72.62 116 GLU B CA 1
ATOM 2860 C C . GLU B 1 116 ? 0.185 10.766 -17 1 72.62 116 GLU B C 1
ATOM 2862 O O . GLU B 1 116 ? 1.273 10.25 -17.25 1 72.62 116 GLU B O 1
ATOM 2867 N N . TYR B 1 117 ? -0.848 10.25 -16.25 1 79.25 117 TYR B N 1
ATOM 2868 C CA . TYR B 1 117 ? -0.672 8.859 -15.844 1 79.25 117 TYR B CA 1
ATOM 2869 C C . TYR B 1 117 ? -1.19 7.906 -16.922 1 79.25 117 TYR B C 1
ATOM 2871 O O . TYR B 1 117 ? -2.268 8.125 -17.484 1 79.25 117 TYR B O 1
ATOM 2879 N N . GLU B 1 118 ? -0.41 6.875 -17.172 1 84.88 118 GLU B N 1
ATOM 2880 C CA . GLU B 1 118 ? -0.771 5.875 -18.156 1 84.88 118 GLU B CA 1
ATOM 2881 C C . GLU B 1 118 ? -1.731 4.84 -17.578 1 84.88 118 GLU B C 1
ATOM 2883 O O . GLU B 1 118 ? -2.359 4.082 -18.328 1 84.88 118 GLU B O 1
ATOM 2888 N N . SER B 1 119 ? -1.908 4.918 -16.266 1 90.25 119 SER B N 1
ATOM 2889 C CA . SER B 1 119 ? -2.771 3.934 -15.625 1 90.25 119 SER B CA 1
ATOM 2890 C C . SER B 1 119 ? -3.6 4.566 -14.516 1 90.25 119 SER B C 1
ATOM 2892 O O . SER B 1 119 ? -3.23 5.609 -13.977 1 90.25 119 SER B O 1
ATOM 2894 N N . GLU B 1 120 ? -4.746 3.99 -14.281 1 90.94 120 GLU B N 1
ATOM 2895 C CA . GLU B 1 120 ? -5.625 4.32 -13.164 1 90.94 120 GLU B CA 1
ATOM 2896 C C . GLU B 1 120 ? -5.746 3.15 -12.195 1 90.94 120 GLU B C 1
ATOM 2898 O O . GLU B 1 120 ? -5.918 2.004 -12.609 1 90.94 120 GLU B O 1
ATOM 2903 N N . VAL B 1 121 ? -5.488 3.43 -10.961 1 89.75 121 VAL B N 1
ATOM 2904 C CA . VAL B 1 121 ? -5.691 2.418 -9.93 1 89.75 121 VAL B CA 1
ATOM 2905 C C . VAL B 1 121 ? -7.023 2.658 -9.227 1 89.75 121 VAL B C 1
ATOM 2907 O O . VAL B 1 121 ? -7.258 3.736 -8.68 1 89.75 121 VAL B O 1
ATOM 2910 N N . VAL B 1 122 ? -7.867 1.646 -9.289 1 91.81 122 VAL B N 1
ATOM 2911 C CA . VAL B 1 122 ? -9.219 1.814 -8.758 1 91.81 122 VAL B CA 1
ATOM 2912 C C . VAL B 1 122 ? -9.625 0.566 -7.977 1 91.81 122 VAL B C 1
ATOM 2914 O O . VAL B 1 122 ? -9.039 -0.505 -8.156 1 91.81 122 VAL B O 1
ATOM 2917 N N . ASP B 1 123 ? -10.539 0.759 -7.059 1 89.88 123 ASP B N 1
ATOM 2918 C CA . ASP B 1 123 ? -11.203 -0.377 -6.426 1 89.88 123 ASP B CA 1
ATOM 2919 C C . ASP B 1 123 ? -12.461 -0.769 -7.191 1 89.88 123 ASP B C 1
ATOM 2921 O O . ASP B 1 123 ? -13.117 0.083 -7.797 1 89.88 123 ASP B O 1
ATOM 2925 N N . LEU B 1 124 ? -12.766 -2.027 -7.117 1 90.31 124 LEU B N 1
ATOM 2926 C CA . LEU B 1 124 ? -13.953 -2.498 -7.816 1 90.31 124 LEU B CA 1
ATOM 2927 C C . LEU B 1 124 ? -15.211 -1.855 -7.246 1 90.31 124 LEU B C 1
ATOM 2929 O O . LEU B 1 124 ? -16.109 -1.454 -7.992 1 90.31 124 LEU B O 1
ATOM 2933 N N . GLU B 1 125 ? -15.227 -1.847 -5.922 1 83.62 125 GLU B N 1
ATOM 2934 C CA . GLU B 1 125 ? -16.297 -1.176 -5.203 1 83.62 125 GLU B CA 1
ATOM 2935 C C . GLU B 1 125 ? -15.781 0.052 -4.457 1 83.62 125 GLU B C 1
ATOM 2937 O O . GLU B 1 125 ? -15.266 -0.064 -3.346 1 83.62 125 GLU B O 1
ATOM 2942 N N . GLU B 1 126 ? -15.82 1.108 -5.16 1 77 126 GLU B N 1
ATOM 2943 C CA . GLU B 1 126 ? -15.258 2.326 -4.59 1 77 126 GLU B CA 1
ATOM 2944 C C . GLU B 1 126 ? -16.266 3.035 -3.693 1 77 126 GLU B C 1
ATOM 2946 O O . GLU B 1 126 ? -17.438 3.191 -4.066 1 77 126 GLU B O 1
ATOM 2951 N N . LYS B 1 127 ? -15.828 3.271 -2.504 1 81.88 127 LYS B N 1
ATOM 2952 C CA . LYS B 1 127 ? -16.594 4.164 -1.634 1 81.88 127 LYS B CA 1
ATOM 2953 C C . LYS B 1 127 ? -16.125 5.609 -1.788 1 81.88 127 LYS B C 1
ATOM 2955 O O . LYS B 1 127 ? -14.977 5.934 -1.487 1 81.88 127 LYS B O 1
ATOM 2960 N N . THR B 1 128 ? -17.047 6.414 -2.285 1 90.75 128 THR B N 1
ATOM 2961 C CA . THR B 1 128 ? -16.703 7.809 -2.543 1 90.75 128 THR B CA 1
ATOM 2962 C C . THR B 1 128 ? -16.906 8.656 -1.294 1 90.75 128 THR B C 1
ATOM 2964 O O . THR B 1 128 ? -17.938 8.562 -0.634 1 90.75 128 THR B O 1
ATOM 2967 N N . ILE B 1 129 ? -15.898 9.359 -0.981 1 94.69 129 ILE B N 1
ATOM 2968 C CA . ILE B 1 129 ? -15.969 10.344 0.096 1 94.69 129 ILE B CA 1
ATOM 2969 C C . ILE B 1 129 ? -15.773 11.75 -0.475 1 94.69 129 ILE B C 1
ATOM 2971 O O . ILE B 1 129 ? -14.844 11.992 -1.243 1 94.69 129 ILE B O 1
ATOM 2975 N N . GLU B 1 130 ? -16.75 12.633 -0.158 1 96.19 130 GLU B N 1
ATOM 2976 C CA . GLU B 1 130 ? -16.656 14.031 -0.557 1 96.19 130 GLU B CA 1
ATOM 2977 C C . GLU B 1 130 ? -16.781 14.961 0.65 1 96.19 130 GLU B C 1
ATOM 2979 O O . GLU B 1 130 ? -17.672 14.805 1.479 1 96.19 130 GLU B O 1
ATOM 2984 N N . ILE B 1 131 ? -15.82 15.852 0.651 1 96.25 131 ILE B N 1
ATOM 2985 C CA . ILE B 1 131 ? -15.867 16.797 1.753 1 96.25 131 ILE B CA 1
ATOM 2986 C C . ILE B 1 131 ? -15.547 18.203 1.237 1 96.25 131 ILE B C 1
ATOM 2988 O O . ILE B 1 131 ? -14.891 18.359 0.208 1 96.25 131 ILE B O 1
ATOM 2992 N N . GLU B 1 132 ? -16.062 19.156 1.947 1 97.12 132 GLU B N 1
ATOM 2993 C CA . GLU B 1 132 ? -15.734 20.562 1.695 1 97.12 132 GLU B CA 1
ATOM 2994 C C . GLU B 1 132 ? -14.797 21.109 2.764 1 97.12 132 GLU B C 1
ATOM 2996 O O . GLU B 1 132 ? -15.016 20.906 3.959 1 97.12 132 GLU B O 1
ATOM 3001 N N . ILE B 1 133 ? -13.789 21.719 2.26 1 96.31 133 ILE B N 1
ATOM 3002 C CA . ILE B 1 133 ? -12.75 22.203 3.168 1 96.31 133 ILE B CA 1
ATOM 3003 C C . ILE B 1 133 ? -12.617 23.719 3.035 1 96.31 133 ILE B C 1
ATOM 3005 O O . ILE B 1 133 ? -12.578 24.25 1.923 1 96.31 133 ILE B O 1
ATOM 3009 N N . SER B 1 134 ? -12.609 24.375 4.16 1 95.12 134 SER B N 1
ATOM 3010 C CA . SER B 1 134 ? -12.312 25.797 4.246 1 95.12 134 SER B CA 1
ATOM 3011 C C . SER B 1 134 ? -11.172 26.078 5.215 1 95.12 134 SER B C 1
ATOM 3013 O O . SER B 1 134 ? -11.398 26.375 6.391 1 95.12 134 SER B O 1
ATOM 3015 N N . PRO B 1 135 ? -9.992 25.969 4.641 1 95.75 135 PRO B N 1
ATOM 3016 C CA . PRO B 1 135 ? -8.852 26.141 5.543 1 95.75 135 PRO B CA 1
ATOM 3017 C C . PRO B 1 135 ? -8.68 27.578 6.012 1 95.75 135 PRO B C 1
ATOM 3019 O O . PRO B 1 135 ? -8.969 28.516 5.262 1 95.75 135 PRO B O 1
ATOM 3022 N N . ASP B 1 136 ? -8.242 27.828 7.203 1 96.69 136 ASP B N 1
ATOM 3023 C CA . ASP B 1 136 ? -7.883 29.141 7.727 1 96.69 136 ASP B CA 1
ATOM 3024 C C . ASP B 1 136 ? -6.441 29.5 7.363 1 96.69 136 ASP B C 1
ATOM 3026 O O . ASP B 1 136 ? -5.52 29.266 8.141 1 96.69 136 ASP B O 1
ATOM 3030 N N . CYS B 1 137 ? -6.297 30.156 6.273 1 97.88 137 CYS B N 1
ATOM 3031 C CA . CYS B 1 137 ? -4.961 30.406 5.75 1 97.88 137 CYS B CA 1
ATOM 3032 C C . CYS B 1 137 ? -4.293 31.562 6.484 1 97.88 137 CYS B C 1
ATOM 3034 O O . CYS B 1 137 ? -3.121 31.859 6.246 1 97.88 137 CYS B O 1
ATOM 3036 N N . ASN B 1 138 ? -5.027 32.188 7.441 1 96.94 138 ASN B N 1
ATOM 3037 C CA . ASN B 1 138 ? -4.41 33.188 8.305 1 96.94 138 ASN B CA 1
ATOM 3038 C C . ASN B 1 138 ? -3.383 32.562 9.242 1 96.94 138 ASN B C 1
ATOM 3040 O O . ASN B 1 138 ? -2.549 33.25 9.812 1 96.94 138 ASN B O 1
ATOM 3044 N N . LYS B 1 139 ? -3.473 31.266 9.336 1 97.56 139 LYS B N 1
ATOM 3045 C CA . LYS B 1 139 ? -2.568 30.562 10.234 1 97.56 139 LYS B CA 1
ATOM 3046 C C . LYS B 1 139 ? -1.259 30.203 9.539 1 97.56 139 LYS B C 1
ATOM 3048 O O . LYS B 1 139 ? -0.378 29.594 10.141 1 97.56 139 LYS B O 1
ATOM 3053 N N . VAL B 1 140 ? -1.184 30.609 8.312 1 98.56 140 VAL B N 1
ATOM 3054 C CA . VAL B 1 140 ? 0.01 30.312 7.523 1 98.56 140 VAL B CA 1
ATOM 3055 C C . VAL B 1 140 ? 0.773 31.609 7.254 1 98.56 140 VAL B C 1
ATOM 3057 O O . VAL B 1 140 ? 0.194 32.594 6.785 1 98.56 140 VAL B O 1
ATOM 3060 N N . GLU B 1 141 ? 2.043 31.609 7.648 1 98.5 141 GLU B N 1
ATOM 3061 C CA . GLU B 1 141 ? 2.924 32.719 7.328 1 98.5 141 GLU B CA 1
ATOM 3062 C C . GLU B 1 141 ? 3.691 32.469 6.031 1 98.5 141 GLU B C 1
ATOM 3064 O O . GLU B 1 141 ? 4.285 31.406 5.855 1 98.5 141 GLU B O 1
ATOM 3069 N N . TRP B 1 142 ? 3.693 33.438 5.172 1 98.31 142 TRP B N 1
ATOM 3070 C CA . TRP B 1 142 ? 4.312 33.281 3.857 1 98.31 142 TRP B CA 1
ATOM 3071 C C . TRP B 1 142 ? 5.602 34.094 3.768 1 98.31 142 TRP B C 1
ATOM 3073 O O . TRP B 1 142 ? 5.668 35.219 4.242 1 98.31 142 TRP B O 1
ATOM 3083 N N . ASN B 1 143 ? 6.555 33.438 3.248 1 97.25 143 ASN B N 1
ATOM 3084 C CA . ASN B 1 143 ? 7.77 34.156 2.852 1 97.25 143 ASN B CA 1
ATOM 3085 C C . ASN B 1 143 ? 7.699 34.594 1.398 1 97.25 143 ASN B C 1
ATOM 3087 O O . ASN B 1 143 ? 6.727 34.312 0.698 1 97.25 143 ASN B O 1
ATOM 3091 N N . GLU B 1 144 ? 8.758 35.344 1.084 1 95.62 144 GLU B N 1
ATOM 3092 C CA . GLU B 1 144 ? 8.867 35.656 -0.343 1 95.62 144 GLU B CA 1
ATOM 3093 C C . GLU B 1 144 ? 9.008 34.344 -1.157 1 95.62 144 GLU B C 1
ATOM 3095 O O . GLU B 1 144 ? 9.852 33.5 -0.855 1 95.62 144 GLU B O 1
ATOM 3100 N N . LEU B 1 145 ? 8.109 34.25 -2.125 1 96.06 145 LEU B N 1
ATOM 3101 C CA . LEU B 1 145 ? 8.109 33.031 -2.938 1 96.06 145 LEU B CA 1
ATOM 3102 C C . LEU B 1 145 ? 9.234 33.062 -3.967 1 96.06 145 LEU B C 1
ATOM 3104 O O . LEU B 1 145 ? 9.094 33.688 -5.023 1 96.06 145 LEU B O 1
ATOM 3108 N N . LYS B 1 146 ? 10.242 32.406 -3.598 1 94.75 146 LYS B N 1
ATOM 3109 C CA . LYS B 1 146 ? 11.414 32.281 -4.457 1 94.75 146 LYS B CA 1
ATOM 3110 C C . LYS B 1 146 ? 11.914 30.844 -4.523 1 94.75 146 LYS B C 1
ATOM 3112 O O . LYS B 1 146 ? 11.797 30.109 -3.551 1 94.75 146 LYS B O 1
ATOM 3117 N N . LEU B 1 147 ? 12.43 30.516 -5.633 1 94.69 147 LEU B N 1
ATOM 3118 C CA . LEU B 1 147 ? 12.969 29.172 -5.824 1 94.69 147 LEU B CA 1
ATOM 3119 C C . LEU B 1 147 ? 14.43 29.109 -5.391 1 94.69 147 LEU B C 1
ATOM 3121 O O . LEU B 1 147 ? 15.141 30.109 -5.441 1 94.69 147 LEU B O 1
ATOM 3125 N N . PRO B 1 148 ? 14.805 27.953 -4.91 1 94.75 148 PRO B N 1
ATOM 3126 C CA . PRO B 1 148 ? 16.219 27.812 -4.543 1 94.75 148 PRO B CA 1
ATOM 3127 C C . PRO B 1 148 ? 17.141 27.828 -5.754 1 94.75 148 PRO B C 1
ATOM 3129 O O . PRO B 1 148 ? 16.781 27.328 -6.824 1 94.75 148 PRO B O 1
ATOM 3132 N N . GLU B 1 149 ? 18.344 28.328 -5.527 1 91.38 149 GLU B N 1
ATOM 3133 C CA . GLU B 1 149 ? 19.359 28.297 -6.566 1 91.38 149 GLU B CA 1
ATOM 3134 C C . GLU B 1 149 ? 20.062 26.938 -6.617 1 91.38 149 GLU B C 1
ATOM 3136 O O . GLU B 1 149 ? 20.453 26.406 -5.578 1 91.38 149 GLU B O 1
ATOM 3141 N N . GLN B 1 150 ? 20.156 26.422 -7.781 1 88.44 150 GLN B N 1
ATOM 3142 C CA . GLN B 1 150 ? 20.797 25.125 -7.93 1 88.44 150 GLN B CA 1
ATOM 3143 C C . GLN B 1 150 ? 22.312 25.25 -7.84 1 88.44 150 GLN B C 1
ATOM 3145 O O . GLN B 1 150 ? 22.922 26.094 -8.531 1 88.44 150 GLN B O 1
ATOM 3150 N N . VAL B 1 151 ? 22.859 24.562 -6.859 1 88 151 VAL B N 1
ATOM 3151 C CA . VAL B 1 151 ? 24.297 24.453 -6.727 1 88 151 VAL B CA 1
ATOM 3152 C C . VAL B 1 151 ? 24.75 23.016 -6.977 1 88 151 VAL B C 1
ATOM 3154 O O . VAL B 1 151 ? 24.203 22.078 -6.387 1 88 151 VAL B O 1
ATOM 3157 N N . GLU B 1 152 ? 25.703 22.875 -7.824 1 89 152 GLU B N 1
ATOM 3158 C CA . GLU B 1 152 ? 26.141 21.547 -8.219 1 89 152 GLU B CA 1
ATOM 3159 C C . GLU B 1 152 ? 26.625 20.734 -7.016 1 89 152 GLU B C 1
ATOM 3161 O O . GLU B 1 152 ? 27.406 21.234 -6.203 1 89 152 GLU B O 1
ATOM 3166 N N . GLY B 1 153 ? 26.109 19.547 -6.859 1 88.25 153 GLY B N 1
ATOM 3167 C CA . GLY B 1 153 ? 26.562 18.594 -5.859 1 88.25 153 GLY B CA 1
ATOM 3168 C C . GLY B 1 153 ? 25.969 18.844 -4.484 1 88.25 153 GLY B C 1
ATOM 3169 O O . GLY B 1 153 ? 26.312 18.172 -3.518 1 88.25 153 GLY B O 1
ATOM 3170 N N . LYS B 1 154 ? 25.094 19.922 -4.383 1 90.81 154 LYS B N 1
ATOM 3171 C CA . LYS B 1 154 ? 24.578 20.25 -3.055 1 90.81 154 LYS B CA 1
ATOM 3172 C C . LYS B 1 154 ? 23.062 20.422 -3.076 1 90.81 154 LYS B C 1
ATOM 3174 O O . LYS B 1 154 ? 22.5 20.844 -4.082 1 90.81 154 LYS B O 1
ATOM 3179 N N . TRP B 1 155 ? 22.438 20 -1.952 1 91.38 155 TRP B N 1
ATOM 3180 C CA . TRP B 1 155 ? 21.016 20.297 -1.756 1 91.38 155 TRP B CA 1
ATOM 3181 C C . TRP B 1 155 ? 20.828 21.734 -1.271 1 91.38 155 TRP B C 1
ATOM 3183 O O . TRP B 1 155 ? 21.516 22.188 -0.354 1 91.38 155 TRP B O 1
ATOM 3193 N N . THR B 1 156 ? 20 22.469 -1.995 1 94.94 156 THR B N 1
ATOM 3194 C CA . THR B 1 156 ? 19.625 23.828 -1.584 1 94.94 156 THR B CA 1
ATOM 3195 C C . THR B 1 156 ? 18.125 23.906 -1.287 1 94.94 156 THR B C 1
ATOM 3197 O O . THR B 1 156 ? 17.328 23.172 -1.889 1 94.94 156 THR B O 1
ATOM 3200 N N . THR B 1 157 ? 17.812 24.766 -0.313 1 95 157 THR B N 1
ATOM 3201 C CA . THR B 1 157 ? 16.422 24.844 0.136 1 95 157 THR B CA 1
ATOM 3202 C C . THR B 1 157 ? 15.984 26.297 0.282 1 95 157 THR B C 1
ATOM 3204 O O . THR B 1 157 ? 16.797 27.172 0.588 1 95 157 THR B O 1
ATOM 3207 N N . THR B 1 158 ? 14.742 26.594 -0.049 1 96.75 158 THR B N 1
ATOM 3208 C CA . THR B 1 158 ? 14.078 27.859 0.243 1 96.75 158 THR B CA 1
ATOM 3209 C C . THR B 1 158 ? 12.781 27.641 1.018 1 96.75 158 THR B C 1
ATOM 3211 O O . THR B 1 158 ? 11.969 26.797 0.636 1 96.75 158 THR B O 1
ATOM 3214 N N . GLU B 1 159 ? 12.688 28.281 2.076 1 97.44 159 GLU B N 1
ATOM 3215 C CA . GLU B 1 159 ? 11.445 28.219 2.838 1 97.44 159 GLU B CA 1
ATOM 3216 C C . GLU B 1 159 ? 10.375 29.109 2.221 1 97.44 159 GLU B C 1
ATOM 3218 O O . GLU B 1 159 ? 10.602 30.297 1.988 1 97.44 159 GLU B O 1
ATOM 3223 N N . LEU B 1 160 ? 9.227 28.594 2.014 1 98.31 160 LEU B N 1
ATOM 3224 C CA . LEU B 1 160 ? 8.172 29.297 1.291 1 98.31 160 LEU B CA 1
ATOM 3225 C C . LEU B 1 160 ? 7.078 29.766 2.244 1 98.3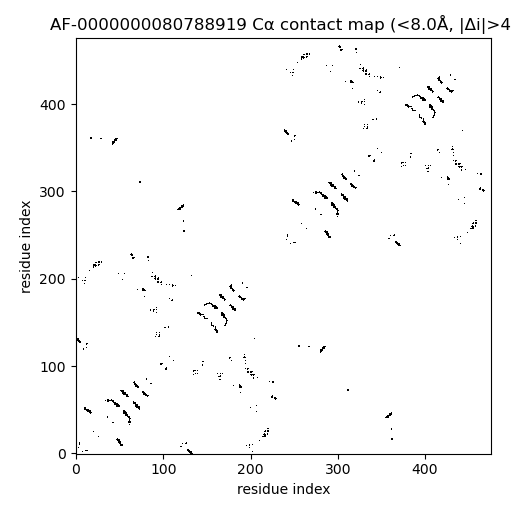1 160 LEU B C 1
ATOM 3227 O O . LEU B 1 160 ? 6.508 30.844 2.061 1 98.31 160 LEU B O 1
ATOM 3231 N N . ALA B 1 161 ? 6.758 29 3.174 1 98.62 161 ALA B N 1
ATOM 3232 C CA . ALA B 1 161 ? 5.723 29.281 4.164 1 98.62 161 ALA B CA 1
ATOM 3233 C C . ALA B 1 161 ? 5.93 28.469 5.434 1 98.62 161 ALA B C 1
ATOM 3235 O O . ALA B 1 161 ? 6.719 27.516 5.441 1 98.62 161 ALA B O 1
ATOM 3236 N N . TYR B 1 162 ? 5.293 28.875 6.465 1 98.31 162 TYR B N 1
ATOM 3237 C CA . TYR B 1 162 ? 5.402 28.094 7.699 1 98.31 162 TYR B CA 1
ATOM 3238 C C . TYR B 1 162 ? 4.199 28.328 8.602 1 98.31 162 TYR B C 1
ATOM 3240 O O . TYR B 1 162 ? 3.463 29.312 8.422 1 98.31 162 TYR B O 1
ATOM 3248 N N . THR B 1 163 ? 3.904 27.438 9.398 1 98.19 163 THR B N 1
ATOM 3249 C CA . THR B 1 163 ? 3.014 27.531 10.547 1 98.19 163 THR B CA 1
ATOM 3250 C C . THR B 1 163 ? 3.809 27.5 11.852 1 98.19 163 THR B C 1
ATOM 3252 O O . THR B 1 163 ? 5.004 27.797 11.867 1 98.19 163 THR B O 1
ATOM 3255 N N . ASP B 1 164 ? 3.127 27.172 12.984 1 96.12 164 ASP B N 1
ATOM 3256 C CA . ASP B 1 164 ? 3.818 27.156 14.266 1 96.12 164 ASP B CA 1
ATOM 3257 C C . ASP B 1 164 ? 4.902 26.094 14.289 1 96.12 164 ASP B C 1
ATOM 3259 O O . ASP B 1 164 ? 5.977 26.297 14.867 1 96.12 164 ASP B O 1
ATOM 3263 N N . ARG B 1 165 ? 4.672 24.953 13.617 1 96.5 165 ARG B N 1
ATOM 3264 C CA . ARG B 1 165 ? 5.59 23.828 13.805 1 96.5 165 ARG B CA 1
ATOM 3265 C C . ARG B 1 165 ? 6.027 23.25 12.469 1 96.5 165 ARG B C 1
ATOM 3267 O O . ARG B 1 165 ? 6.926 22.406 12.414 1 96.5 165 ARG B O 1
ATOM 3274 N N . LEU B 1 166 ? 5.383 23.656 11.383 1 98.56 166 LEU B N 1
ATOM 3275 C CA . LEU B 1 166 ? 5.656 23.031 10.094 1 98.56 166 LEU B CA 1
ATOM 3276 C C . LEU B 1 166 ? 6.156 24.062 9.078 1 98.56 166 LEU B C 1
ATOM 3278 O O . LEU B 1 166 ? 5.797 25.234 9.156 1 98.56 166 LEU B O 1
ATOM 3282 N N . TYR B 1 167 ? 6.953 23.531 8.18 1 98.5 167 TYR B N 1
ATOM 3283 C CA . TYR B 1 167 ? 7.594 24.406 7.203 1 98.5 167 TYR B CA 1
ATOM 3284 C C . TYR B 1 167 ? 7.422 23.859 5.789 1 98.5 167 TYR B C 1
ATOM 3286 O O . TYR B 1 167 ? 7.703 22.688 5.535 1 98.5 167 TYR B O 1
ATOM 3294 N N . LEU B 1 168 ? 6.957 24.688 4.902 1 98.62 168 LEU B N 1
ATOM 3295 C CA . LEU B 1 168 ? 6.887 24.406 3.475 1 98.62 168 LEU B CA 1
ATOM 3296 C C . LEU B 1 168 ? 8.141 24.891 2.756 1 98.62 168 LEU B C 1
ATOM 3298 O O . LEU B 1 168 ? 8.5 26.062 2.846 1 98.62 168 LEU B O 1
ATOM 3302 N N . LYS B 1 169 ? 8.766 24 2.068 1 97.88 169 LYS B N 1
ATOM 3303 C CA . LYS B 1 169 ? 10.039 24.359 1.456 1 97.88 169 LYS B CA 1
ATOM 3304 C C . LYS B 1 169 ? 10.125 23.828 0.026 1 97.88 169 LYS B C 1
ATOM 3306 O O . LYS B 1 169 ? 9.492 22.828 -0.312 1 97.88 169 LYS B O 1
ATOM 3311 N N . ALA B 1 170 ? 10.875 24.547 -0.763 1 97.38 170 ALA B N 1
ATOM 3312 C CA . ALA B 1 170 ? 11.352 24.031 -2.045 1 97.38 170 ALA B CA 1
ATOM 3313 C C . ALA B 1 170 ? 12.781 23.5 -1.929 1 97.38 170 ALA B C 1
ATOM 3315 O O . ALA B 1 170 ? 13.648 24.156 -1.351 1 97.38 170 ALA B O 1
ATOM 3316 N N . LEU B 1 171 ? 12.961 22.328 -2.379 1 96.06 171 LEU B N 1
ATOM 3317 C CA . LEU B 1 171 ? 14.25 21.641 -2.285 1 96.06 171 LEU B CA 1
ATOM 3318 C C . LEU B 1 171 ? 14.758 21.25 -3.668 1 96.06 171 LEU B C 1
ATOM 3320 O O . LEU B 1 171 ? 14.016 20.688 -4.469 1 96.06 171 LEU B O 1
ATOM 3324 N N . THR B 1 172 ? 16.078 21.578 -3.951 1 94.44 172 THR B N 1
ATOM 3325 C CA . THR B 1 172 ? 16.641 21.188 -5.234 1 94.44 172 THR B CA 1
ATOM 3326 C C . THR B 1 172 ? 18.031 20.578 -5.043 1 94.44 172 THR B C 1
ATOM 3328 O O . THR B 1 172 ? 18.781 20.984 -4.164 1 94.44 172 THR B O 1
ATOM 3331 N N . GLY B 1 173 ? 18.312 19.562 -5.68 1 91.88 173 GLY B N 1
ATOM 3332 C CA . GLY B 1 173 ? 19.547 18.797 -5.754 1 91.88 173 GLY B CA 1
ATOM 3333 C C . GLY B 1 173 ? 19.578 17.828 -6.914 1 91.88 173 GLY B C 1
ATOM 3334 O O . GLY B 1 173 ? 19.422 18.219 -8.07 1 91.88 173 GLY B O 1
ATOM 3335 N N . GLN B 1 174 ? 19.688 16.547 -6.523 1 88.81 174 GLN B N 1
ATOM 3336 C CA . GLN B 1 174 ? 19.578 15.539 -7.574 1 88.81 174 GLN B CA 1
ATOM 3337 C C . GLN B 1 174 ? 18.156 15.477 -8.125 1 88.81 174 GLN B C 1
ATOM 3339 O O . GLN B 1 174 ? 17.922 14.953 -9.219 1 88.81 174 GLN B O 1
ATOM 3344 N N . GLY B 1 175 ? 17.344 16.047 -7.395 1 90.5 175 GLY B N 1
ATOM 3345 C CA . GLY B 1 175 ? 15.945 16.188 -7.781 1 90.5 175 GLY B CA 1
ATOM 3346 C C . GLY B 1 175 ? 15.305 17.469 -7.246 1 90.5 175 GLY B C 1
ATOM 3347 O O . GLY B 1 175 ? 15.953 18.25 -6.551 1 90.5 175 GLY B O 1
ATOM 3348 N N . LYS B 1 176 ? 14.125 17.734 -7.723 1 94 176 LYS B N 1
ATOM 3349 C CA . LYS B 1 176 ? 13.367 18.891 -7.246 1 94 176 LYS B CA 1
ATOM 3350 C C . LYS B 1 176 ? 12.117 18.469 -6.496 1 94 176 LYS B C 1
ATOM 3352 O O . LYS B 1 176 ? 11.367 17.609 -6.965 1 94 176 LYS B O 1
ATOM 3357 N N . PHE B 1 177 ? 11.898 19.109 -5.312 1 95.62 177 PHE B N 1
ATOM 3358 C CA . PHE B 1 177 ? 10.766 18.703 -4.48 1 95.62 177 PHE B CA 1
ATOM 3359 C C . PHE B 1 177 ? 10.164 19.906 -3.762 1 95.62 177 PHE B C 1
ATOM 3361 O O . PHE B 1 177 ? 10.875 20.859 -3.455 1 95.62 177 PHE B O 1
ATOM 3368 N N . ILE B 1 178 ? 8.906 19.797 -3.557 1 97.06 178 ILE B N 1
ATOM 3369 C CA . ILE B 1 178 ? 8.281 20.562 -2.484 1 97.06 178 ILE B CA 1
ATOM 3370 C C . ILE B 1 178 ? 8.164 19.688 -1.234 1 97.06 178 ILE B C 1
ATOM 3372 O O . ILE B 1 178 ? 7.801 18.516 -1.32 1 97.06 178 ILE B O 1
ATOM 3376 N N . THR B 1 179 ? 8.492 20.281 -0.079 1 97.31 179 THR B N 1
ATOM 3377 C CA . THR B 1 179 ? 8.492 19.484 1.137 1 97.31 179 THR B CA 1
ATOM 3378 C C . THR B 1 179 ? 7.77 20.203 2.268 1 97.31 179 THR B C 1
ATOM 3380 O O . THR B 1 179 ? 7.762 21.438 2.318 1 97.31 179 THR B O 1
ATOM 3383 N N . ILE B 1 180 ? 7.125 19.469 3.033 1 98.5 180 ILE B N 1
ATOM 3384 C CA . ILE B 1 180 ? 6.68 19.938 4.344 1 98.5 180 ILE B CA 1
ATOM 3385 C C . ILE B 1 180 ? 7.477 19.234 5.438 1 98.5 180 ILE B C 1
ATOM 3387 O O . ILE B 1 180 ? 7.543 18 5.473 1 98.5 180 ILE B O 1
ATOM 3391 N N . SER B 1 181 ? 8.086 20.016 6.273 1 98.12 181 SER B N 1
ATOM 3392 C CA . SER B 1 181 ? 8.945 19.438 7.305 1 98.12 181 SER B CA 1
ATOM 3393 C C . SER B 1 181 ? 8.633 20.031 8.672 1 98.12 181 SER B C 1
ATOM 3395 O O . SER B 1 181 ? 7.949 21.047 8.773 1 98.12 181 SER B O 1
ATOM 3397 N N . THR B 1 182 ? 9.062 19.297 9.68 1 97 182 THR B N 1
ATOM 3398 C CA . THR B 1 182 ? 9.117 19.875 11.016 1 97 182 THR B CA 1
ATOM 3399 C C . THR B 1 182 ? 10.391 20.703 11.195 1 97 182 THR B C 1
ATOM 3401 O O . THR B 1 182 ? 11.094 20.984 10.227 1 97 182 THR B O 1
ATOM 3404 N N . GLU B 1 183 ? 10.609 21.094 12.461 1 93.5 183 GLU B N 1
ATOM 3405 C CA . GLU B 1 183 ? 11.844 21.812 12.75 1 93.5 183 GLU B CA 1
ATOM 3406 C C . GLU B 1 183 ? 13.07 20.984 12.367 1 93.5 183 GLU B C 1
ATOM 3408 O O . GLU B 1 183 ? 14.117 21.547 12.039 1 93.5 183 GLU B O 1
ATOM 3413 N N . ARG B 1 184 ? 12.852 19.734 12.477 1 92.12 184 ARG B N 1
ATOM 3414 C CA . ARG B 1 184 ? 13.883 18.812 12 1 92.12 184 ARG B CA 1
ATOM 3415 C C . ARG B 1 184 ? 13.695 18.5 10.523 1 92.12 184 ARG B C 1
ATOM 3417 O O . ARG B 1 184 ? 12.781 17.75 10.148 1 92.12 184 ARG B O 1
ATOM 3424 N N . PRO B 1 185 ? 14.602 18.844 9.734 1 89.88 185 PRO B N 1
ATOM 3425 C CA . PRO B 1 185 ? 14.398 18.734 8.281 1 89.88 185 PRO B CA 1
ATOM 3426 C C . PRO B 1 185 ? 14.305 17.281 7.809 1 89.88 185 PRO B C 1
ATOM 3428 O O . PRO B 1 185 ? 13.711 17.016 6.762 1 89.88 185 PRO B O 1
ATOM 3431 N N . GLN B 1 186 ? 14.82 16.375 8.57 1 91.69 186 GLN B N 1
ATOM 3432 C CA . GLN B 1 186 ? 14.773 14.977 8.188 1 91.69 186 GLN B CA 1
ATOM 3433 C C . GLN B 1 186 ? 13.359 14.414 8.328 1 91.69 186 GLN B C 1
ATOM 3435 O O . GLN B 1 186 ? 13.008 13.422 7.676 1 91.69 186 GLN B O 1
ATOM 3440 N N . ASN B 1 187 ? 12.672 15.016 9.227 1 96.38 187 ASN B N 1
ATOM 3441 C CA . ASN B 1 187 ? 11.266 14.648 9.367 1 96.38 187 ASN B CA 1
ATOM 3442 C C . ASN B 1 187 ? 10.375 15.445 8.422 1 96.38 187 ASN B C 1
ATOM 3444 O O . ASN B 1 187 ? 9.883 16.516 8.773 1 96.38 187 ASN B O 1
ATOM 3448 N N . SER B 1 188 ? 10.281 14.852 7.188 1 97.06 188 SER B N 1
ATOM 3449 C CA . SER B 1 188 ? 9.594 15.602 6.137 1 97.06 188 SER B CA 1
ATOM 3450 C C . SER B 1 188 ? 8.891 14.664 5.16 1 97.06 188 SER B C 1
ATOM 3452 O O . SER B 1 188 ? 9.258 13.492 5.043 1 97.06 188 SER B O 1
ATOM 3454 N N . ILE B 1 189 ? 7.906 15.172 4.555 1 97.31 189 ILE B N 1
ATOM 3455 C CA . ILE B 1 189 ? 7.262 14.523 3.418 1 97.31 189 ILE B CA 1
ATOM 3456 C C . ILE B 1 189 ? 7.523 15.328 2.148 1 97.31 189 ILE B C 1
ATOM 3458 O O . ILE B 1 189 ? 7.418 16.562 2.15 1 97.31 189 ILE B O 1
ATOM 3462 N N . LYS B 1 190 ? 7.867 14.664 1.097 1 95.88 190 LYS B N 1
ATOM 3463 C CA . LYS B 1 190 ? 8.328 15.32 -0.126 1 95.88 190 LYS B CA 1
ATOM 3464 C C . LYS B 1 190 ? 7.363 15.055 -1.282 1 95.88 190 LYS B C 1
ATOM 3466 O O . LYS B 1 190 ? 6.789 13.969 -1.388 1 95.88 190 LYS B O 1
ATOM 3471 N N . PHE B 1 191 ? 7.297 16.016 -2.15 1 94.12 191 PHE B N 1
ATOM 3472 C CA . PHE B 1 191 ? 6.406 15.945 -3.305 1 94.12 191 PHE B CA 1
ATOM 3473 C C . PHE B 1 191 ? 7.148 16.328 -4.582 1 94.12 191 PHE B C 1
ATOM 3475 O O . PHE B 1 191 ? 7.855 17.328 -4.621 1 94.12 191 PHE B O 1
ATOM 3482 N N . ASN B 1 192 ? 6.934 15.523 -5.617 1 92.44 192 ASN B N 1
ATOM 3483 C CA . ASN B 1 192 ? 7.52 15.852 -6.91 1 92.44 192 ASN B CA 1
ATOM 3484 C C . ASN B 1 192 ? 6.484 16.453 -7.859 1 92.44 192 ASN B C 1
ATOM 3486 O O . ASN B 1 192 ? 6.766 16.656 -9.047 1 92.44 192 ASN B O 1
ATOM 3490 N N . SER B 1 193 ? 5.316 16.625 -7.43 1 92.19 193 SER B N 1
ATOM 3491 C CA . SER B 1 193 ? 4.238 17.297 -8.156 1 92.19 193 SER B CA 1
ATOM 3492 C C . SER B 1 193 ? 3.41 18.172 -7.227 1 92.19 193 SER B C 1
ATOM 3494 O O . SER B 1 193 ? 3.207 17.828 -6.059 1 92.19 193 SER B O 1
ATOM 3496 N N . PHE B 1 194 ? 2.924 19.25 -7.781 1 93.38 194 PHE B N 1
ATOM 3497 C CA . PHE B 1 194 ? 2.16 20.188 -6.973 1 93.38 194 PHE B CA 1
ATOM 3498 C C . PHE B 1 194 ? 0.809 19.609 -6.586 1 93.38 194 PHE B C 1
ATOM 3500 O O . PHE B 1 194 ? 0.29 19.891 -5.504 1 93.38 194 PHE B O 1
ATOM 3507 N N . GLU B 1 195 ? 0.275 18.672 -7.41 1 92.44 195 GLU B N 1
ATOM 3508 C CA . GLU B 1 195 ? -1.025 18.047 -7.191 1 92.44 195 GLU B CA 1
ATOM 3509 C C . GLU B 1 195 ? -1.017 17.188 -5.938 1 92.44 195 GLU B C 1
ATOM 3511 O O . GLU B 1 195 ? -2.055 16.984 -5.301 1 92.44 195 GLU B O 1
ATOM 3516 N N . ARG B 1 196 ? 0.117 16.797 -5.586 1 93.69 196 ARG B N 1
ATOM 3517 C CA . ARG B 1 196 ? 0.219 15.945 -4.406 1 93.69 196 ARG B CA 1
ATOM 3518 C C . ARG B 1 196 ? -0.045 16.734 -3.131 1 93.69 196 ARG B C 1
ATOM 3520 O O . ARG B 1 196 ? -0.451 16.172 -2.115 1 93.69 196 ARG B O 1
ATOM 3527 N N . LEU B 1 197 ? 0.147 18.062 -3.197 1 95.38 197 LEU B N 1
ATOM 3528 C CA . LEU B 1 197 ? -0.233 18.891 -2.062 1 95.38 197 LEU B CA 1
ATOM 3529 C C . LEU B 1 197 ? -1.746 18.891 -1.867 1 95.38 197 LEU B C 1
ATOM 3531 O O . LEU B 1 197 ? -2.23 18.844 -0.734 1 95.38 197 LEU B O 1
ATOM 3535 N N . ASN B 1 198 ? -2.389 18.922 -2.98 1 96 198 ASN B N 1
ATOM 3536 C CA . ASN B 1 198 ? -3.842 18.812 -2.93 1 96 198 ASN B CA 1
ATOM 3537 C C . ASN B 1 198 ? -4.285 17.469 -2.34 1 96 198 ASN B C 1
ATOM 3539 O O . ASN B 1 198 ? -5.184 17.422 -1.498 1 96 198 ASN B O 1
ATOM 3543 N N . SER B 1 199 ? -3.639 16.453 -2.816 1 97.19 199 SER B N 1
ATOM 3544 C CA . SER B 1 199 ? -3.977 15.117 -2.338 1 97.19 199 SER B CA 1
ATOM 3545 C C . SER B 1 199 ? -3.723 14.984 -0.84 1 97.19 199 SER B C 1
ATOM 3547 O O . SER B 1 199 ? -4.52 14.375 -0.121 1 97.19 199 SER B O 1
ATOM 3549 N N . LEU B 1 200 ? -2.621 15.578 -0.438 1 98.31 200 LEU B N 1
ATOM 3550 C CA . LEU B 1 200 ? -2.32 15.539 0.988 1 98.31 200 LEU B CA 1
ATOM 3551 C C . LEU B 1 200 ? -3.367 16.312 1.785 1 98.31 200 LEU B C 1
ATOM 3553 O O . LEU B 1 200 ? -3.865 15.82 2.801 1 98.31 200 LEU B O 1
ATOM 3557 N N . CYS B 1 201 ? -3.627 17.469 1.327 1 98.44 201 CYS B N 1
ATOM 3558 C CA . CYS B 1 201 ? -4.656 18.297 1.955 1 98.44 201 CYS B CA 1
ATOM 3559 C C . CYS B 1 201 ? -5.953 17.5 2.119 1 98.44 201 CYS B C 1
ATOM 3561 O O . CYS B 1 201 ? -6.504 17.438 3.221 1 98.44 201 CYS B O 1
ATOM 3563 N N . CYS B 1 202 ? -6.402 16.891 1.06 1 98.62 202 CYS B N 1
ATOM 3564 C CA . CYS B 1 202 ? -7.66 16.156 1.071 1 98.62 202 CYS B CA 1
ATOM 3565 C C . CYS B 1 202 ? -7.566 14.938 1.984 1 98.62 202 CYS B C 1
ATOM 3567 O O . CYS B 1 202 ? -8.477 14.672 2.775 1 98.62 202 CYS B O 1
ATOM 3569 N N . PHE B 1 203 ? -6.488 14.203 1.923 1 98.5 203 PHE B N 1
ATOM 3570 C CA . PHE B 1 203 ? -6.309 13 2.729 1 98.5 203 PHE B CA 1
ATOM 3571 C C . PHE B 1 203 ? -6.355 13.328 4.215 1 98.5 203 PHE B C 1
ATOM 3573 O O . PHE B 1 203 ? -7.09 12.695 4.977 1 98.5 203 PHE B O 1
ATOM 3580 N N . VAL B 1 204 ? -5.609 14.352 4.578 1 98.81 204 VAL B N 1
ATOM 3581 C CA . VAL B 1 204 ? -5.504 14.68 5.992 1 98.81 204 VAL B CA 1
ATOM 3582 C C . VAL B 1 204 ? -6.844 15.211 6.5 1 98.81 204 VAL B C 1
ATOM 3584 O O . VAL B 1 204 ? -7.25 14.914 7.625 1 98.81 204 VAL B O 1
ATOM 3587 N N . ASN B 1 205 ? -7.52 15.922 5.672 1 98.69 205 ASN B N 1
ATOM 3588 C CA . ASN B 1 205 ? -8.812 16.438 6.105 1 98.69 205 ASN B CA 1
ATOM 3589 C C . ASN B 1 205 ? -9.844 15.32 6.242 1 98.69 205 ASN B C 1
ATOM 3591 O O . ASN B 1 205 ? -10.703 15.367 7.121 1 98.69 205 ASN B O 1
ATOM 3595 N N . ILE B 1 206 ? -9.773 14.328 5.359 1 98.38 206 ILE B N 1
ATOM 3596 C CA . ILE B 1 206 ? -10.641 13.164 5.52 1 98.38 206 ILE B CA 1
ATOM 3597 C C . ILE B 1 206 ? -10.312 12.453 6.828 1 98.38 206 ILE B C 1
ATOM 3599 O O . ILE B 1 206 ? -11.211 12.039 7.562 1 98.38 206 ILE B O 1
ATOM 3603 N N . ILE B 1 207 ? -9.023 12.344 7.148 1 98.44 207 ILE B N 1
ATOM 3604 C CA . ILE B 1 207 ? -8.594 11.734 8.406 1 98.44 207 ILE B CA 1
ATOM 3605 C C . ILE B 1 207 ? -9.172 12.523 9.578 1 98.44 207 ILE B C 1
ATOM 3607 O O . ILE B 1 207 ? -9.727 11.938 10.508 1 98.44 207 ILE B O 1
ATOM 3611 N N . LEU B 1 208 ? -9.031 13.82 9.516 1 98.25 208 LEU B N 1
ATOM 3612 C CA . LEU B 1 208 ? -9.523 14.664 10.602 1 98.25 208 LEU B CA 1
ATOM 3613 C C . LEU B 1 208 ? -11.023 14.492 10.781 1 98.25 208 LEU B C 1
ATOM 3615 O O . LEU B 1 208 ? -11.523 14.453 11.906 1 98.25 208 LEU B O 1
ATOM 3619 N N . GLN B 1 209 ? -11.727 14.398 9.695 1 97.25 209 GLN B N 1
ATOM 3620 C CA . GLN B 1 209 ? -13.164 14.156 9.773 1 97.25 209 GLN B CA 1
ATOM 3621 C C . GLN B 1 209 ? -13.461 12.812 10.422 1 97.25 209 GLN B C 1
ATOM 3623 O O . GLN B 1 209 ? -14.352 12.703 11.273 1 97.25 209 GLN B O 1
ATOM 3628 N N . LYS B 1 210 ? -12.734 11.766 10.008 1 97.38 210 LYS B N 1
ATOM 3629 C CA . LYS B 1 210 ? -12.93 10.438 10.586 1 97.38 210 LYS B CA 1
ATOM 3630 C C . LYS B 1 210 ? -12.594 10.43 12.07 1 97.38 210 LYS B C 1
ATOM 3632 O O . LYS B 1 210 ? -13.25 9.734 12.852 1 97.38 210 LYS B O 1
ATOM 3637 N N . LEU B 1 211 ? -11.594 11.219 12.445 1 97.88 211 LEU B N 1
ATOM 3638 C CA . LEU B 1 211 ? -11.211 11.312 13.852 1 97.88 211 LEU B CA 1
ATOM 3639 C C . LEU B 1 211 ? -12.312 11.992 14.664 1 97.88 211 LEU B C 1
ATOM 3641 O O . LEU B 1 211 ? -12.555 11.625 15.812 1 97.88 211 LEU B O 1
ATOM 3645 N N . LYS B 1 212 ? -12.938 12.938 14.07 1 96.56 212 LYS B N 1
ATOM 3646 C CA . LYS B 1 212 ? -14.062 13.586 14.734 1 96.56 212 LYS B CA 1
ATOM 3647 C C . LYS B 1 212 ? -15.219 12.617 14.922 1 96.56 212 LYS B C 1
ATOM 3649 O O . LYS B 1 212 ? -15.883 12.633 15.961 1 96.56 212 LYS B O 1
ATOM 3654 N N . GLU B 1 213 ? -15.438 11.805 13.938 1 96.06 213 GLU B N 1
ATOM 3655 C CA . GLU B 1 213 ? -16.5 10.805 13.984 1 96.06 213 GLU B CA 1
ATOM 3656 C C . GLU B 1 213 ? -16.172 9.695 14.977 1 96.06 213 GLU B C 1
ATOM 3658 O O . GLU B 1 213 ? -17.062 9.062 15.531 1 96.06 213 GLU B O 1
ATOM 3663 N N . CYS B 1 214 ? -14.914 9.5 15.156 1 97.06 214 CYS B N 1
ATOM 3664 C CA . CYS B 1 214 ? -14.43 8.477 16.078 1 97.06 214 CYS B CA 1
ATOM 3665 C C . CYS B 1 214 ? -13.602 9.102 17.203 1 97.06 214 CYS B C 1
ATOM 3667 O O . CYS B 1 214 ? -12.414 8.797 17.344 1 97.06 214 CYS B O 1
ATOM 3669 N N . ASN B 1 215 ? -14.258 9.805 18.016 1 96.38 215 ASN B N 1
ATOM 3670 C CA . ASN B 1 215 ? -13.57 10.57 19.047 1 96.38 215 ASN B CA 1
ATOM 3671 C C . ASN B 1 215 ? -12.906 9.664 20.078 1 96.38 215 ASN B C 1
ATOM 3673 O O . ASN B 1 215 ? -11.938 10.055 20.719 1 96.38 215 ASN B O 1
ATOM 3677 N N . GLY B 1 216 ? -13.453 8.484 20.234 1 97.69 216 GLY B N 1
ATOM 3678 C CA . GLY B 1 216 ? -12.836 7.512 21.141 1 97.69 216 GLY B CA 1
ATOM 3679 C C . GLY B 1 216 ? -11.398 7.203 20.781 1 97.69 216 GLY B C 1
ATOM 3680 O O . GLY B 1 216 ? -10.578 6.941 21.672 1 97.69 216 GLY B O 1
ATOM 3681 N N . LEU B 1 217 ? -11.125 7.242 19.547 1 97.88 217 LEU B N 1
ATOM 3682 C CA . LEU B 1 217 ? -9.758 7.004 19.078 1 97.88 217 LEU B CA 1
ATOM 3683 C C . LEU B 1 217 ? -8.82 8.109 19.562 1 97.88 217 LEU B C 1
ATOM 3685 O O . LEU B 1 217 ? -7.727 7.828 20.047 1 97.88 217 LEU B O 1
ATOM 3689 N N . VAL B 1 218 ? -9.219 9.367 19.438 1 97.88 218 VAL B N 1
ATOM 3690 C CA . VAL B 1 218 ? -8.422 10.516 19.859 1 97.88 218 VAL B CA 1
ATOM 3691 C C . VAL B 1 218 ? -8.164 10.445 21.359 1 97.88 218 VAL B C 1
ATOM 3693 O O . VAL B 1 218 ? -7.023 10.594 21.812 1 97.88 218 VAL B O 1
ATOM 3696 N N . GLU B 1 219 ? -9.156 10.133 22.094 1 97.81 219 GLU B N 1
ATOM 3697 C CA . GLU B 1 2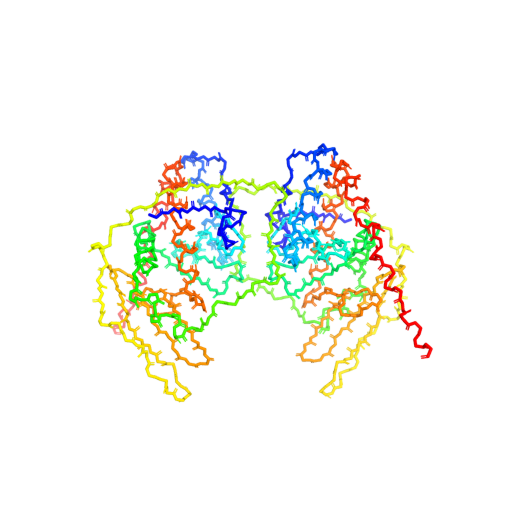19 ? -9.062 10.07 23.547 1 97.81 219 GLU B CA 1
ATOM 3698 C C . GLU B 1 219 ? -8.148 8.922 23.984 1 97.81 219 GLU B C 1
ATOM 3700 O O . GLU B 1 219 ? -7.387 9.062 24.938 1 97.81 219 GLU B O 1
ATOM 3705 N N . ALA B 1 220 ? -8.273 7.859 23.281 1 97.88 220 ALA B N 1
ATOM 3706 C CA . ALA B 1 220 ? -7.492 6.68 23.625 1 97.88 220 ALA B CA 1
ATOM 3707 C C . ALA B 1 220 ? -6.012 6.898 23.344 1 97.88 220 ALA B C 1
ATOM 3709 O O . ALA B 1 220 ? -5.148 6.422 24.078 1 97.88 220 ALA B O 1
ATOM 3710 N N . LEU B 1 221 ? -5.754 7.578 22.312 1 97.69 221 LEU B N 1
ATOM 3711 C CA . LEU B 1 221 ? -4.395 7.695 21.797 1 97.69 221 LEU B CA 1
ATOM 3712 C C . LEU B 1 221 ? -3.656 8.852 22.469 1 97.69 221 LEU B C 1
ATOM 3714 O O . LEU B 1 221 ? -2.432 8.812 22.594 1 97.69 221 LEU B O 1
ATOM 3718 N N . THR B 1 222 ? -4.309 9.844 22.922 1 97.12 222 THR B N 1
ATOM 3719 C CA . THR B 1 222 ? -3.736 11.086 23.422 1 97.12 222 THR B CA 1
ATOM 3720 C C . THR B 1 222 ? -2.742 10.812 24.547 1 97.12 222 THR B C 1
ATOM 3722 O O . THR B 1 222 ? -1.63 11.344 24.547 1 97.12 222 THR B O 1
ATOM 3725 N N . PRO B 1 223 ? -3.053 9.938 25.484 1 95.81 223 PRO B N 1
ATOM 3726 C CA . PRO B 1 223 ? -2.09 9.672 26.547 1 95.81 223 PRO B CA 1
ATOM 3727 C C . PRO B 1 223 ? -0.771 9.102 26.031 1 95.81 223 PRO B C 1
ATOM 3729 O O . PRO B 1 223 ? 0.289 9.367 26.609 1 95.81 223 PRO B O 1
ATOM 3732 N N . PHE B 1 224 ? -0.801 8.375 24.984 1 96.56 224 PHE B N 1
ATOM 3733 C CA . PHE B 1 224 ? 0.403 7.758 24.438 1 96.56 224 PHE B CA 1
ATOM 3734 C C . PHE B 1 224 ? 1.239 8.789 23.688 1 96.56 224 PHE B C 1
ATOM 3736 O O . PHE B 1 224 ? 2.465 8.664 23.609 1 96.56 224 PHE B O 1
ATOM 3743 N N . LEU B 1 225 ? 0.604 9.727 23.141 1 96.75 225 LEU B N 1
ATOM 3744 C CA . LEU B 1 225 ? 1.303 10.758 22.375 1 96.75 225 LEU B CA 1
ATOM 3745 C C . LEU B 1 225 ? 2.035 11.719 23.297 1 96.75 225 LEU B C 1
ATOM 3747 O O . LEU B 1 225 ? 3.037 12.32 22.906 1 96.75 225 LEU B O 1
ATOM 3751 N N . GLN B 1 226 ? 1.562 11.914 24.484 1 87.44 226 GLN B N 1
ATOM 3752 C CA . GLN B 1 226 ? 2.1 12.867 25.453 1 87.44 226 GLN B CA 1
ATOM 3753 C C . GLN B 1 226 ? 3.229 12.242 26.266 1 87.44 226 GLN B C 1
ATOM 3755 O O . GLN B 1 226 ? 4 12.953 26.922 1 87.44 226 GLN B O 1
ATOM 3760 N N . GLN B 1 227 ? 3.152 10.945 26.281 1 72.94 227 GLN B N 1
ATOM 3761 C CA . GLN B 1 227 ? 4.156 10.281 27.094 1 72.94 227 GLN B CA 1
ATOM 3762 C C . GLN B 1 227 ? 5.566 10.625 26.641 1 72.94 227 GLN B C 1
ATOM 3764 O O . GLN B 1 227 ? 5.863 10.578 25.438 1 72.94 227 GLN B O 1
ATOM 3769 N N . GLU B 1 228 ? 6.176 11.648 27.266 1 60.16 228 GLU B N 1
ATOM 3770 C CA . GLU B 1 228 ? 7.547 12.055 26.969 1 60.16 228 GLU B CA 1
ATOM 3771 C C . GLU B 1 228 ? 8.523 10.906 27.219 1 60.16 228 GLU B C 1
ATOM 3773 O O . GLU B 1 228 ? 8.25 10.016 28.031 1 60.16 228 GLU B O 1
ATOM 3778 N N . SER B 1 229 ? 9.336 10.539 26.188 1 54.25 229 SER B N 1
ATOM 3779 C CA . SER B 1 229 ? 10.43 9.617 26.484 1 54.25 229 SER B CA 1
ATOM 3780 C C . SER B 1 229 ? 11.031 9.906 27.859 1 54.25 229 SER B C 1
ATOM 3782 O O . SER B 1 229 ? 11.133 11.062 28.266 1 54.25 229 SER B O 1
ATOM 3784 N N . GLY B 1 230 ? 10.75 9.234 28.859 1 46.88 230 GLY B N 1
ATOM 3785 C CA . GLY B 1 230 ? 11.555 9.438 30.047 1 46.88 230 GLY B CA 1
ATOM 3786 C C . GLY B 1 230 ? 12.883 10.109 29.766 1 46.88 230 GLY B C 1
ATOM 3787 O O . GLY B 1 230 ? 13.508 9.867 28.734 1 46.88 230 GLY B O 1
ATOM 3788 N N . LYS B 1 231 ? 13.203 11.414 30.328 1 42.53 231 LYS B N 1
ATOM 3789 C CA . LYS B 1 231 ? 14.469 12.125 30.406 1 42.53 231 LYS B CA 1
ATOM 3790 C C . LYS B 1 231 ? 15.648 11.156 30.406 1 42.53 231 LYS B C 1
ATOM 3792 O O . LYS B 1 231 ? 15.734 10.281 31.281 1 42.53 231 LYS B O 1
ATOM 3797 N N . ARG B 1 232 ? 16.141 10.805 29.406 1 40.62 232 ARG B N 1
ATOM 3798 C CA . ARG B 1 232 ? 17.516 10.391 29.641 1 40.62 232 ARG B CA 1
ATOM 3799 C C . ARG B 1 232 ? 18.203 11.32 30.641 1 40.62 232 ARG B C 1
ATOM 3801 O O . ARG B 1 232 ? 18.297 12.523 30.406 1 40.62 232 ARG B O 1
ATOM 3808 N N . LYS B 1 233 ? 18.234 11.109 31.906 1 38.06 233 LYS B N 1
ATOM 3809 C CA . LYS B 1 233 ? 19.219 11.727 32.812 1 38.06 233 LYS B CA 1
ATOM 3810 C C . LYS B 1 233 ? 20.578 11.859 32.125 1 38.06 233 LYS B C 1
ATOM 3812 O O . LYS B 1 233 ? 21.156 10.859 31.688 1 38.06 233 LYS B O 1
ATOM 3817 N N . ARG B 1 234 ? 20.891 12.883 31.469 1 35.16 234 ARG B N 1
ATOM 3818 C CA . ARG B 1 234 ? 22.266 13.195 31.141 1 35.16 234 ARG B CA 1
ATOM 3819 C C . ARG B 1 234 ? 23.203 12.805 32.281 1 35.16 234 ARG B C 1
ATOM 3821 O O . ARG B 1 234 ? 23.016 13.227 33.406 1 35.16 234 ARG B O 1
ATOM 3828 N N . ARG B 1 235 ? 23.844 11.742 32.188 1 35.75 235 ARG B N 1
ATOM 3829 C CA . ARG B 1 235 ? 25 11.578 33.094 1 35.75 235 ARG B CA 1
ATOM 3830 C C . ARG B 1 235 ? 25.891 12.82 33.062 1 35.75 235 ARG B C 1
ATOM 3832 O O . ARG B 1 235 ? 26.375 13.219 32 1 35.75 235 ARG B O 1
ATOM 3839 N N . LYS B 1 236 ? 25.531 13.789 33.844 1 31.33 236 LYS B N 1
ATOM 3840 C CA . LYS B 1 236 ? 26.547 14.789 34.125 1 31.33 236 LYS B CA 1
ATOM 3841 C C . LYS B 1 236 ? 27.922 14.141 34.312 1 31.33 236 LYS B C 1
ATOM 3843 O O . LYS B 1 236 ? 28.109 13.266 35.156 1 31.33 236 LYS B O 1
ATOM 3848 N N . ASN B 1 237 ? 28.688 13.898 33.281 1 31.16 237 ASN B N 1
ATOM 3849 C CA . ASN B 1 237 ? 30.109 13.758 33.625 1 31.16 237 ASN B CA 1
ATOM 3850 C C . ASN B 1 237 ? 30.516 14.758 34.688 1 31.16 237 ASN B C 1
ATOM 3852 O O . ASN B 1 237 ? 30.422 15.969 34.5 1 31.16 237 ASN B O 1
ATOM 3856 N N . GLU B 1 238 ? 30.438 14.336 35.938 1 24.98 238 GLU B N 1
ATOM 3857 C CA . GLU B 1 238 ? 31.531 14.789 36.781 1 24.98 238 GLU B CA 1
ATOM 3858 C C . GLU B 1 238 ? 32.875 14.406 36.219 1 24.98 238 GLU B C 1
ATOM 3860 O O . GLU B 1 238 ? 33.062 13.297 35.688 1 24.98 238 GLU B O 1
#

Radius of gyration: 24.47 Å; Cα contacts (8 Å, |Δi|>4): 958; chains: 2; bounding box: 56×69×88 Å

Nearest PDB structures (foldseek):
  2a0a-assembly1_A  TM=2.657E-01  e=9.587E-01  Dermatophagoides farinae
  8trh-assembly1_0  TM=4.100E-01  e=9.158E+00  Homo sapiens
  6fai-assembly1_l  TM=3.275E-01  e=3.713E+00  Saccharomyces cerevisiae S288C
  2a0a-assembly1_A  TM=2.539E-01  e=9.583E-01  Dermatophagoides farinae
  8trh-assembly1_0  TM=4.101E-01  e=9.156E+00  Homo sapiens

Solvent-accessible surface area (backbone atoms only — not comparable to full-atom values): 25132 Å² total; per-residue (Å²): 91,80,36,39,27,78,81,33,64,47,36,20,63,54,40,71,58,66,91,72,47,49,32,68,64,44,31,50,52,51,49,50,51,51,50,49,13,46,73,70,62,26,28,34,36,33,42,46,30,40,31,63,32,39,31,36,31,38,37,34,39,42,85,44,43,32,31,40,31,46,26,33,63,76,61,82,42,31,30,72,34,59,49,69,68,52,52,51,48,49,26,34,51,27,40,42,50,55,68,31,65,69,53,46,56,51,41,41,69,65,49,42,76,84,75,82,71,66,56,45,71,42,45,77,68,68,68,76,50,75,50,79,45,82,70,66,55,85,62,48,48,72,45,74,86,60,80,50,68,86,46,92,96,37,78,28,70,23,67,35,32,32,47,98,63,39,34,34,29,36,37,35,52,100,51,51,33,43,32,44,20,40,89,49,70,84,41,25,30,74,31,65,46,70,66,50,33,44,42,47,17,42,46,44,47,51,48,52,51,51,41,64,76,26,47,23,49,54,64,35,45,47,64,49,35,62,44,64,50,74,74,74,73,72,76,71,78,122,90,81,34,40,29,77,82,32,65,45,36,20,64,54,38,71,57,67,91,74,46,48,32,68,62,44,30,50,52,52,49,50,50,51,50,48,13,46,74,70,64,26,28,35,36,33,43,46,31,38,30,63,34,40,31,36,31,38,36,36,39,42,87,42,44,31,32,42,30,46,26,34,64,76,62,81,43,32,32,70,34,60,48,69,66,53,51,50,48,50,25,36,50,27,39,41,49,56,68,30,62,70,53,46,56,50,43,41,70,65,49,41,75,84,77,82,71,66,57,45,72,42,46,78,67,68,70,76,50,75,46,80,46,81,70,66,53,85,63,47,47,73,46,75,86,60,81,49,70,87,44,90,96,38,80,29,69,23,66,36,32,31,47,97,62,40,35,34,29,36,36,35,53,102,51,52,31,42,32,43,20,41,90,50,71,84,43,25,31,72,32,65,46,71,66,51,33,45,41,46,17,42,48,44,47,51,49,53,52,50,41,65,76,25,47,23,48,55,64,33,45,48,65,50,34,63,46,63,49,75,75,75,74,69,76,70,80,123

Sequence (476 aa):
MKCSTESNRDIRGFNFLLDNCDKEYLANKFQEFRKLANETGKTYIIRLADSNYYRFEIIMVPNSVTLLSIATARGVNNINLRDFSALEELATLSCCAYQNDKLKELALQFLGGQREYESEVVDLEEKTIEIEISPDCNKVEWNELKLPEQVEGKWTTTELAYTDRLYLKALTGQGKFITISTERPQNSIKFNSFERLNSLCCFVNIILQKLKECNGLVEALTPFLQQESGKRKRRKNEMKCSTESNRDIRGFNFLLDNCDKEYLANKFQEFRKLANETGKTYIIRLADSNYYRFEIIMVPNSVTLLSIATARGVNNINLRDFSALEELATLSCCAYQNDKLKELALQFLGGQREYESEVVDLEEKTIEIEISPDCNKVEWNELKLPEQVEGKWTTTELAYTDRLYLKALTGQGKFITISTERPQNSIKFNSFERLNSLCCFVNIILQKLKECNGLVEALTPFLQQESGKRKRRKNE

Foldseek 3Di:
DKDKLVVQQQFWPKDFPDDDLAQVVLLVVVVVVLVVCQVVQHKDWAWGIDGNFWTWTWIHGHLAAIWIKIATPVRPFIATHLAVVVLLVLLQVLVLCLVDPVNQVVLCVQLHHDDDDPDGDHDPDTDMDMDDDDHDNVQKAADPDDAWDDDAPDKTKDWGIDGPFKTWIWIDYPHTWIWIAGVDRVRIGTHSDSVVSVVSSNNSVVVVVVCVVSVSNNNSCVVRSPPHSPPPPPPPPD/DKDKLVVQQQFWPKDFPDDDLAQVVLLVVVVVVLVVCQVVQHKDWAWGIDGNFWTWTWIHGHLAAIWIKIATPVRPFIATHLAVVVLLVLLQVLVLCLVDPVNQVVLCVQLHHDDDDPDGDHDPDTDMDMDDDDHDNVQKAADDDDAWDDDAPDKTKDWGIDGPFKTWIWIDYPHTWIWIAGVDRVRIGTHSDSVVSVVSSNNSVVVVVVCVVSVSNNNSCVVRSPPHSPPPPPPPPD

pLDDT: mean 91.66, std 12.9, range [24.98, 98.81]

Secondary structure (DSSP, 8-state):
-EEETTT-GGGTT-EE--S---HHHHHHHHHHHHHHHHHHT-EEEEEEEE-SSEEEEEEE-TTS-EEEEEEETTSSSEEEESSHHHHHHHHHHHHHHHH-HHHHHHHHHHH-SPPPPSEEEEESS----EEE----GGG-EE----PPPPBTTB-EEEEEEE-SS-EEEEEESSSEEEEEE-SSTTSEEEESSTHHHHHHHHHHHHHHHHHHHTHHHHHHHHHHHH------------/-EEETTT-GGGTT-EE--S---HHHHHHHHHHHHHHHHHHT-EEEEEEEE-SSEEEEEEE-TTS-EEEEEEETTSSSEEEESSHHHHHHHHHHHHHHHH-HHHHHHHHHHH-SPPPPSEEEEESS----EEE----GGG-EE----PPPPBTTB-EEEEEEE-SS-EEEEEESSSEEEEEE-SSTTSEEEESSTHHHHHHHHHHHHHHHHHHHTHHHHHHHHHHHH------------